Protein AF-A0A445ED27-F1 (afdb_monomer_lite)

InterPro domains:
  IPR001680 WD40 repeat [PS50082] (30-61)
  IPR015943 WD40/YVTN repeat-like-containing domain superfamily [G3DSA:2.130.10.10] (3-126)
  IPR036322 WD40-repeat-containing domain superfamily [SSF50978] (8-114)
  IPR044230 General transcription factor 3C polypeptide 4 [PTHR15496] (4-479)

pLDDT: mean 76.83, std 18.93, range [24.27, 95.75]

Foldseek 3Di:
DWDKAWDQQQKIWIWDADPVVRDIDTLDIGNHDNGTWQEWEAADVRQKIWIFGLNQDIWIWGQDPSDTDTDDQPDPPPVPDPDPDSVQFRGWNYWYAALLRFKIKIKTAGPLVPDDVPPDSVFFGIWIDIGTPQLDDGVPPPVDQDQDDDVPDDDPVRSSLSSNLVSLLSSLVVLVDLVDAPDCPSSLVVLQVCCVVPVVSSLVSVLQSCQVQAPPHDPPDDSVVSLVVLLVRCQQAALSVLLSLLLCLQRRVVVVDDLVRLVVLLVVLVVDPPDDPPDDPSNSSSSSSNVSSLVLLLLLLLLLQLLQVVVLVVPPPDDPDDDFFDHAAQNLLSLVVCVVCVVPHDPVSVVSNVVSPPPDNPPPQAADPPQRATWDNPDLFWTFGPDDDDDDDDDDDGDIFGAALRNSGGDDPDDWWADPRNRHIHPDAGQPVSNGGSGSDDDSVSSVVRRPHGGDPFRARSRNRHGTDTDDPPVPPPPDPPDPPPPPPPDDDTDRDDDDD

Structure (mmCIF, N/CA/C/O backbone):
data_AF-A0A445ED27-F1
#
_entry.id   AF-A0A445ED27-F1
#
loop_
_atom_site.group_PDB
_atom_site.id
_atom_site.type_symbol
_atom_site.label_atom_id
_atom_site.label_alt_id
_atom_site.label_comp_id
_atom_site.label_asym_id
_atom_site.label_entity_id
_atom_site.label_seq_id
_atom_site.pdbx_PDB_ins_code
_atom_site.Cartn_x
_atom_site.Cartn_y
_atom_site.Cartn_z
_atom_site.occupancy
_atom_site.B_iso_or_equiv
_atom_site.auth_seq_id
_atom_site.auth_comp_id
_atom_site.auth_asym_id
_atom_site.auth_atom_id
_atom_site.pdbx_PDB_model_num
ATOM 1 N N . MET A 1 1 ? -5.796 -1.651 -24.733 1.00 82.00 1 MET A N 1
ATOM 2 C CA . MET A 1 1 ? -4.657 -2.137 -23.925 1.00 82.00 1 MET A CA 1
ATOM 3 C C . MET A 1 1 ? -3.390 -2.022 -24.753 1.00 82.00 1 MET A C 1
ATOM 5 O O . MET A 1 1 ? -3.417 -2.391 -25.919 1.00 82.00 1 MET A O 1
ATOM 9 N N . LEU A 1 2 ? -2.314 -1.487 -24.181 1.00 86.56 2 LEU A N 1
ATOM 10 C CA . LEU A 1 2 ? -1.011 -1.408 -24.844 1.00 86.56 2 LEU A CA 1
ATOM 11 C C . LEU A 1 2 ? -0.205 -2.678 -24.539 1.00 86.56 2 LEU A C 1
ATOM 13 O O . LEU A 1 2 ? -0.215 -3.144 -23.400 1.00 86.56 2 LEU A O 1
ATOM 17 N N . SER A 1 3 ? 0.468 -3.240 -25.539 1.00 89.56 3 SER A N 1
ATOM 18 C CA . SER A 1 3 ? 1.330 -4.416 -25.405 1.00 89.56 3 SER A CA 1
ATOM 19 C C . SER A 1 3 ? 2.652 -4.179 -26.130 1.00 89.56 3 SER A C 1
ATOM 21 O O . SER A 1 3 ? 2.668 -3.524 -27.170 1.00 89.56 3 SER A O 1
ATOM 23 N N . ALA A 1 4 ? 3.749 -4.691 -25.572 1.00 92.62 4 ALA A N 1
ATOM 24 C CA . ALA A 1 4 ? 5.073 -4.649 -26.183 1.00 92.62 4 ALA A CA 1
ATOM 25 C C . ALA A 1 4 ? 5.600 -6.079 -26.343 1.00 92.62 4 ALA A C 1
ATOM 27 O O . ALA A 1 4 ? 5.457 -6.890 -25.426 1.00 92.62 4 ALA A O 1
ATOM 28 N N . ILE A 1 5 ? 6.184 -6.383 -27.501 1.00 94.00 5 ILE A N 1
ATOM 29 C CA . ILE A 1 5 ? 6.659 -7.723 -27.864 1.00 94.00 5 ILE A CA 1
ATOM 30 C C . ILE A 1 5 ? 8.113 -7.618 -28.313 1.00 94.00 5 ILE A C 1
ATOM 32 O O . ILE A 1 5 ? 8.394 -7.007 -29.342 1.00 94.00 5 ILE A O 1
ATOM 36 N N . GLY A 1 6 ? 9.023 -8.217 -27.548 1.00 93.69 6 GLY A N 1
ATOM 37 C CA . GLY A 1 6 ? 10.445 -8.298 -27.881 1.00 93.69 6 GLY A CA 1
ATOM 38 C C . GLY A 1 6 ? 10.727 -9.428 -28.866 1.00 93.69 6 GLY A C 1
ATOM 39 O O . GLY A 1 6 ? 10.015 -10.435 -28.885 1.00 93.69 6 GLY A O 1
ATOM 40 N N . LYS A 1 7 ? 11.759 -9.265 -29.693 1.00 94.00 7 LYS A N 1
ATOM 41 C CA . LYS A 1 7 ? 12.175 -10.251 -30.693 1.00 94.00 7 LYS A CA 1
ATOM 42 C C . LYS A 1 7 ? 13.611 -10.715 -30.473 1.00 94.00 7 LYS A C 1
ATOM 44 O O . LYS A 1 7 ? 14.449 -10.003 -29.921 1.00 94.00 7 LYS A O 1
ATOM 49 N N . GLY A 1 8 ? 13.902 -11.900 -31.014 1.00 92.75 8 GLY A N 1
ATOM 50 C CA . GLY A 1 8 ? 15.254 -12.466 -31.085 1.00 92.75 8 GLY A CA 1
ATOM 51 C C . GLY A 1 8 ? 16.247 -11.626 -31.890 1.00 92.75 8 GLY A C 1
ATOM 52 O O . GLY A 1 8 ? 17.443 -11.736 -31.670 1.00 92.75 8 GLY A O 1
ATOM 53 N N . SER A 1 9 ? 15.753 -10.760 -32.778 1.00 93.12 9 SER A N 1
ATOM 54 C CA . SER A 1 9 ? 16.557 -9.826 -33.573 1.00 93.12 9 SER A CA 1
ATOM 55 C C . SER A 1 9 ? 17.006 -8.576 -32.811 1.00 93.12 9 SER A C 1
ATOM 57 O O . SER A 1 9 ? 17.597 -7.703 -33.427 1.00 93.12 9 SER A O 1
ATOM 59 N N . GLY A 1 10 ? 16.646 -8.435 -31.530 1.00 91.94 10 GLY A N 1
ATOM 60 C CA . GLY A 1 10 ? 16.926 -7.233 -30.733 1.00 91.94 10 GLY A CA 1
ATOM 61 C C . GLY A 1 10 ? 15.974 -6.059 -30.964 1.00 91.94 10 GLY A C 1
ATOM 62 O O . GLY A 1 10 ? 16.036 -5.040 -30.276 1.00 91.94 10 GLY A O 1
ATOM 63 N N . SER A 1 11 ? 15.001 -6.227 -31.856 1.00 94.81 11 SER A N 1
ATOM 64 C CA . SER A 1 11 ? 13.906 -5.280 -32.037 1.00 94.81 11 SER A CA 1
ATOM 65 C C . SER A 1 11 ? 12.688 -5.627 -31.187 1.00 94.81 11 SER A C 1
ATOM 67 O O . SER A 1 11 ? 12.523 -6.756 -30.719 1.00 94.81 11 SER A O 1
ATOM 69 N N . PHE A 1 12 ? 11.802 -4.658 -30.986 1.00 95.19 12 PHE A N 1
ATOM 70 C CA . PHE A 1 12 ? 10.505 -4.891 -30.367 1.00 95.19 12 PHE A CA 1
ATOM 71 C C . PHE A 1 12 ? 9.390 -4.162 -31.114 1.00 95.19 12 PHE A C 1
ATOM 73 O O . PHE A 1 12 ? 9.607 -3.204 -31.854 1.00 95.19 12 PHE A O 1
ATOM 80 N N . GLU A 1 13 ? 8.164 -4.632 -30.925 1.00 94.50 13 GLU A N 1
ATOM 81 C CA . GLU A 1 13 ? 6.967 -4.041 -31.514 1.00 94.50 13 GLU A CA 1
ATOM 82 C C . GLU A 1 13 ? 5.978 -3.623 -30.441 1.00 94.50 13 GLU A C 1
ATOM 84 O O . GLU A 1 13 ? 5.873 -4.260 -29.392 1.00 94.50 13 GLU A O 1
ATOM 89 N N . ILE A 1 14 ? 5.202 -2.586 -30.742 1.00 93.00 14 ILE A N 1
ATOM 90 C CA . ILE A 1 14 ? 4.122 -2.123 -29.876 1.00 93.00 14 ILE A CA 1
ATOM 91 C C . ILE A 1 14 ? 2.797 -2.333 -30.575 1.00 93.00 14 ILE A C 1
ATOM 93 O O . ILE A 1 14 ? 2.621 -1.981 -31.743 1.00 93.00 14 ILE A O 1
ATOM 97 N N . TRP A 1 15 ? 1.848 -2.852 -29.814 1.00 90.19 15 TRP A N 1
ATOM 98 C CA . TRP A 1 15 ? 0.522 -3.190 -30.280 1.00 90.19 15 TRP A CA 1
ATOM 99 C C . TRP A 1 15 ? -0.529 -2.537 -29.390 1.00 90.19 15 TRP A C 1
ATOM 101 O O . TRP A 1 15 ? -0.467 -2.603 -28.159 1.00 90.19 15 TRP A O 1
ATOM 111 N N . LEU A 1 16 ? -1.522 -1.919 -30.022 1.00 87.19 16 LEU A N 1
ATOM 112 C CA . LEU A 1 16 ? -2.749 -1.480 -29.381 1.00 87.19 16 LEU A CA 1
ATOM 113 C C . LEU A 1 16 ? -3.807 -2.565 -29.588 1.00 87.19 16 LEU A C 1
ATOM 115 O O . LEU A 1 16 ? -4.275 -2.783 -30.702 1.00 87.19 16 LEU A O 1
ATOM 119 N N . CYS A 1 17 ? -4.162 -3.243 -28.503 1.00 83.75 17 CYS A N 1
ATOM 120 C CA . CYS A 1 17 ? -5.192 -4.271 -28.478 1.00 83.75 17 CYS A CA 1
ATOM 121 C C . CYS A 1 17 ? -6.492 -3.690 -27.925 1.00 83.75 17 CYS A C 1
ATOM 123 O O . CYS A 1 17 ? -6.540 -3.250 -26.768 1.00 83.75 17 CYS A O 1
ATOM 125 N N . ASP A 1 18 ? -7.547 -3.699 -28.728 1.00 82.25 18 ASP A N 1
ATOM 126 C CA . ASP A 1 18 ? -8.903 -3.475 -28.249 1.00 82.25 18 ASP A CA 1
ATOM 127 C C . ASP A 1 18 ? -9.573 -4.833 -28.016 1.00 82.25 18 ASP A C 1
ATOM 129 O O . ASP A 1 18 ? -9.928 -5.563 -28.938 1.00 82.25 18 ASP A O 1
ATOM 133 N N . ILE A 1 19 ? -9.722 -5.183 -26.738 1.00 80.44 19 ILE A N 1
ATOM 134 C CA . ILE A 1 19 ? -10.289 -6.466 -26.309 1.00 80.44 19 ILE A CA 1
ATOM 135 C C . ILE A 1 19 ? -11.770 -6.565 -26.705 1.00 80.44 19 ILE A C 1
ATOM 137 O O . ILE A 1 19 ? -12.269 -7.665 -26.939 1.00 80.44 19 ILE A O 1
ATOM 141 N N . SER A 1 20 ? -12.474 -5.431 -26.785 1.00 82.12 20 SER A N 1
ATOM 142 C CA . SER A 1 20 ? -13.903 -5.394 -27.091 1.00 82.12 20 SER A CA 1
ATOM 143 C C . SER A 1 20 ? -14.178 -5.619 -28.577 1.00 82.12 20 SER A C 1
ATOM 145 O O . SER A 1 20 ? -15.066 -6.400 -28.918 1.00 82.12 20 SER A O 1
ATOM 147 N N . SER A 1 21 ? -13.368 -5.014 -29.451 1.00 83.06 21 SER A N 1
ATOM 148 C CA . SER A 1 21 ? -13.457 -5.193 -30.904 1.00 83.06 21 SER A CA 1
ATOM 149 C C . SER A 1 21 ? -12.639 -6.380 -31.425 1.00 83.06 21 SER A C 1
ATOM 151 O O . SER A 1 21 ? -12.836 -6.803 -32.561 1.00 83.06 21 SER A O 1
ATOM 153 N N . LYS A 1 22 ? -11.760 -6.958 -30.591 1.00 82.56 22 LYS A N 1
ATOM 154 C CA . LYS A 1 22 ? -10.758 -7.978 -30.962 1.00 82.56 22 LYS A CA 1
ATOM 155 C C . LYS A 1 22 ? -9.783 -7.496 -32.042 1.00 82.56 22 LYS A C 1
ATOM 157 O O . LYS A 1 22 ? -9.221 -8.310 -32.774 1.00 82.56 22 LYS A O 1
ATOM 162 N N . GLU A 1 23 ? -9.572 -6.188 -32.135 1.00 84.69 23 GLU A N 1
ATOM 163 C CA . GLU A 1 23 ? -8.657 -5.586 -33.099 1.00 84.69 23 GLU A CA 1
ATOM 164 C C . GLU A 1 23 ? -7.267 -5.371 -32.497 1.00 84.69 23 GLU A C 1
ATOM 166 O O . GLU A 1 23 ? -7.109 -4.945 -31.347 1.00 84.69 23 GLU A O 1
ATOM 171 N N . PHE A 1 24 ? -6.247 -5.642 -33.312 1.00 85.75 24 PHE A N 1
ATOM 172 C CA . PHE A 1 24 ? -4.841 -5.477 -32.964 1.00 85.75 24 PHE A CA 1
ATOM 173 C C . PHE A 1 24 ? -4.192 -4.539 -33.970 1.00 85.75 24 PHE A C 1
ATOM 175 O O . PHE A 1 24 ? -3.950 -4.907 -35.117 1.00 85.75 24 PHE A O 1
ATOM 182 N N . ASN A 1 25 ? -3.887 -3.327 -33.523 1.00 87.31 25 ASN A N 1
ATOM 183 C CA . ASN A 1 25 ? -3.250 -2.317 -34.351 1.00 87.31 25 ASN A CA 1
ATOM 184 C C . ASN A 1 25 ? -1.783 -2.189 -33.952 1.00 87.31 25 ASN A C 1
ATOM 186 O O . ASN A 1 25 ? -1.473 -1.791 -32.827 1.00 87.31 25 ASN A O 1
ATOM 190 N N . LYS A 1 26 ? -0.872 -2.522 -34.871 1.00 89.62 26 LYS A N 1
ATOM 191 C CA . LYS A 1 26 ? 0.560 -2.280 -34.681 1.00 89.62 26 LYS A CA 1
ATOM 192 C C . LYS A 1 26 ? 0.804 -0.772 -34.673 1.00 89.62 26 LYS A C 1
ATOM 194 O O . LYS A 1 26 ? 0.472 -0.092 -35.638 1.00 89.62 26 LYS A O 1
ATOM 199 N N . LEU A 1 27 ? 1.367 -0.262 -33.581 1.00 88.06 27 LEU A N 1
ATOM 200 C CA . LEU A 1 27 ? 1.725 1.151 -33.441 1.00 88.06 27 LEU A CA 1
ATOM 201 C C . LEU A 1 27 ? 3.114 1.438 -34.012 1.00 88.06 27 LEU A C 1
ATOM 203 O O . LEU A 1 27 ? 3.307 2.458 -34.659 1.00 88.06 27 LEU A O 1
ATOM 207 N N . GLY A 1 28 ? 4.068 0.527 -33.806 1.00 88.69 28 GLY A N 1
ATOM 208 C CA . GLY A 1 28 ? 5.444 0.734 -34.247 1.00 88.69 28 GLY A CA 1
ATOM 209 C C . GLY A 1 28 ? 6.325 -0.504 -34.114 1.00 88.69 28 GLY A C 1
ATOM 210 O O . GLY A 1 28 ? 5.941 -1.502 -33.498 1.00 88.69 28 GLY A O 1
ATOM 211 N N . SER A 1 29 ? 7.501 -0.424 -34.731 1.00 92.12 29 SER A N 1
ATOM 212 C CA . SER A 1 29 ? 8.596 -1.393 -34.648 1.00 92.12 29 SER A CA 1
ATOM 213 C C . SER A 1 29 ? 9.875 -0.614 -34.380 1.00 92.12 29 SER A C 1
ATOM 215 O O . SER A 1 29 ? 10.117 0.376 -35.065 1.00 92.12 29 SER A O 1
ATOM 217 N N . TYR A 1 30 ? 10.660 -1.057 -33.407 1.00 94.00 30 TYR A N 1
ATOM 218 C CA . TYR A 1 30 ? 11.829 -0.336 -32.915 1.00 94.00 30 TYR A CA 1
ATOM 219 C C . TYR A 1 30 ? 13.014 -1.291 -32.853 1.00 94.00 30 TYR A C 1
ATOM 221 O O . TYR A 1 30 ? 12.950 -2.304 -32.155 1.00 94.00 30 TYR A O 1
ATOM 229 N N . ASP A 1 31 ? 14.074 -0.978 -33.591 1.00 92.56 31 ASP A N 1
ATOM 230 C CA . ASP A 1 31 ? 15.344 -1.701 -33.537 1.00 92.56 31 ASP A CA 1
ATOM 231 C C . ASP A 1 31 ? 16.145 -1.156 -32.352 1.00 92.56 31 ASP A C 1
ATOM 233 O O . ASP A 1 31 ? 16.784 -0.111 -32.431 1.00 92.56 31 ASP A O 1
ATOM 237 N N . ALA A 1 32 ? 15.985 -1.818 -31.208 1.00 90.06 32 ALA A N 1
ATOM 238 C CA . ALA A 1 32 ? 16.414 -1.306 -29.915 1.00 90.06 32 ALA A CA 1
ATOM 239 C C . ALA A 1 32 ? 17.792 -1.817 -29.495 1.00 90.06 32 ALA A C 1
ATOM 241 O O . ALA A 1 32 ? 18.551 -1.088 -28.870 1.00 90.06 32 ALA A O 1
ATOM 242 N N . HIS A 1 33 ? 18.101 -3.069 -29.807 1.00 92.44 33 HIS A N 1
ATOM 243 C CA . HIS A 1 33 ? 19.270 -3.772 -29.301 1.00 92.44 33 HIS A CA 1
ATOM 244 C C . HIS A 1 33 ? 19.945 -4.566 -30.415 1.00 92.44 33 HIS A C 1
ATOM 246 O O . HIS A 1 33 ? 19.288 -4.990 -31.367 1.00 92.44 33 HIS A O 1
ATOM 252 N N . ASP A 1 34 ? 21.244 -4.812 -30.256 1.00 91.50 34 ASP A N 1
ATOM 253 C CA . ASP A 1 34 ? 22.027 -5.615 -31.205 1.00 91.50 34 ASP A CA 1
ATOM 254 C C . ASP A 1 34 ? 21.808 -7.125 -30.997 1.00 91.50 34 ASP A C 1
ATOM 256 O O . ASP A 1 34 ? 22.060 -7.939 -31.887 1.00 91.50 34 ASP A O 1
ATOM 260 N N . TYR A 1 35 ? 21.303 -7.498 -29.818 1.00 92.00 35 TYR A N 1
ATOM 261 C CA . TYR A 1 35 ? 21.005 -8.869 -29.413 1.00 92.00 35 TYR A CA 1
ATOM 262 C C . TYR A 1 35 ? 19.571 -9.005 -28.902 1.00 92.00 35 TYR A C 1
ATOM 264 O O . TYR A 1 35 ? 18.881 -8.014 -28.661 1.00 92.00 35 TYR A O 1
ATOM 272 N N . ILE A 1 36 ? 19.132 -10.250 -28.699 1.00 94.38 36 ILE A N 1
ATOM 273 C CA . ILE A 1 36 ? 17.781 -10.611 -28.254 1.00 94.38 36 ILE A CA 1
ATOM 274 C C . ILE A 1 36 ? 17.264 -9.737 -27.106 1.00 94.38 36 ILE A C 1
ATOM 276 O O . ILE A 1 36 ? 17.910 -9.590 -26.071 1.00 94.38 36 ILE A O 1
ATOM 280 N N . VAL A 1 37 ? 16.048 -9.213 -27.272 1.00 95.75 37 VAL A N 1
ATOM 281 C CA . VAL A 1 37 ? 15.334 -8.524 -26.192 1.00 95.75 37 VAL A CA 1
ATOM 282 C C . VAL A 1 37 ? 14.909 -9.557 -25.150 1.00 95.75 37 VAL A C 1
ATOM 284 O O . VAL A 1 37 ? 14.102 -10.441 -25.441 1.00 95.75 37 VAL A O 1
ATOM 287 N N . THR A 1 38 ? 15.440 -9.439 -23.938 1.00 94.12 38 THR A N 1
ATOM 288 C CA . THR A 1 38 ? 15.203 -10.374 -22.829 1.00 94.12 38 THR A CA 1
ATOM 289 C C . THR A 1 38 ? 14.118 -9.881 -21.875 1.00 94.12 38 THR A C 1
ATOM 291 O O . THR A 1 38 ? 13.451 -10.689 -21.229 1.00 94.12 38 THR A O 1
ATOM 294 N N . GLY A 1 39 ? 13.868 -8.570 -21.824 1.00 94.00 39 GLY A N 1
ATOM 295 C CA . GLY A 1 39 ? 12.838 -7.993 -20.966 1.00 94.00 39 GLY A CA 1
ATOM 296 C C . GLY A 1 39 ? 12.231 -6.709 -21.515 1.00 94.00 39 GLY A C 1
ATOM 297 O O . GLY A 1 39 ? 12.899 -5.891 -22.143 1.00 94.00 39 GLY A O 1
ATOM 298 N N . LEU A 1 40 ? 10.936 -6.536 -21.248 1.00 95.19 40 LEU A N 1
ATOM 299 C CA . LEU A 1 40 ? 10.171 -5.326 -21.536 1.00 95.19 40 LEU A CA 1
ATOM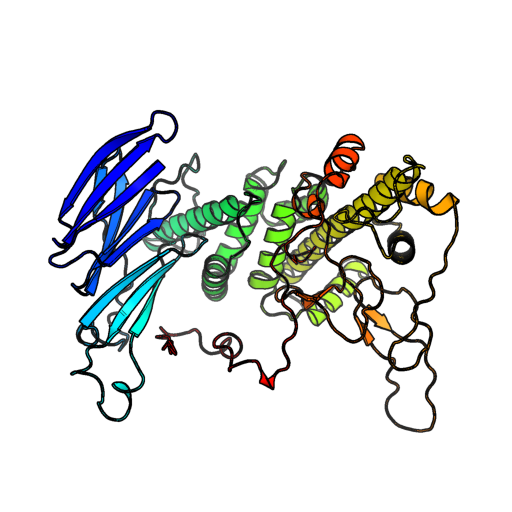 300 C C . LEU A 1 40 ? 9.275 -5.008 -20.340 1.00 95.19 40 LEU A C 1
ATOM 302 O O . LEU A 1 40 ? 8.492 -5.857 -19.911 1.00 95.19 40 LEU A O 1
ATOM 306 N N . ALA A 1 41 ? 9.360 -3.786 -19.819 1.00 94.69 41 ALA A N 1
ATOM 307 C CA . ALA A 1 41 ? 8.586 -3.371 -18.654 1.00 94.69 41 ALA A CA 1
ATOM 308 C C . ALA A 1 41 ? 7.979 -1.976 -18.841 1.00 94.69 41 ALA A C 1
ATOM 310 O O . ALA A 1 41 ? 8.688 -0.989 -19.026 1.00 94.69 41 ALA A O 1
ATOM 311 N N . TRP A 1 42 ? 6.648 -1.893 -18.769 1.00 93.12 42 TRP A N 1
ATOM 312 C CA . TRP A 1 42 ? 5.922 -0.624 -18.804 1.00 93.12 42 TRP A CA 1
ATOM 313 C C . TRP A 1 42 ? 5.902 0.041 -17.427 1.00 93.12 42 TRP A C 1
ATOM 315 O O . TRP A 1 42 ? 5.641 -0.614 -16.418 1.00 93.12 42 TRP A O 1
ATOM 325 N N . ALA A 1 43 ? 6.081 1.359 -17.408 1.00 90.12 43 ALA A N 1
ATOM 326 C CA . ALA A 1 43 ? 5.959 2.209 -16.233 1.00 90.12 43 ALA A CA 1
ATOM 327 C C . ALA A 1 43 ? 4.983 3.373 -16.465 1.00 90.12 43 ALA A C 1
ATOM 329 O O . ALA A 1 43 ? 4.570 3.671 -17.593 1.00 90.12 43 ALA A O 1
ATOM 330 N N . PHE A 1 44 ? 4.586 4.023 -15.369 1.00 86.56 44 PHE A N 1
ATOM 331 C CA . PHE A 1 44 ? 3.761 5.238 -15.357 1.00 86.56 44 PHE A CA 1
ATOM 332 C C . PHE A 1 44 ? 2.464 5.128 -16.175 1.00 86.56 44 PHE A C 1
ATOM 334 O O . PHE A 1 44 ? 2.069 6.042 -16.899 1.00 86.56 44 PHE A O 1
ATOM 341 N N . GLY A 1 45 ? 1.796 3.973 -16.084 1.00 81.75 45 GLY A N 1
ATOM 342 C CA . GLY A 1 45 ? 0.540 3.724 -16.799 1.00 81.75 45 GLY A CA 1
ATOM 343 C C . GLY A 1 45 ? 0.706 3.513 -18.308 1.00 81.75 45 GLY A C 1
ATOM 344 O O . GLY A 1 45 ? -0.225 3.795 -19.056 1.00 81.75 45 GLY A O 1
ATOM 345 N N . GLY A 1 46 ? 1.873 3.032 -18.753 1.00 86.50 46 GLY A N 1
ATOM 346 C CA . GLY A 1 46 ? 2.158 2.760 -20.167 1.00 86.50 46 GLY A CA 1
ATOM 347 C C . GLY A 1 46 ? 2.780 3.940 -20.917 1.00 86.50 46 GLY A C 1
ATOM 348 O O . GLY A 1 46 ? 2.746 3.969 -22.141 1.00 86.50 46 GLY A O 1
ATOM 349 N N . ARG A 1 47 ? 3.316 4.927 -20.190 1.00 86.75 47 ARG A N 1
ATOM 350 C CA . ARG A 1 47 ? 3.957 6.120 -20.768 1.00 86.75 47 ARG A CA 1
ATOM 351 C C . ARG A 1 47 ? 5.454 5.948 -20.966 1.00 86.75 47 ARG A C 1
ATOM 353 O O . ARG A 1 47 ? 6.015 6.578 -21.853 1.00 86.75 47 ARG A O 1
ATOM 360 N N . CYS A 1 48 ? 6.080 5.106 -20.150 1.00 89.81 48 CYS A N 1
ATOM 361 C CA . CYS A 1 48 ? 7.490 4.770 -20.273 1.00 89.81 48 CYS A CA 1
ATOM 362 C C . CYS A 1 48 ? 7.632 3.267 -20.479 1.00 89.81 48 CYS A C 1
ATOM 364 O O . CYS A 1 48 ? 6.952 2.492 -19.803 1.00 89.81 48 CYS A O 1
ATOM 366 N N . LEU A 1 49 ? 8.508 2.863 -21.387 1.00 92.69 49 LEU A N 1
ATOM 367 C CA . LEU A 1 49 ? 8.894 1.474 -21.597 1.00 92.69 49 LEU A CA 1
ATOM 368 C C . LEU A 1 49 ? 10.380 1.341 -21.288 1.00 92.69 49 LEU A C 1
ATOM 370 O O . LEU A 1 49 ? 11.168 2.187 -21.695 1.00 92.69 49 LEU A O 1
ATOM 374 N N . TYR A 1 50 ? 10.752 0.271 -20.598 1.00 93.12 50 TYR A N 1
ATOM 375 C CA . TYR A 1 50 ? 12.142 -0.139 -20.438 1.00 93.12 50 TYR A CA 1
ATOM 376 C C . TYR A 1 50 ? 12.355 -1.427 -21.208 1.00 93.12 50 TYR A C 1
ATOM 378 O O . TYR A 1 50 ? 11.575 -2.368 -21.041 1.00 93.12 50 TYR A O 1
ATOM 386 N N . SER A 1 51 ? 13.390 -1.460 -22.039 1.00 94.06 51 SER A N 1
ATOM 387 C CA . SER A 1 51 ? 13.843 -2.667 -22.721 1.00 94.06 51 SER A CA 1
ATOM 388 C C . SER A 1 51 ? 15.211 -3.067 -22.198 1.00 94.06 51 SER A C 1
ATOM 390 O O . SER A 1 51 ? 16.046 -2.206 -21.928 1.00 94.06 51 SER A O 1
ATOM 392 N N . CYS A 1 52 ? 15.435 -4.365 -22.042 1.00 93.25 52 CYS A N 1
ATOM 393 C CA . CYS A 1 52 ? 16.759 -4.904 -21.783 1.00 93.25 52 CYS A CA 1
ATOM 394 C C . CYS A 1 52 ? 17.056 -6.084 -22.705 1.00 93.25 52 CYS A C 1
ATOM 396 O O . CYS A 1 52 ? 16.138 -6.725 -23.233 1.00 93.25 52 CYS A O 1
ATOM 398 N N . SER A 1 53 ? 18.343 -6.335 -22.922 1.00 92.94 53 SER A N 1
ATOM 399 C CA . SER A 1 53 ? 18.814 -7.331 -23.876 1.00 92.94 53 SER A CA 1
ATOM 400 C C . SER A 1 53 ? 20.052 -8.070 -23.376 1.00 92.94 53 SER A C 1
ATOM 402 O O . SER A 1 53 ? 20.720 -7.688 -22.412 1.00 92.94 53 SER A O 1
ATOM 404 N N . GLN A 1 54 ? 20.355 -9.169 -24.061 1.00 91.06 54 GLN A N 1
ATOM 405 C CA . GLN A 1 54 ? 21.599 -9.902 -23.890 1.00 91.06 54 GLN A CA 1
ATOM 406 C C . GLN A 1 54 ? 22.837 -9.054 -24.233 1.00 91.06 54 GLN A C 1
ATOM 408 O O . GLN A 1 54 ? 23.922 -9.393 -23.784 1.00 91.06 54 GLN A O 1
ATOM 413 N N . ASP A 1 55 ? 22.673 -7.920 -24.923 1.00 87.94 55 ASP A N 1
ATOM 414 C CA . ASP A 1 55 ? 23.725 -6.907 -25.105 1.00 87.94 55 ASP A CA 1
ATOM 415 C C . ASP A 1 55 ? 24.152 -6.207 -23.797 1.00 87.94 55 ASP A C 1
ATOM 417 O O . ASP A 1 55 ? 25.006 -5.325 -23.819 1.00 87.94 55 ASP A O 1
ATOM 421 N N . ASN A 1 56 ? 23.556 -6.607 -22.666 1.00 86.44 56 ASN A N 1
ATOM 422 C CA . ASN A 1 56 ? 23.762 -6.069 -21.325 1.00 86.44 56 ASN A CA 1
ATOM 423 C C . ASN A 1 56 ? 23.269 -4.619 -21.149 1.00 86.44 56 ASN A C 1
ATOM 425 O O . ASN A 1 56 ? 23.437 -4.032 -20.082 1.00 86.44 56 ASN A O 1
ATOM 429 N N . LEU A 1 57 ? 22.593 -4.053 -22.152 1.00 86.81 57 LEU A N 1
ATOM 430 C CA . LEU A 1 57 ? 22.072 -2.696 -22.117 1.00 86.81 57 LEU A CA 1
ATOM 431 C C . LEU A 1 57 ? 20.613 -2.663 -21.681 1.00 86.81 57 LEU A C 1
ATOM 433 O O . LEU A 1 57 ? 19.800 -3.550 -21.959 1.00 86.81 57 LEU A O 1
ATOM 437 N N . VAL A 1 58 ? 20.274 -1.553 -21.035 1.00 89.25 58 VAL A N 1
ATOM 438 C CA . VAL A 1 58 ? 18.912 -1.202 -20.651 1.00 89.25 58 VAL A CA 1
ATOM 439 C C . VAL A 1 58 ? 18.599 0.143 -21.285 1.00 89.25 58 VAL A C 1
ATOM 441 O O . VAL A 1 58 ? 19.297 1.127 -21.043 1.00 89.25 58 VAL A O 1
ATOM 444 N N . ARG A 1 59 ? 17.545 0.195 -22.097 1.00 90.38 59 ARG A N 1
ATOM 445 C CA . ARG A 1 59 ? 17.101 1.411 -22.786 1.00 90.38 59 ARG A CA 1
ATOM 446 C C . ARG A 1 59 ? 15.750 1.860 -22.257 1.00 90.38 59 ARG A C 1
ATOM 448 O O . ARG A 1 59 ? 14.922 1.045 -21.845 1.00 90.38 59 ARG A O 1
ATOM 455 N N . SER A 1 60 ? 15.541 3.171 -22.256 1.00 90.44 60 SER A N 1
ATOM 456 C CA . SER A 1 60 ? 14.305 3.806 -21.808 1.00 90.44 60 SER A CA 1
ATOM 457 C C . SER A 1 60 ? 13.637 4.504 -22.976 1.00 90.44 60 SER A C 1
ATOM 459 O O . SER A 1 60 ? 14.283 5.181 -23.770 1.00 90.44 60 SER A O 1
ATOM 461 N N . TRP A 1 61 ? 12.319 4.388 -23.030 1.00 91.06 61 TRP A N 1
ATOM 462 C CA . TRP A 1 61 ? 11.506 4.918 -24.108 1.00 91.06 61 TRP A CA 1
ATOM 463 C C . TRP A 1 61 ? 10.319 5.677 -23.527 1.00 91.06 61 TRP A C 1
ATOM 465 O O . TRP A 1 61 ? 9.692 5.202 -22.578 1.00 91.06 61 TRP A O 1
ATOM 475 N N . ILE A 1 62 ? 9.976 6.830 -24.096 1.00 89.00 62 ILE A N 1
ATOM 476 C CA . ILE A 1 62 ? 8.779 7.597 -23.731 1.00 89.00 62 ILE A CA 1
ATOM 477 C C . ILE A 1 62 ? 7.784 7.553 -24.885 1.00 89.00 62 ILE A C 1
ATOM 479 O O . ILE A 1 62 ? 8.133 7.827 -26.027 1.00 89.00 62 ILE A O 1
ATOM 483 N N . LEU A 1 63 ? 6.530 7.229 -24.574 1.00 86.31 63 LEU A N 1
ATOM 484 C CA . LEU A 1 63 ? 5.434 7.223 -25.535 1.00 86.31 63 LEU A CA 1
ATOM 485 C C . LEU A 1 63 ? 4.878 8.638 -25.721 1.00 86.31 63 LEU A C 1
ATOM 487 O O . LEU A 1 63 ? 4.221 9.169 -24.822 1.00 86.31 63 LEU A O 1
ATOM 491 N N . ARG A 1 64 ? 5.090 9.218 -26.905 1.00 82.62 64 ARG A N 1
ATOM 492 C CA . ARG A 1 64 ? 4.516 10.494 -27.354 1.00 82.62 64 ARG A CA 1
ATOM 493 C C . ARG A 1 64 ? 3.689 10.262 -28.612 1.00 82.62 64 ARG A C 1
ATOM 495 O O . ARG A 1 64 ? 4.154 9.631 -29.550 1.00 82.62 64 ARG A O 1
ATOM 502 N N . ASP A 1 65 ? 2.436 10.712 -28.617 1.00 77.38 65 ASP A N 1
ATOM 503 C CA . ASP A 1 65 ? 1.564 10.684 -29.804 1.00 77.38 65 ASP A CA 1
ATOM 504 C C . ASP A 1 65 ? 1.519 9.336 -30.560 1.00 77.38 65 ASP A C 1
ATOM 506 O O . ASP A 1 65 ? 1.400 9.286 -31.780 1.00 77.38 65 ASP A O 1
ATOM 510 N N . ARG A 1 66 ? 1.546 8.225 -29.801 1.00 77.06 66 ARG A N 1
ATOM 511 C CA . ARG A 1 66 ? 1.564 6.818 -30.267 1.00 77.06 66 ARG A CA 1
ATOM 512 C C . ARG A 1 66 ? 2.888 6.308 -30.856 1.00 77.06 66 ARG A C 1
ATOM 514 O O . ARG A 1 66 ? 2.916 5.170 -31.319 1.00 77.06 66 ARG A O 1
ATOM 521 N N . CYS A 1 67 ? 3.967 7.072 -30.751 1.00 83.62 67 CYS A N 1
ATOM 522 C CA . CYS A 1 67 ? 5.330 6.661 -31.079 1.00 83.62 67 CYS A CA 1
ATOM 523 C C . CYS A 1 67 ? 6.201 6.627 -29.814 1.00 83.62 67 CYS A C 1
ATOM 525 O O . CYS A 1 67 ? 5.964 7.382 -28.873 1.00 83.62 67 CYS A O 1
ATOM 527 N N . LEU A 1 68 ? 7.192 5.738 -29.765 1.00 87.88 68 LEU A N 1
ATOM 528 C CA . LEU A 1 68 ? 8.236 5.781 -28.745 1.00 87.88 68 LEU A CA 1
ATOM 529 C C . LEU A 1 68 ? 9.430 6.597 -29.215 1.00 87.88 68 LEU A C 1
ATOM 531 O O . LEU A 1 68 ? 9.954 6.349 -30.300 1.00 87.88 68 LEU A O 1
ATOM 535 N N . ASP A 1 69 ? 9.898 7.459 -28.323 1.00 87.38 69 ASP A N 1
ATOM 536 C CA . ASP A 1 69 ? 11.180 8.138 -28.430 1.00 87.38 69 ASP A CA 1
ATOM 537 C C . ASP A 1 69 ? 12.144 7.553 -27.400 1.00 87.38 69 ASP A C 1
ATOM 539 O O . ASP A 1 69 ? 11.782 7.383 -26.230 1.00 87.38 69 ASP A O 1
ATOM 543 N N . GLU A 1 70 ? 13.370 7.247 -27.820 1.00 87.81 70 GLU A N 1
ATOM 544 C CA . GLU A 1 70 ? 14.428 6.847 -26.895 1.00 87.81 70 GLU A CA 1
ATOM 545 C C . GLU A 1 70 ? 14.834 8.040 -26.024 1.00 87.81 70 GLU A C 1
ATOM 547 O O . GLU A 1 70 ? 15.019 9.160 -26.506 1.00 87.81 70 GLU A O 1
ATOM 552 N N . VAL A 1 71 ? 14.970 7.800 -24.723 1.00 82.94 71 VAL A N 1
ATOM 553 C CA . VAL A 1 71 ? 15.372 8.813 -23.749 1.00 82.94 71 VAL A CA 1
ATOM 554 C C . VAL A 1 71 ? 16.561 8.284 -22.960 1.00 82.94 71 VAL A C 1
ATOM 556 O O . VAL A 1 71 ? 16.544 7.114 -22.567 1.00 82.94 71 VAL A O 1
ATOM 559 N N . PRO A 1 72 ? 17.582 9.122 -22.688 1.00 71.56 72 PRO A N 1
ATOM 560 C CA . PRO A 1 72 ? 18.711 8.708 -21.876 1.00 71.56 72 PRO A CA 1
ATOM 561 C C . PRO A 1 72 ? 18.215 8.161 -20.546 1.00 71.56 72 PRO A C 1
ATOM 563 O O . PRO A 1 72 ? 17.438 8.816 -19.843 1.00 71.56 72 PRO A O 1
ATOM 566 N N . VAL A 1 73 ? 18.683 6.974 -20.173 1.00 65.00 73 VAL A N 1
ATOM 567 C CA . VAL A 1 73 ? 18.518 6.546 -18.794 1.00 65.00 73 VAL A CA 1
ATOM 568 C C . VAL A 1 73 ? 19.454 7.432 -17.981 1.00 65.00 73 VAL A C 1
ATOM 570 O O . VAL A 1 73 ? 20.671 7.355 -18.149 1.00 65.00 73 VAL A O 1
ATOM 573 N N . HIS A 1 74 ? 18.906 8.333 -17.160 1.00 52.78 74 HIS A N 1
ATOM 574 C CA . HIS A 1 74 ? 19.697 9.101 -16.199 1.00 52.78 74 HIS A CA 1
ATOM 575 C C . HIS A 1 74 ? 20.212 8.146 -15.121 1.00 52.78 74 HIS A C 1
ATOM 577 O O . HIS A 1 74 ? 19.708 8.092 -14.004 1.00 52.78 74 HIS A O 1
ATOM 583 N N . MET A 1 75 ? 21.215 7.359 -15.492 1.00 46.38 75 MET A N 1
ATOM 584 C CA . MET A 1 75 ? 22.029 6.611 -14.564 1.00 46.38 75 MET A CA 1
ATOM 585 C C . MET A 1 75 ? 22.949 7.635 -13.911 1.00 46.38 75 MET A C 1
ATOM 587 O O . MET A 1 75 ? 23.713 8.288 -14.629 1.00 46.38 75 MET A O 1
ATOM 591 N N . PRO A 1 76 ? 22.899 7.833 -12.584 1.00 33.78 76 PRO A N 1
ATOM 592 C CA . PRO A 1 76 ? 23.961 8.544 -11.903 1.00 33.78 76 PRO A CA 1
ATOM 593 C C . PRO A 1 76 ? 25.219 7.682 -12.035 1.00 33.78 76 PRO A C 1
ATOM 595 O O . PRO A 1 76 ? 25.516 6.842 -11.190 1.00 33.78 76 PRO A O 1
ATOM 598 N N . HIS A 1 77 ? 25.943 7.864 -13.137 1.00 33.69 77 HIS A N 1
ATOM 599 C CA . HIS A 1 77 ? 27.313 7.418 -13.276 1.00 33.69 77 HIS A CA 1
ATOM 600 C C . HIS A 1 77 ? 28.105 8.232 -12.260 1.00 33.69 77 HIS A C 1
ATOM 602 O O . HIS A 1 77 ? 28.514 9.370 -12.493 1.00 33.69 77 HIS A O 1
ATOM 608 N N . ASN A 1 78 ? 28.235 7.682 -11.058 1.00 31.02 78 ASN A N 1
ATOM 609 C CA . ASN A 1 78 ? 29.160 8.217 -10.093 1.00 31.02 78 ASN A CA 1
ATOM 610 C C . ASN A 1 78 ? 30.554 7.876 -10.619 1.00 31.02 78 ASN A C 1
ATOM 612 O O . ASN A 1 78 ? 31.071 6.795 -10.354 1.00 31.02 78 ASN A O 1
ATOM 616 N N . ASN A 1 79 ? 31.167 8.818 -11.340 1.00 29.86 79 ASN A N 1
ATOM 617 C CA . ASN A 1 79 ? 32.558 8.736 -11.797 1.00 29.86 79 ASN A CA 1
ATOM 618 C C . ASN A 1 79 ? 33.566 8.499 -10.646 1.00 29.86 79 ASN A C 1
ATOM 620 O O . ASN A 1 79 ? 34.751 8.337 -10.908 1.00 29.86 79 ASN A O 1
ATOM 624 N N . ASN A 1 80 ? 33.108 8.460 -9.386 1.00 30.25 80 ASN A N 1
ATOM 625 C CA . ASN A 1 80 ? 33.915 8.272 -8.186 1.00 30.25 80 ASN A CA 1
ATOM 626 C C . ASN A 1 80 ? 33.491 7.090 -7.286 1.00 30.25 80 ASN A C 1
ATOM 628 O O . ASN A 1 80 ? 33.950 7.024 -6.145 1.00 30.25 80 ASN A O 1
ATOM 632 N N . SER A 1 81 ? 32.655 6.142 -7.734 1.00 32.22 81 SER A N 1
ATOM 633 C CA . SER A 1 81 ? 32.514 4.856 -7.025 1.00 32.22 81 SER A CA 1
ATOM 634 C C . SER A 1 81 ? 33.081 3.717 -7.847 1.00 32.22 81 SER A C 1
ATOM 636 O O . SER A 1 81 ? 32.672 3.498 -8.978 1.00 32.22 81 SER A O 1
ATOM 638 N N . SER A 1 82 ? 33.970 2.952 -7.224 1.00 34.81 82 SER A N 1
ATOM 639 C CA . SER A 1 82 ? 34.495 1.659 -7.664 1.00 34.81 82 SER A CA 1
ATOM 640 C C . SER A 1 82 ? 33.416 0.558 -7.725 1.00 34.81 82 SER A C 1
ATOM 642 O O . SER A 1 82 ? 33.625 -0.545 -7.222 1.00 34.81 82 SER A O 1
ATOM 644 N N . SER A 1 83 ? 32.227 0.862 -8.247 1.00 36.03 83 SER A N 1
ATOM 645 C CA . SER A 1 83 ? 31.238 -0.142 -8.630 1.00 36.03 83 SER A CA 1
ATOM 646 C C . SER A 1 83 ? 31.757 -0.838 -9.879 1.00 36.03 83 SER A C 1
ATOM 648 O O . SER A 1 83 ? 32.188 -0.152 -10.802 1.00 36.03 83 SER A O 1
ATOM 650 N N . ALA A 1 84 ? 31.776 -2.173 -9.843 1.00 37.34 84 ALA A N 1
ATOM 651 C CA . ALA A 1 84 ? 32.194 -3.060 -10.923 1.00 37.34 84 ALA A CA 1
ATOM 652 C C . ALA A 1 84 ? 31.916 -2.438 -12.296 1.00 37.34 84 ALA A C 1
ATOM 654 O O . ALA A 1 84 ? 30.782 -2.056 -12.576 1.00 37.34 84 ALA A O 1
ATOM 655 N N . SER A 1 85 ? 32.961 -2.283 -13.109 1.00 45.81 85 SER A N 1
ATOM 656 C CA . SER A 1 85 ? 32.803 -1.856 -14.494 1.00 45.81 85 SER A CA 1
ATOM 657 C C . SER A 1 85 ? 31.763 -2.745 -15.177 1.00 45.81 85 SER A C 1
ATOM 659 O O . SER A 1 85 ? 31.710 -3.937 -14.868 1.00 45.81 85 SER A O 1
ATOM 661 N N . ASP A 1 86 ? 31.009 -2.201 -16.139 1.00 52.06 86 ASP A N 1
ATOM 662 C CA . ASP A 1 86 ? 30.113 -2.955 -17.045 1.00 52.06 86 ASP A CA 1
ATOM 663 C C . ASP A 1 86 ? 30.749 -4.247 -17.586 1.00 52.06 86 ASP A C 1
ATOM 665 O O . ASP A 1 86 ? 30.070 -5.202 -17.943 1.00 52.06 86 ASP A O 1
ATOM 669 N N . ASP A 1 87 ? 32.077 -4.292 -17.569 1.00 59.56 87 ASP A N 1
ATOM 670 C CA . ASP A 1 87 ? 32.922 -5.433 -17.856 1.00 59.56 87 ASP A CA 1
ATOM 671 C C . ASP A 1 87 ? 32.720 -6.669 -16.951 1.00 59.56 87 ASP A C 1
ATOM 673 O O . ASP A 1 87 ? 33.332 -7.682 -17.231 1.00 59.56 87 ASP A O 1
ATOM 677 N N . VAL A 1 88 ? 31.932 -6.652 -15.869 1.00 70.25 88 VAL A N 1
ATOM 678 C CA . VAL A 1 88 ? 31.725 -7.844 -15.003 1.00 70.25 88 VAL A CA 1
ATOM 679 C C . VAL A 1 88 ? 30.487 -8.663 -15.398 1.00 70.25 88 VAL A C 1
ATOM 681 O O . VAL A 1 88 ? 30.340 -9.817 -14.980 1.00 70.25 88 VAL A O 1
ATOM 684 N N . TYR A 1 89 ? 29.602 -8.097 -16.219 1.00 78.12 89 TYR A N 1
ATOM 685 C CA . TYR A 1 89 ? 28.372 -8.754 -16.647 1.00 78.12 89 TYR A CA 1
ATOM 686 C C . TYR A 1 89 ? 28.453 -9.213 -18.097 1.00 78.12 89 TYR A C 1
ATOM 688 O O . TYR A 1 89 ? 29.023 -8.542 -18.950 1.00 78.12 89 TYR A O 1
ATOM 696 N N . ASP A 1 90 ? 27.841 -10.361 -18.363 1.00 82.12 90 ASP A N 1
ATOM 697 C CA . ASP A 1 90 ? 27.786 -10.958 -19.698 1.00 82.12 90 ASP A CA 1
ATOM 698 C C . ASP A 1 90 ? 26.475 -10.611 -20.421 1.00 82.12 90 ASP A C 1
ATOM 700 O O . ASP A 1 90 ? 26.442 -10.438 -21.634 1.00 82.12 90 ASP A O 1
ATOM 704 N N . SER A 1 91 ? 25.363 -10.494 -19.687 1.00 85.19 91 SER A N 1
ATOM 705 C CA . SER A 1 91 ? 24.050 -10.234 -20.290 1.00 85.19 91 SER A CA 1
ATOM 706 C C . SER A 1 91 ? 23.007 -9.742 -19.290 1.00 85.19 91 SER A C 1
ATOM 708 O O . SER A 1 91 ? 23.042 -10.110 -18.115 1.00 85.19 91 SER A O 1
ATOM 710 N N . CYS A 1 92 ? 22.015 -8.975 -19.761 1.00 89.56 92 CYS A N 1
ATOM 711 C CA . CYS A 1 92 ? 20.820 -8.660 -18.980 1.00 89.56 92 CYS A CA 1
ATOM 712 C C . CYS A 1 92 ? 19.718 -9.688 -19.277 1.00 89.56 92 CYS A C 1
ATOM 714 O O . CYS A 1 92 ? 19.319 -9.884 -20.424 1.00 89.56 92 CYS A O 1
ATOM 716 N N . LEU A 1 93 ? 19.204 -10.352 -18.243 1.00 90.19 93 LEU A N 1
ATOM 717 C CA . LEU A 1 93 ? 18.188 -11.403 -18.344 1.00 90.19 93 LEU A CA 1
ATOM 718 C C . LEU A 1 93 ? 16.752 -10.884 -18.275 1.00 90.19 93 LEU A C 1
ATOM 720 O O . LEU A 1 93 ? 15.823 -11.596 -18.652 1.00 90.19 93 LEU A O 1
ATOM 724 N N . GLY A 1 94 ? 16.544 -9.688 -17.732 1.00 91.94 94 GLY A N 1
ATOM 725 C CA . GLY A 1 94 ? 15.201 -9.162 -17.552 1.00 91.94 94 GLY A CA 1
ATOM 726 C C . GLY A 1 94 ? 15.161 -7.862 -16.768 1.00 91.94 94 GLY A C 1
ATOM 727 O O . GLY A 1 94 ? 16.097 -7.514 -16.049 1.00 91.94 94 GLY A O 1
ATOM 728 N N . ALA A 1 95 ? 14.036 -7.165 -16.899 1.00 92.44 95 ALA A N 1
ATOM 729 C CA . ALA A 1 95 ? 13.750 -5.920 -16.208 1.00 92.44 95 ALA A CA 1
ATOM 730 C C . ALA A 1 95 ? 12.343 -5.960 -15.605 1.00 92.44 95 ALA A C 1
ATOM 732 O O . ALA A 1 95 ? 11.408 -6.496 -16.204 1.00 92.44 95 ALA A O 1
ATOM 733 N N . ALA A 1 96 ? 12.180 -5.368 -14.426 1.00 94.50 96 ALA A N 1
ATOM 734 C CA . ALA A 1 96 ? 10.896 -5.217 -13.758 1.00 94.50 96 ALA A CA 1
ATOM 735 C C . ALA A 1 96 ? 10.769 -3.820 -13.150 1.00 94.50 96 ALA A C 1
ATOM 737 O O . ALA A 1 96 ? 11.702 -3.300 -12.546 1.00 94.50 96 ALA A O 1
ATOM 738 N N . VAL A 1 97 ? 9.588 -3.221 -13.277 1.00 93.12 97 VAL A N 1
ATOM 739 C CA . VAL A 1 97 ? 9.280 -1.916 -12.680 1.00 93.12 97 VAL A CA 1
ATOM 740 C C . VAL A 1 97 ? 8.651 -2.132 -11.308 1.00 93.12 97 VAL A C 1
ATOM 742 O O . VAL A 1 97 ? 7.789 -2.997 -11.125 1.00 93.12 97 VAL A O 1
ATOM 745 N N . SER A 1 98 ? 9.073 -1.338 -10.329 1.00 93.19 98 SER A N 1
ATOM 746 C CA . SER A 1 98 ? 8.519 -1.377 -8.982 1.00 93.19 98 SER A CA 1
ATOM 747 C C . SER A 1 98 ? 7.028 -0.996 -8.973 1.00 93.19 98 SER A C 1
ATOM 749 O O . SER A 1 98 ? 6.569 -0.225 -9.818 1.00 93.19 98 SER A O 1
ATOM 751 N N . PRO A 1 99 ? 6.222 -1.472 -8.008 1.00 91.00 99 PRO A N 1
ATOM 752 C CA . PRO A 1 99 ? 4.787 -1.174 -7.975 1.00 91.00 99 PRO A CA 1
ATOM 753 C C . PRO A 1 99 ? 4.445 0.326 -7.934 1.00 91.00 99 PRO A C 1
ATOM 755 O O . PRO A 1 99 ? 3.446 0.755 -8.520 1.00 91.00 99 PRO A O 1
ATOM 758 N N . GLY A 1 100 ? 5.258 1.150 -7.277 1.00 89.38 100 GLY A N 1
ATOM 759 C CA . GLY A 1 100 ? 5.137 2.604 -7.290 1.00 89.38 100 GLY A CA 1
ATOM 760 C C . GLY A 1 100 ? 5.742 3.271 -8.526 1.00 89.38 100 GLY A C 1
ATOM 761 O O . GLY A 1 100 ? 5.687 4.484 -8.600 1.00 89.38 100 GLY A O 1
ATOM 762 N N . ASN A 1 101 ? 6.265 2.547 -9.518 1.00 91.50 101 ASN A N 1
ATOM 763 C CA . ASN A 1 101 ? 6.913 3.109 -10.713 1.00 91.50 101 ASN A CA 1
ATOM 764 C C . ASN A 1 101 ? 8.062 4.084 -10.399 1.00 91.50 101 ASN A C 1
ATOM 766 O O . ASN A 1 101 ? 8.261 5.048 -11.123 1.00 91.50 101 ASN A O 1
ATOM 770 N N . LEU A 1 102 ? 8.805 3.870 -9.312 1.00 91.00 102 LEU A N 1
ATOM 771 C CA . LEU A 1 102 ? 9.939 4.730 -8.951 1.00 91.00 102 LEU A CA 1
ATOM 772 C C . LEU A 1 102 ? 11.291 4.054 -9.163 1.00 91.00 102 LEU A C 1
ATOM 774 O O . LEU A 1 102 ? 12.305 4.748 -9.181 1.00 91.00 102 LEU A O 1
ATOM 778 N N . VAL A 1 103 ? 11.316 2.732 -9.343 1.00 91.75 103 VAL A N 1
ATOM 779 C CA . VAL A 1 103 ? 12.534 1.943 -9.539 1.00 91.75 103 VAL A CA 1
ATOM 780 C C . VAL A 1 103 ? 12.345 0.957 -10.687 1.00 91.75 103 VAL A C 1
ATOM 782 O O . VAL A 1 103 ? 11.285 0.343 -10.812 1.00 91.75 103 VAL A O 1
ATOM 785 N N . VAL A 1 104 ? 13.390 0.759 -11.483 1.00 91.19 104 VAL A N 1
ATOM 786 C CA . VAL A 1 104 ? 13.532 -0.382 -12.394 1.00 91.19 104 VAL A CA 1
ATOM 787 C C . VAL A 1 104 ? 14.596 -1.305 -11.823 1.00 91.19 104 VAL A C 1
ATOM 789 O O . VAL A 1 104 ? 15.706 -0.867 -11.541 1.00 91.19 104 VAL A O 1
ATOM 792 N N . ALA A 1 105 ? 14.246 -2.570 -11.626 1.00 92.31 105 ALA A N 1
ATOM 793 C CA . ALA A 1 105 ? 15.182 -3.620 -11.261 1.00 92.31 105 ALA A CA 1
ATOM 794 C C . ALA A 1 105 ? 15.592 -4.382 -12.523 1.00 92.31 105 ALA A C 1
ATOM 796 O O . ALA A 1 105 ? 14.717 -4.833 -13.265 1.00 92.31 105 ALA A O 1
ATOM 797 N N . THR A 1 106 ? 16.889 -4.538 -12.754 1.00 89.81 106 THR A N 1
ATOM 798 C CA . THR A 1 106 ? 17.453 -5.268 -13.894 1.00 89.81 106 THR A CA 1
ATOM 799 C C . THR A 1 106 ? 18.307 -6.417 -13.387 1.00 89.81 106 THR A C 1
ATOM 801 O O . THR A 1 106 ? 18.983 -6.301 -12.367 1.00 89.81 106 THR A O 1
ATOM 804 N N . VAL A 1 107 ? 18.214 -7.568 -14.047 1.00 91.00 107 VAL A N 1
ATOM 805 C CA . VAL A 1 107 ? 18.925 -8.784 -13.642 1.00 91.00 107 VAL A CA 1
ATOM 806 C C . VAL A 1 107 ? 20.051 -9.031 -14.626 1.00 91.00 107 VAL A C 1
ATOM 808 O O . VAL A 1 107 ? 19.783 -9.203 -15.810 1.00 91.00 107 VAL A O 1
ATOM 811 N N . HIS A 1 108 ? 21.285 -9.083 -14.140 1.00 87.44 108 HIS A N 1
ATOM 812 C CA . HIS A 1 108 ? 22.480 -9.249 -14.961 1.00 87.44 108 HIS A CA 1
ATOM 813 C C . HIS A 1 108 ? 23.171 -10.570 -14.629 1.00 87.44 108 HIS A C 1
ATOM 815 O O . HIS A 1 108 ? 23.390 -10.879 -13.458 1.00 87.44 108 HIS A O 1
ATOM 821 N N . CYS A 1 109 ? 23.509 -11.359 -15.644 1.00 87.38 109 CYS A N 1
ATOM 822 C CA . CYS A 1 109 ? 24.372 -12.525 -15.501 1.00 87.38 109 CYS A CA 1
ATOM 823 C C . CYS A 1 109 ? 25.815 -12.080 -15.304 1.00 87.38 109 CYS A C 1
ATOM 825 O O . CYS A 1 109 ? 26.307 -11.216 -16.027 1.00 87.38 109 CYS A O 1
ATOM 827 N N . PHE A 1 110 ? 26.503 -12.712 -14.360 1.00 84.25 110 PHE A N 1
ATOM 828 C CA . PHE A 1 110 ? 27.937 -12.511 -14.215 1.00 84.25 110 PHE A CA 1
ATOM 829 C C . PHE A 1 110 ? 28.701 -13.199 -15.342 1.00 84.25 110 PHE A C 1
ATOM 831 O O . PHE A 1 110 ? 28.390 -14.338 -15.698 1.00 84.25 110 PHE A O 1
ATOM 838 N N . ASP A 1 111 ? 29.750 -12.541 -15.822 1.00 83.19 111 ASP A N 1
ATOM 839 C CA . ASP A 1 111 ? 30.755 -13.180 -16.657 1.00 83.19 111 ASP A CA 1
ATOM 840 C C . ASP A 1 111 ? 31.580 -14.150 -15.794 1.00 83.19 111 ASP A C 1
ATOM 842 O O . ASP A 1 111 ? 32.435 -13.766 -14.990 1.00 83.19 111 ASP A O 1
ATOM 846 N N . VAL A 1 112 ? 31.294 -15.445 -15.946 1.00 78.12 112 VAL A N 1
ATOM 847 C CA . VAL A 1 112 ? 31.926 -16.524 -15.174 1.00 78.12 112 VAL A CA 1
ATOM 848 C C . VAL A 1 112 ? 33.435 -16.594 -15.426 1.00 78.12 112 VAL A C 1
ATOM 850 O O . VAL A 1 112 ? 34.169 -17.082 -14.563 1.00 78.12 112 VAL A O 1
ATOM 853 N N . GLU A 1 113 ? 33.918 -16.113 -16.576 1.00 81.19 113 GLU A N 1
ATOM 854 C CA . GLU A 1 113 ? 35.350 -16.082 -16.879 1.00 81.19 113 GLU A CA 1
ATOM 855 C C . GLU A 1 113 ? 36.083 -15.010 -16.072 1.00 81.19 113 GLU A C 1
ATOM 857 O O . GLU A 1 113 ? 37.257 -15.191 -15.740 1.00 81.19 113 GLU A O 1
ATOM 862 N N . LYS A 1 114 ? 35.374 -13.942 -15.698 1.00 79.69 114 LYS A N 1
ATOM 863 C CA . LYS A 1 114 ? 35.903 -12.831 -14.899 1.00 79.69 114 LYS A CA 1
ATOM 864 C C . LYS A 1 114 ? 35.732 -13.032 -13.395 1.00 79.69 114 LYS A C 1
ATOM 866 O O . LYS A 1 114 ? 36.432 -12.393 -12.612 1.00 79.69 114 LYS A O 1
ATOM 871 N N . LEU A 1 115 ? 34.853 -13.945 -12.978 1.00 80.25 115 LEU A N 1
ATOM 872 C CA . LEU A 1 115 ? 34.686 -14.320 -11.575 1.00 80.25 115 LEU A CA 1
ATOM 873 C C . LEU A 1 115 ? 35.815 -15.224 -11.066 1.00 80.25 115 LEU A C 1
ATOM 875 O O . LEU A 1 115 ? 36.350 -16.088 -11.769 1.00 80.25 115 LEU A O 1
ATOM 879 N N . ASN A 1 116 ? 36.107 -15.133 -9.767 1.00 79.00 116 ASN A N 1
ATOM 880 C CA . ASN A 1 116 ? 36.972 -16.110 -9.124 1.00 79.00 116 ASN A CA 1
ATOM 881 C C . ASN A 1 116 ? 36.327 -17.509 -9.164 1.00 79.00 116 ASN A C 1
ATOM 883 O O . ASN A 1 116 ? 35.355 -17.789 -8.459 1.00 79.00 116 ASN A O 1
ATOM 887 N N . ARG A 1 117 ? 36.908 -18.432 -9.939 1.00 74.75 117 ARG A N 1
ATOM 888 C CA . ARG A 1 117 ? 36.364 -19.789 -10.150 1.00 74.75 117 ARG A CA 1
ATOM 889 C C . ARG A 1 117 ? 36.164 -20.621 -8.876 1.00 74.75 117 ARG A C 1
ATOM 891 O O . ARG A 1 117 ? 35.333 -21.529 -8.877 1.00 74.75 117 ARG A O 1
ATOM 898 N N . MET A 1 118 ? 36.932 -20.376 -7.811 1.00 71.38 118 MET A N 1
ATOM 899 C CA . MET A 1 118 ? 36.833 -21.156 -6.569 1.00 71.38 118 MET A CA 1
ATOM 900 C C . MET A 1 118 ? 35.811 -20.583 -5.588 1.00 71.38 118 MET A C 1
ATOM 902 O O . MET A 1 118 ? 35.119 -21.362 -4.933 1.00 71.38 118 MET A O 1
ATOM 906 N N . TYR A 1 119 ? 35.697 -19.256 -5.508 1.00 72.56 119 TYR A N 1
ATOM 907 C CA . TYR A 1 119 ? 34.878 -18.584 -4.494 1.00 72.56 119 TYR A CA 1
ATOM 908 C C . TYR A 1 119 ? 33.582 -17.985 -5.051 1.00 72.56 119 TYR A C 1
ATOM 910 O O . TYR A 1 119 ? 32.543 -18.076 -4.404 1.00 72.56 119 TYR A O 1
ATOM 918 N N . GLU A 1 120 ? 33.620 -17.419 -6.255 1.00 73.56 120 GLU A N 1
ATOM 919 C CA . GLU A 1 120 ? 32.524 -16.623 -6.816 1.00 73.56 120 GLU A CA 1
ATOM 920 C C . GLU A 1 120 ? 31.766 -17.391 -7.898 1.00 73.56 120 GLU A C 1
ATOM 922 O O . GLU A 1 120 ? 30.551 -17.530 -7.800 1.00 73.56 120 GLU A O 1
ATOM 927 N N . GLY A 1 121 ? 32.460 -17.997 -8.867 1.00 67.00 121 GLY A N 1
ATOM 928 C CA . GLY A 1 121 ? 31.827 -18.673 -10.012 1.00 67.00 121 GLY A CA 1
ATOM 929 C C . GLY A 1 121 ? 30.987 -19.912 -9.661 1.00 67.00 121 GLY A C 1
ATOM 930 O O . GLY A 1 121 ? 30.228 -20.407 -10.489 1.00 67.00 121 GLY A O 1
ATOM 931 N N . ARG A 1 122 ? 31.094 -20.428 -8.428 1.00 69.38 122 ARG A N 1
ATOM 932 C CA . ARG A 1 122 ? 30.256 -21.535 -7.919 1.00 69.38 122 ARG A CA 1
ATOM 933 C C . ARG A 1 122 ? 28.961 -21.061 -7.257 1.00 69.38 122 ARG A C 1
ATOM 935 O O . ARG A 1 122 ? 28.067 -21.870 -7.021 1.00 69.38 122 ARG A O 1
ATOM 942 N N . VAL A 1 123 ? 28.903 -19.785 -6.893 1.00 71.38 123 VAL A N 1
ATOM 943 C CA . VAL A 1 123 ? 28.007 -19.245 -5.865 1.00 71.38 123 VAL A CA 1
ATOM 944 C C . VAL A 1 123 ? 27.187 -18.088 -6.443 1.00 71.38 123 VAL A C 1
ATOM 946 O O . VAL A 1 123 ? 25.970 -18.049 -6.270 1.00 71.38 123 VAL A O 1
ATOM 949 N N . LEU A 1 124 ? 27.822 -17.196 -7.201 1.00 71.81 124 LEU A N 1
ATOM 950 C CA . LEU A 1 124 ? 27.195 -16.059 -7.863 1.00 71.81 124 LEU A CA 1
ATOM 951 C C . LEU A 1 124 ? 26.711 -16.457 -9.260 1.00 71.81 124 LEU A C 1
ATOM 953 O O . LEU A 1 124 ? 27.481 -16.966 -10.068 1.00 71.81 124 LEU A O 1
ATOM 957 N N . ARG A 1 125 ? 25.422 -16.232 -9.535 1.00 76.00 125 ARG A N 1
ATOM 958 C CA . ARG A 1 125 ? 24.808 -16.511 -10.848 1.00 76.00 125 ARG A CA 1
ATOM 959 C C . ARG A 1 125 ? 24.301 -15.256 -11.542 1.00 76.00 125 ARG A C 1
ATOM 961 O O . ARG A 1 125 ? 24.433 -15.136 -12.752 1.00 76.00 125 ARG A O 1
ATOM 968 N N . ALA A 1 126 ? 23.740 -14.330 -10.774 1.00 83.62 126 ALA A N 1
ATOM 969 C CA . ALA A 1 126 ? 23.251 -13.066 -11.289 1.00 83.62 126 ALA A CA 1
ATOM 970 C C . ALA A 1 126 ? 23.305 -11.982 -10.208 1.00 83.62 126 ALA A C 1
ATOM 972 O O . ALA A 1 126 ? 23.211 -12.282 -9.013 1.00 83.62 126 ALA A O 1
ATOM 973 N N . ALA A 1 127 ? 23.420 -10.734 -10.646 1.00 84.56 127 ALA A N 1
ATOM 974 C CA . ALA A 1 127 ? 23.214 -9.544 -9.838 1.00 84.56 127 ALA A CA 1
ATOM 975 C C . ALA A 1 127 ? 21.857 -8.920 -10.166 1.00 84.56 127 ALA A C 1
ATOM 977 O O . ALA A 1 127 ? 21.356 -9.041 -11.284 1.00 84.56 127 ALA A O 1
ATOM 978 N N . ILE A 1 128 ? 21.277 -8.228 -9.186 1.00 86.88 128 ILE A N 1
ATOM 979 C CA . ILE A 1 128 ? 20.156 -7.322 -9.427 1.00 86.88 128 ILE A CA 1
ATOM 980 C C . ILE A 1 128 ? 20.638 -5.897 -9.221 1.00 86.88 128 ILE A C 1
ATOM 982 O O . ILE A 1 128 ? 21.131 -5.558 -8.141 1.00 86.88 128 ILE A O 1
ATOM 986 N N . GLU A 1 129 ? 20.444 -5.072 -10.240 1.00 85.38 129 GLU A N 1
ATOM 987 C CA . GLU A 1 129 ? 20.704 -3.642 -10.200 1.00 85.38 129 GLU A CA 1
ATOM 988 C C . GLU A 1 129 ? 19.390 -2.876 -10.108 1.00 85.38 129 GLU A C 1
ATOM 990 O O . GLU A 1 129 ? 18.393 -3.231 -10.736 1.00 85.38 129 GLU A O 1
ATOM 995 N N . TYR A 1 130 ? 19.371 -1.838 -9.276 1.00 86.31 130 TYR A N 1
ATOM 996 C CA . TYR A 1 130 ? 18.191 -1.013 -9.045 1.00 86.31 130 TYR A CA 1
ATOM 997 C C . TYR A 1 130 ? 18.463 0.401 -9.530 1.00 86.31 130 TYR A C 1
ATOM 999 O O . TYR A 1 130 ? 19.392 1.060 -9.067 1.00 86.31 130 TYR A O 1
ATOM 1007 N N . HIS A 1 131 ? 17.598 0.881 -10.411 1.00 84.50 131 HIS A N 1
ATOM 1008 C CA . HIS A 1 131 ? 17.719 2.177 -11.053 1.00 84.50 131 HIS A CA 1
ATOM 1009 C C . HIS A 1 131 ? 16.535 3.053 -10.673 1.00 84.50 131 HIS A C 1
ATOM 1011 O O . HIS A 1 131 ? 15.382 2.700 -10.930 1.00 84.50 131 HIS A O 1
ATOM 1017 N N . TRP A 1 132 ? 16.803 4.198 -10.050 1.00 88.56 132 TRP A N 1
ATOM 1018 C CA . TRP A 1 132 ? 15.760 5.159 -9.714 1.00 88.56 132 TRP A CA 1
ATOM 1019 C C . TRP A 1 132 ? 15.253 5.861 -10.974 1.00 88.56 132 TRP A C 1
ATOM 1021 O O . TRP A 1 132 ? 16.008 6.505 -11.692 1.00 88.56 132 TRP A O 1
ATOM 1031 N N . ILE A 1 133 ? 13.948 5.773 -11.204 1.00 87.56 133 ILE A N 1
ATOM 1032 C CA . ILE A 1 133 ? 13.252 6.393 -12.339 1.00 87.56 133 ILE A CA 1
ATOM 1033 C C . ILE A 1 133 ? 12.247 7.461 -11.899 1.00 87.56 133 ILE A C 1
ATOM 1035 O O . ILE A 1 133 ? 11.595 8.088 -12.730 1.00 87.56 133 ILE A O 1
ATOM 1039 N N . GLY A 1 134 ? 12.128 7.709 -10.592 1.00 84.31 134 GLY A N 1
ATOM 1040 C CA . GLY A 1 134 ? 11.204 8.705 -10.057 1.00 84.31 134 GLY A CA 1
ATOM 1041 C C . GLY A 1 134 ? 11.546 10.151 -10.426 1.00 84.31 134 GLY A C 1
ATOM 1042 O O . GLY A 1 134 ? 10.650 10.985 -10.414 1.00 84.31 134 GLY A O 1
ATOM 1043 N N . GLY A 1 135 ? 12.786 10.455 -10.820 1.00 81.94 135 GLY A N 1
ATOM 1044 C CA . GLY A 1 135 ? 13.182 11.785 -11.307 1.00 81.94 135 GLY A CA 1
ATOM 1045 C C . GLY A 1 135 ? 12.875 12.037 -12.785 1.00 81.94 135 GLY A C 1
ATOM 1046 O O . GLY A 1 135 ? 13.065 13.154 -13.267 1.00 81.94 135 GLY A O 1
ATOM 1047 N N . LEU A 1 136 ? 12.401 11.024 -13.522 1.00 78.06 136 LEU A N 1
ATOM 1048 C CA . LEU A 1 136 ? 12.142 11.162 -14.952 1.00 78.06 136 LEU A CA 1
ATOM 1049 C C . LEU A 1 136 ? 10.995 12.133 -15.215 1.00 78.06 136 LEU A C 1
ATOM 1051 O O . LEU A 1 136 ? 9.930 12.066 -14.593 1.00 78.06 136 LEU A O 1
ATOM 1055 N N . HIS A 1 137 ? 11.207 13.008 -16.194 1.00 77.75 137 HIS A N 1
ATOM 1056 C CA . HIS A 1 137 ? 10.152 13.864 -16.701 1.00 77.75 137 HIS A CA 1
ATOM 1057 C C . HIS A 1 137 ? 9.194 13.036 -17.553 1.00 77.75 137 HIS A C 1
ATOM 1059 O O . HIS A 1 137 ? 9.440 12.762 -18.727 1.00 77.75 137 HIS A O 1
ATOM 1065 N N . VAL A 1 138 ? 8.097 12.625 -16.935 1.00 69.44 138 VAL A N 1
ATOM 1066 C CA . VAL A 1 138 ? 6.973 11.999 -17.614 1.00 69.44 138 VAL A CA 1
ATOM 1067 C C . VAL A 1 138 ? 5.896 13.074 -17.703 1.00 69.44 138 VAL A C 1
ATOM 1069 O O . VAL A 1 138 ? 5.595 13.698 -16.688 1.00 69.44 138 VAL A O 1
ATOM 1072 N N . ASP A 1 139 ? 5.313 13.300 -18.886 1.00 64.00 139 ASP A N 1
ATOM 1073 C CA . ASP A 1 139 ? 4.223 14.272 -19.121 1.00 64.00 139 ASP A CA 1
ATOM 1074 C C . ASP A 1 139 ? 2.911 13.846 -18.418 1.00 64.00 139 ASP A C 1
ATOM 1076 O O . ASP A 1 139 ? 1.837 13.801 -19.017 1.00 64.00 139 ASP A O 1
ATOM 1080 N N . ILE A 1 140 ? 2.976 13.425 -17.150 1.00 58.88 140 ILE A N 1
ATOM 1081 C CA . ILE A 1 140 ? 1.857 12.953 -16.339 1.00 58.88 140 ILE A CA 1
ATOM 1082 C C . ILE A 1 140 ? 0.852 14.091 -16.236 1.00 58.88 140 ILE A C 1
ATOM 1084 O O . ILE A 1 140 ? 1.188 15.187 -15.801 1.00 58.88 140 ILE A O 1
ATOM 1088 N N . CYS A 1 141 ? -0.396 13.809 -16.617 1.00 43.97 141 CYS A N 1
ATOM 1089 C CA . CYS A 1 141 ? -1.516 14.747 -16.573 1.00 43.97 141 CYS A CA 1
ATOM 1090 C C . CYS A 1 141 ? -1.945 15.053 -15.125 1.00 43.97 141 CYS A C 1
ATOM 1092 O O . CYS A 1 141 ? -3.098 14.854 -14.751 1.00 43.97 141 CYS A O 1
ATOM 1094 N N . LEU A 1 142 ? -1.036 15.530 -14.279 1.00 46.19 142 LEU A N 1
ATOM 1095 C CA . LEU A 1 142 ? -1.426 16.520 -13.292 1.00 46.19 142 LEU A CA 1
ATOM 1096 C C . LEU A 1 142 ? -1.746 17.761 -14.128 1.00 46.19 142 LEU A C 1
ATOM 1098 O O . LEU A 1 142 ? -0.896 18.217 -14.885 1.00 46.19 142 LEU A O 1
ATOM 1102 N N . ASN A 1 143 ? -2.976 18.277 -14.062 1.00 38.47 143 ASN A N 1
ATOM 1103 C CA . ASN A 1 143 ? -3.443 19.380 -14.921 1.00 38.47 143 ASN A CA 1
ATOM 1104 C C . ASN A 1 143 ? -2.573 20.659 -14.852 1.00 38.47 143 ASN A C 1
ATOM 1106 O O . ASN A 1 143 ? -2.807 21.588 -15.621 1.00 38.47 143 ASN A O 1
ATOM 1110 N N . ARG A 1 144 ? -1.560 20.703 -13.973 1.00 40.94 144 ARG A N 1
ATOM 1111 C CA . ARG A 1 144 ? -0.372 21.561 -14.044 1.00 40.94 144 ARG A CA 1
ATOM 1112 C C . ARG A 1 144 ? 0.846 20.811 -13.473 1.00 40.94 144 ARG A C 1
ATOM 1114 O O . ARG A 1 144 ? 0.672 20.128 -12.459 1.00 40.94 144 ARG A O 1
ATOM 1121 N N . PRO A 1 145 ? 2.063 20.962 -14.039 1.00 45.94 145 PRO A N 1
ATOM 1122 C CA . PRO A 1 145 ? 3.288 20.573 -13.345 1.00 45.94 145 PRO A CA 1
ATOM 1123 C C . PRO A 1 145 ? 3.332 21.281 -11.991 1.00 45.94 145 PRO A C 1
ATOM 1125 O O . PRO A 1 145 ? 3.036 22.469 -11.894 1.00 45.94 145 PRO A O 1
ATOM 1128 N N . VAL A 1 146 ? 3.581 20.494 -10.947 1.00 48.59 146 VAL A N 1
ATOM 1129 C CA . VAL A 1 146 ? 3.532 20.865 -9.533 1.00 48.59 146 VAL A CA 1
ATOM 1130 C C . VAL A 1 146 ? 4.735 21.684 -9.050 1.00 48.59 146 VAL A C 1
ATOM 1132 O O . VAL A 1 146 ? 5.576 20.992 -8.487 1.00 48.59 146 VAL A O 1
ATOM 1135 N N . PRO A 1 147 ? 4.910 23.021 -9.166 1.00 51.38 147 PRO A N 1
ATOM 1136 C CA . PRO A 1 147 ? 6.143 23.640 -8.674 1.00 51.38 147 PRO A CA 1
ATOM 1137 C C . PRO A 1 147 ? 6.370 23.321 -7.189 1.00 51.38 147 PRO A C 1
ATOM 1139 O O . PRO A 1 147 ? 5.448 23.391 -6.366 1.00 51.38 147 PRO A O 1
ATOM 1142 N N . PHE A 1 148 ? 7.590 22.900 -6.873 1.00 52.25 148 PHE A N 1
ATOM 1143 C CA . PHE A 1 148 ? 8.089 22.695 -5.520 1.00 52.25 148 PHE A CA 1
ATOM 1144 C C . PHE A 1 148 ? 9.139 23.774 -5.268 1.00 52.25 148 PHE A C 1
ATOM 1146 O O . PHE A 1 148 ? 10.330 23.535 -5.428 1.00 52.25 148 PHE A O 1
ATOM 1153 N N . TYR A 1 149 ? 8.689 24.981 -4.924 1.00 47.50 149 TYR A N 1
ATOM 1154 C CA . TYR A 1 149 ? 9.611 26.052 -4.564 1.00 47.50 149 TYR A CA 1
ATOM 1155 C C . TYR A 1 149 ? 10.108 25.821 -3.141 1.00 47.50 149 TYR A C 1
ATOM 1157 O O . TYR A 1 149 ? 9.353 25.930 -2.176 1.00 47.50 149 TYR A O 1
ATOM 1165 N N . THR A 1 150 ? 11.391 25.507 -3.023 1.00 48.38 150 THR A N 1
ATOM 1166 C CA . THR A 1 150 ? 12.125 25.628 -1.765 1.00 48.38 150 THR A CA 1
ATOM 1167 C C . THR A 1 150 ? 13.200 26.670 -2.032 1.00 48.38 150 THR A C 1
ATOM 1169 O O . THR A 1 150 ? 14.042 26.446 -2.896 1.00 48.38 150 THR A O 1
ATOM 1172 N N . GLU A 1 151 ? 13.163 27.806 -1.328 1.00 45.50 151 GLU A N 1
ATOM 1173 C CA . GLU A 1 151 ? 14.090 28.944 -1.516 1.00 45.50 151 GLU A CA 1
ATOM 1174 C C . GLU A 1 151 ? 15.584 28.558 -1.397 1.00 45.50 151 GLU A C 1
ATOM 1176 O O . GLU A 1 151 ? 16.457 29.325 -1.785 1.00 45.50 151 GLU A O 1
ATOM 1181 N N . GLU A 1 152 ? 15.889 27.352 -0.909 1.00 46.16 152 GLU A N 1
ATOM 1182 C CA . GLU A 1 152 ? 17.242 26.829 -0.693 1.00 46.16 152 GLU A CA 1
ATOM 1183 C C . GLU A 1 152 ? 17.866 26.113 -1.916 1.00 46.16 152 GLU A C 1
ATOM 1185 O O . GLU A 1 152 ? 19.035 25.738 -1.854 1.00 46.16 152 GLU A O 1
ATOM 1190 N N . LEU A 1 153 ? 17.147 25.912 -3.033 1.00 47.62 153 LEU A N 1
ATOM 1191 C CA . LEU A 1 153 ? 17.639 25.109 -4.170 1.00 47.62 153 LEU A CA 1
ATOM 1192 C C . LEU A 1 153 ? 17.525 25.855 -5.503 1.00 47.62 153 LEU A C 1
ATOM 1194 O O . LEU A 1 153 ? 16.500 25.808 -6.169 1.00 47.62 153 LEU A O 1
ATOM 1198 N N . SER A 1 154 ? 18.604 26.520 -5.918 1.00 37.25 154 SER A N 1
ATOM 1199 C CA . SER A 1 154 ? 18.719 27.122 -7.255 1.00 37.25 154 SER A CA 1
ATOM 1200 C C . SER A 1 154 ? 19.438 26.165 -8.223 1.00 37.25 154 SER A C 1
ATOM 1202 O O . SER A 1 154 ? 20.610 25.860 -8.003 1.00 37.25 154 SER A O 1
ATOM 1204 N N . GLY A 1 155 ? 18.785 25.704 -9.305 1.00 52.56 155 GLY A N 1
ATOM 1205 C CA . GLY A 1 155 ? 19.450 25.022 -10.438 1.00 52.56 155 GLY A CA 1
ATOM 1206 C C . GLY A 1 155 ? 18.747 23.776 -11.012 1.00 52.56 155 GLY A C 1
ATOM 1207 O O . GLY A 1 155 ? 17.592 23.503 -10.710 1.00 52.56 155 GLY A O 1
ATOM 1208 N N . LEU A 1 156 ? 19.470 22.994 -11.838 1.00 47.22 156 LEU A N 1
ATOM 1209 C CA . LEU A 1 156 ? 19.021 21.754 -12.520 1.00 47.22 156 LEU A CA 1
ATOM 1210 C C . LEU A 1 156 ? 18.356 20.733 -11.567 1.00 47.22 156 LEU A C 1
ATOM 1212 O O . LEU A 1 156 ? 17.416 20.044 -11.958 1.00 47.22 156 LEU A O 1
ATOM 1216 N N . ALA A 1 157 ? 18.785 20.712 -10.299 1.00 62.66 157 ALA A N 1
ATOM 1217 C CA . ALA A 1 157 ? 18.204 19.898 -9.231 1.00 62.66 157 ALA A CA 1
ATOM 1218 C C . ALA A 1 157 ? 16.718 20.212 -8.953 1.00 62.66 157 ALA A C 1
ATOM 1220 O O . ALA A 1 157 ? 15.971 19.327 -8.547 1.00 62.66 157 ALA A O 1
ATOM 1221 N N . GLU A 1 158 ? 16.254 21.441 -9.204 1.00 68.81 158 GLU A N 1
ATOM 1222 C CA . GLU A 1 158 ? 14.861 21.850 -8.974 1.00 68.81 158 GLU A CA 1
ATOM 1223 C C . GLU A 1 158 ? 13.889 21.134 -9.927 1.00 68.81 158 GLU A C 1
ATOM 1225 O O . GLU A 1 158 ? 12.792 20.725 -9.529 1.00 68.81 158 GLU A O 1
ATOM 1230 N N . LYS A 1 159 ? 14.306 20.913 -11.182 1.00 71.94 159 LYS A N 1
ATOM 1231 C CA . LYS A 1 159 ? 13.500 20.197 -12.180 1.00 71.94 159 LYS A CA 1
ATOM 1232 C C . LYS A 1 159 ? 13.362 18.719 -11.816 1.00 71.94 159 LYS A C 1
ATOM 1234 O O . LYS A 1 159 ? 12.252 18.187 -11.854 1.00 71.94 159 LYS A O 1
ATOM 1239 N N . ASP A 1 160 ? 14.456 18.087 -11.403 1.00 77.56 160 ASP A N 1
ATOM 1240 C CA . ASP A 1 160 ? 14.454 16.685 -10.982 1.00 77.56 160 ASP A CA 1
ATOM 1241 C C . ASP A 1 160 ? 13.621 16.489 -9.713 1.00 77.56 160 ASP A C 1
ATOM 1243 O O . ASP A 1 160 ? 12.799 15.577 -9.656 1.00 77.56 160 ASP A O 1
ATOM 1247 N N . LEU A 1 161 ? 13.739 17.384 -8.727 1.00 83.12 161 LEU A N 1
ATOM 1248 C CA . LEU A 1 161 ? 12.909 17.367 -7.516 1.00 83.12 161 LEU A CA 1
ATOM 1249 C C . LEU A 1 161 ? 11.424 17.589 -7.817 1.00 83.12 161 LEU A C 1
ATOM 1251 O O . LEU A 1 161 ? 10.557 16.986 -7.176 1.00 83.12 161 LEU A O 1
ATOM 1255 N N . THR A 1 162 ? 11.110 18.424 -8.806 1.00 83.88 162 THR A N 1
ATOM 1256 C CA . THR A 1 162 ? 9.730 18.629 -9.260 1.00 83.88 162 THR A CA 1
ATOM 1257 C C . THR A 1 162 ? 9.162 17.364 -9.904 1.00 83.88 162 THR A C 1
ATOM 1259 O O . THR A 1 162 ? 8.018 16.987 -9.616 1.00 83.88 162 THR A O 1
ATOM 1262 N N . ASN A 1 163 ? 9.957 16.672 -10.725 1.00 84.75 163 ASN A N 1
ATOM 1263 C CA . ASN A 1 163 ? 9.576 15.386 -11.310 1.00 84.75 163 ASN A CA 1
ATOM 1264 C C . ASN A 1 163 ? 9.399 14.319 -10.223 1.00 84.75 163 ASN A C 1
ATOM 1266 O O . ASN A 1 163 ? 8.351 13.679 -10.180 1.00 84.75 163 ASN A O 1
ATOM 1270 N N . TRP A 1 164 ? 10.351 14.198 -9.290 1.00 89.81 164 TRP A N 1
ATOM 1271 C CA . TRP A 1 164 ? 10.259 13.300 -8.134 1.00 89.81 164 TRP A CA 1
ATOM 1272 C C . TRP A 1 164 ? 8.980 13.515 -7.340 1.00 89.81 164 TRP A C 1
ATOM 1274 O O . TRP A 1 164 ? 8.250 12.561 -7.069 1.00 89.81 164 TRP A O 1
ATOM 1284 N N . GLY A 1 165 ? 8.664 14.768 -7.020 1.00 89.00 165 GLY A N 1
ATOM 1285 C CA . GLY A 1 165 ? 7.479 15.087 -6.240 1.00 89.00 165 GLY A CA 1
ATOM 1286 C C . GLY A 1 165 ? 6.195 14.742 -6.992 1.00 89.00 165 GLY A C 1
ATOM 1287 O O . GLY A 1 165 ? 5.281 14.129 -6.437 1.00 89.00 165 GLY A O 1
ATOM 1288 N N . SER A 1 166 ? 6.144 15.069 -8.284 1.00 87.75 166 SER A N 1
ATOM 1289 C CA . SER A 1 166 ? 5.003 14.758 -9.153 1.00 87.75 166 SER A CA 1
ATOM 1290 C C . SER A 1 166 ? 4.795 13.249 -9.306 1.00 87.75 166 SER A C 1
ATOM 1292 O O . SER A 1 166 ? 3.669 12.763 -9.167 1.00 87.75 166 SER A O 1
ATOM 1294 N N . ASN A 1 167 ? 5.878 12.501 -9.519 1.00 89.44 167 ASN A N 1
ATOM 1295 C CA . ASN A 1 167 ? 5.855 11.054 -9.696 1.00 89.44 167 ASN A CA 1
ATOM 1296 C C . ASN A 1 167 ? 5.483 10.341 -8.392 1.00 89.44 167 ASN A C 1
ATOM 1298 O O . ASN A 1 167 ? 4.607 9.484 -8.416 1.00 89.44 167 ASN A O 1
ATOM 1302 N N . ILE A 1 168 ? 6.032 10.742 -7.238 1.00 92.94 168 ILE A N 1
ATOM 1303 C CA . ILE A 1 168 ? 5.645 10.178 -5.933 1.00 92.94 168 ILE A CA 1
ATOM 1304 C C . ILE A 1 168 ? 4.152 10.410 -5.651 1.00 92.94 168 ILE A C 1
ATOM 1306 O O . ILE A 1 168 ? 3.456 9.468 -5.265 1.00 92.94 168 ILE A O 1
ATOM 1310 N N . ILE A 1 169 ? 3.636 11.627 -5.871 1.00 92.00 169 ILE A N 1
ATOM 1311 C CA . ILE A 1 169 ? 2.204 11.934 -5.690 1.00 92.00 169 ILE A CA 1
ATOM 1312 C C . ILE A 1 169 ? 1.349 11.070 -6.620 1.00 92.00 169 ILE A C 1
ATOM 1314 O O . ILE A 1 169 ? 0.373 10.457 -6.177 1.00 92.00 169 ILE A O 1
ATOM 1318 N N . TRP A 1 170 ? 1.714 10.992 -7.902 1.00 90.19 170 TRP A N 1
ATOM 1319 C CA . TRP A 1 170 ? 1.005 10.160 -8.870 1.00 90.19 170 TRP A CA 1
ATOM 1320 C C . TRP A 1 170 ? 0.972 8.692 -8.428 1.00 90.19 170 TRP A C 1
ATOM 1322 O O . TRP A 1 170 ? -0.092 8.064 -8.462 1.00 90.19 170 TRP A O 1
ATOM 1332 N N . SER A 1 171 ? 2.102 8.169 -7.949 1.00 91.31 171 SER A N 1
ATOM 1333 C CA . SER A 1 171 ? 2.255 6.789 -7.490 1.00 91.31 171 SER A CA 1
ATOM 1334 C C . SER A 1 171 ? 1.443 6.487 -6.238 1.00 91.31 171 SER A C 1
ATOM 1336 O O . SER A 1 171 ? 0.781 5.450 -6.185 1.00 91.31 171 SER A O 1
ATOM 1338 N N . LEU A 1 172 ? 1.429 7.394 -5.255 1.00 92.38 172 LEU A N 1
ATOM 1339 C CA . LEU A 1 172 ? 0.578 7.283 -4.066 1.00 92.38 172 LEU A CA 1
ATOM 1340 C C . LEU A 1 172 ? -0.905 7.224 -4.453 1.00 92.38 172 LEU A C 1
ATOM 1342 O O . LEU A 1 172 ? -1.651 6.388 -3.936 1.00 92.38 172 LEU A O 1
ATOM 1346 N N . ASN A 1 173 ? -1.317 8.032 -5.431 1.00 89.94 173 ASN A N 1
ATOM 1347 C CA . ASN A 1 173 ? -2.697 8.056 -5.911 1.00 89.94 173 ASN A CA 1
ATOM 1348 C C . ASN A 1 173 ? -3.113 6.773 -6.642 1.00 89.94 173 ASN A C 1
ATOM 1350 O O . ASN A 1 173 ? -4.283 6.399 -6.577 1.00 89.94 173 ASN A O 1
ATOM 1354 N N . GLN A 1 174 ? -2.178 6.014 -7.227 1.00 87.44 174 GLN A N 1
ATOM 1355 C CA . GLN A 1 174 ? -2.500 4.703 -7.814 1.00 87.44 174 GLN A CA 1
ATOM 1356 C C . GLN A 1 174 ? -2.989 3.683 -6.771 1.00 87.44 174 GLN A C 1
ATOM 1358 O O . GLN A 1 174 ? -3.700 2.734 -7.108 1.00 87.44 174 GLN A O 1
ATOM 1363 N N . TYR A 1 175 ? -2.638 3.858 -5.494 1.00 88.75 175 TYR A N 1
ATOM 1364 C CA . TYR A 1 175 ? -3.065 2.960 -4.418 1.00 88.75 175 TYR A CA 1
ATOM 1365 C C . TYR A 1 175 ? -4.462 3.268 -3.863 1.00 88.75 175 TYR A C 1
ATOM 1367 O O . TYR A 1 175 ? -4.943 2.524 -3.000 1.00 88.75 175 TYR A O 1
ATOM 1375 N N . GLN A 1 176 ? -5.140 4.296 -4.394 1.00 83.44 176 GLN A N 1
ATOM 1376 C CA . GLN A 1 176 ? -6.581 4.501 -4.210 1.00 83.44 176 GLN A CA 1
ATOM 1377 C C . GLN A 1 176 ? -7.399 3.332 -4.778 1.00 83.44 176 GLN A C 1
ATOM 1379 O O . GLN A 1 176 ? -8.447 2.994 -4.231 1.00 83.44 176 GLN A O 1
ATOM 1384 N N . CYS A 1 177 ? -6.895 2.661 -5.821 1.00 81.38 177 CYS A N 1
ATOM 1385 C CA . CYS A 1 177 ? -7.512 1.455 -6.362 1.00 81.38 177 CYS A CA 1
ATOM 1386 C C . CYS A 1 177 ? -7.504 0.318 -5.323 1.00 81.38 177 CYS A C 1
ATOM 1388 O O . CYS A 1 177 ? -6.450 -0.109 -4.841 1.00 81.38 177 CYS A O 1
ATOM 1390 N N . LEU A 1 178 ? -8.697 -0.190 -4.999 1.00 76.75 178 LEU A N 1
ATOM 1391 C CA . LEU A 1 178 ? -8.913 -1.195 -3.952 1.00 76.75 178 LEU A CA 1
ATOM 1392 C C . LEU A 1 178 ? -8.354 -2.579 -4.307 1.00 76.75 178 LEU A C 1
ATOM 1394 O O . LEU A 1 178 ? -8.038 -3.356 -3.406 1.00 76.75 178 LEU A O 1
ATOM 1398 N N . ASP A 1 179 ? -8.214 -2.882 -5.596 1.00 79.50 179 ASP A N 1
ATOM 1399 C CA . ASP A 1 179 ? -7.717 -4.179 -6.065 1.00 79.50 179 ASP A CA 1
ATOM 1400 C C . ASP A 1 179 ? -6.183 -4.256 -6.055 1.00 79.50 179 ASP A C 1
ATOM 1402 O O . ASP A 1 179 ? -5.603 -5.346 -6.056 1.00 79.50 179 ASP A O 1
ATOM 1406 N N . ARG A 1 180 ? -5.507 -3.103 -5.971 1.00 83.75 180 ARG A N 1
ATOM 1407 C CA . ARG A 1 180 ? -4.047 -3.027 -5.914 1.00 83.75 180 ARG A CA 1
ATOM 1408 C C . ARG A 1 180 ? -3.557 -3.394 -4.507 1.00 83.75 180 ARG A C 1
ATOM 1410 O O . ARG A 1 180 ? -4.050 -2.831 -3.532 1.00 83.75 180 ARG A O 1
ATOM 1417 N N . PRO A 1 181 ? -2.586 -4.301 -4.319 1.00 84.38 181 PRO A N 1
ATOM 1418 C CA . PRO A 1 181 ? -1.982 -4.510 -3.002 1.00 84.38 181 PRO A CA 1
ATOM 1419 C C . PRO A 1 181 ? -1.164 -3.276 -2.579 1.00 84.38 181 PRO A C 1
ATOM 1421 O O . PRO A 1 181 ? -0.577 -2.612 -3.427 1.00 84.38 181 PRO A O 1
ATOM 1424 N N . LEU A 1 182 ? -1.109 -2.958 -1.279 1.00 89.38 182 LEU A N 1
ATOM 1425 C CA . LEU A 1 182 ? -0.273 -1.862 -0.756 1.00 89.38 182 LEU A CA 1
ATOM 1426 C C . LEU A 1 182 ? 1.192 -2.303 -0.665 1.00 89.38 182 LEU A C 1
ATOM 1428 O O . LEU A 1 182 ? 1.632 -2.794 0.373 1.00 89.38 182 LEU A O 1
ATOM 1432 N N . VAL A 1 183 ? 1.939 -2.131 -1.757 1.00 89.94 183 VAL A N 1
ATOM 1433 C CA . VAL A 1 183 ? 3.377 -2.432 -1.841 1.00 89.94 183 VAL A CA 1
ATOM 1434 C C . VAL A 1 183 ? 4.143 -1.131 -2.078 1.00 89.94 183 VAL A C 1
ATOM 1436 O O . VAL A 1 183 ? 4.409 -0.752 -3.207 1.00 89.94 183 VAL A O 1
ATOM 1439 N N . LEU A 1 184 ? 4.460 -0.422 -0.995 1.00 91.19 184 LEU A N 1
ATOM 1440 C CA . LEU A 1 184 ? 4.961 0.962 -1.026 1.00 91.19 184 LEU A CA 1
ATOM 1441 C C . LEU A 1 184 ? 6.478 1.074 -0.803 1.00 91.19 184 LEU A C 1
ATOM 1443 O O . LEU A 1 184 ? 6.956 2.137 -0.424 1.00 91.19 184 LEU A O 1
ATOM 1447 N N . LEU A 1 185 ? 7.228 -0.023 -0.934 1.00 90.50 185 LEU A N 1
ATOM 1448 C CA . LEU A 1 185 ? 8.630 -0.066 -0.506 1.00 90.50 185 LEU A CA 1
ATOM 1449 C C . LEU A 1 185 ? 9.503 0.942 -1.262 1.00 90.50 185 LEU A C 1
ATOM 1451 O O . LEU A 1 185 ? 10.292 1.639 -0.641 1.00 90.50 185 LEU A O 1
ATOM 1455 N N . ASP A 1 186 ? 9.324 1.051 -2.573 1.00 92.31 186 ASP A N 1
ATOM 1456 C CA . ASP A 1 186 ? 10.032 2.011 -3.421 1.00 92.31 186 ASP A CA 1
ATOM 1457 C C . ASP A 1 186 ? 9.743 3.465 -3.025 1.00 92.31 186 ASP A C 1
ATOM 1459 O O . ASP A 1 186 ? 10.669 4.257 -2.868 1.00 92.31 186 ASP A O 1
ATOM 1463 N N . ILE A 1 187 ? 8.473 3.797 -2.779 1.00 94.75 187 ILE A N 1
ATOM 1464 C CA . ILE A 1 187 ? 8.054 5.123 -2.308 1.00 94.75 187 ILE A CA 1
ATOM 1465 C C . ILE A 1 187 ? 8.639 5.417 -0.923 1.00 94.75 187 ILE A C 1
ATOM 1467 O O . ILE A 1 187 ? 9.182 6.495 -0.704 1.00 94.75 187 ILE A O 1
ATOM 1471 N N . ILE A 1 188 ? 8.556 4.468 0.013 1.00 95.00 188 ILE A N 1
ATOM 1472 C CA . ILE A 1 188 ? 9.090 4.629 1.373 1.00 95.00 188 ILE A CA 1
ATOM 1473 C C . ILE A 1 188 ? 10.605 4.838 1.331 1.00 95.00 188 ILE A C 1
ATOM 1475 O O . ILE A 1 188 ? 11.098 5.734 2.006 1.00 95.00 188 ILE A O 1
ATOM 1479 N N . LEU A 1 189 ? 11.336 4.043 0.544 1.00 92.75 189 LEU A N 1
ATOM 1480 C CA . LEU A 1 189 ? 12.788 4.165 0.421 1.00 92.75 189 LEU A CA 1
ATOM 1481 C C . LEU A 1 189 ? 13.191 5.515 -0.182 1.00 92.75 189 LEU A C 1
ATOM 1483 O O . LEU A 1 189 ? 14.057 6.175 0.386 1.00 92.75 189 LEU A O 1
ATOM 1487 N N . ALA A 1 190 ? 12.524 5.960 -1.252 1.00 92.31 190 ALA A N 1
ATOM 1488 C CA . ALA A 1 190 ? 12.776 7.275 -1.841 1.00 92.31 190 ALA A CA 1
ATOM 1489 C C . ALA A 1 190 ? 12.523 8.401 -0.827 1.00 92.31 190 ALA A C 1
ATOM 1491 O O . ALA A 1 190 ? 13.364 9.272 -0.625 1.00 92.31 190 ALA A O 1
ATOM 1492 N N . LEU A 1 191 ? 11.379 8.364 -0.136 1.00 94.75 191 LEU A N 1
ATOM 1493 C CA . LEU A 1 191 ? 11.029 9.374 0.861 1.00 94.75 191 LEU A CA 1
ATOM 1494 C C . LEU A 1 191 ? 11.978 9.371 2.062 1.00 94.75 191 LEU A C 1
ATOM 1496 O O . LEU A 1 191 ? 12.259 10.433 2.602 1.00 94.75 191 LEU A O 1
ATOM 1500 N N . LEU A 1 192 ? 12.466 8.208 2.499 1.00 93.31 192 LEU A N 1
ATOM 1501 C CA . LEU A 1 192 ? 13.450 8.123 3.578 1.00 93.31 192 LEU A CA 1
ATOM 1502 C C . LEU A 1 192 ? 14.790 8.734 3.166 1.00 93.31 192 LEU A C 1
ATOM 1504 O O . LEU A 1 192 ? 15.367 9.480 3.954 1.00 93.31 192 LEU A O 1
ATOM 1508 N N . ASP A 1 193 ? 15.251 8.471 1.944 1.00 89.69 193 ASP A N 1
ATOM 1509 C CA . ASP A 1 193 ? 16.500 9.036 1.425 1.00 89.69 193 ASP A CA 1
ATOM 1510 C C . ASP A 1 193 ? 16.412 10.566 1.286 1.00 89.69 193 ASP A C 1
ATOM 1512 O O . ASP A 1 193 ? 17.253 11.307 1.808 1.00 89.69 193 ASP A O 1
ATOM 1516 N N . PHE A 1 194 ? 15.305 11.067 0.725 1.00 89.69 194 PHE A N 1
ATOM 1517 C CA . PHE A 1 194 ? 15.014 12.501 0.719 1.00 89.69 194 PHE A CA 1
ATOM 1518 C C . PHE A 1 194 ? 14.835 13.072 2.121 1.00 89.69 194 PHE A C 1
ATOM 1520 O O . PHE A 1 194 ? 15.170 14.225 2.345 1.00 89.69 194 PHE A O 1
ATOM 1527 N N . LYS A 1 195 ? 14.328 12.315 3.095 1.00 89.38 195 LYS A N 1
ATOM 1528 C CA . LYS A 1 195 ? 14.148 12.830 4.458 1.00 89.38 195 LYS A CA 1
ATOM 1529 C C . LYS A 1 195 ? 15.490 13.049 5.158 1.00 89.38 195 LYS A C 1
ATOM 1531 O O . LYS A 1 195 ? 15.596 13.961 5.972 1.00 89.38 195 LYS A O 1
ATOM 1536 N N . VAL A 1 196 ? 16.502 12.234 4.847 1.00 87.12 196 VAL A N 1
ATOM 1537 C CA . VAL A 1 196 ? 17.861 12.387 5.390 1.00 87.12 196 VAL A CA 1
ATOM 1538 C C . VAL A 1 196 ? 18.529 13.654 4.857 1.00 87.12 196 VAL A C 1
ATOM 1540 O O . VAL A 1 196 ? 19.180 14.361 5.621 1.00 87.12 196 VAL A O 1
ATOM 1543 N N . SER A 1 197 ? 18.377 13.938 3.564 1.00 84.38 197 SER A N 1
ATOM 1544 C CA . SER A 1 197 ? 19.032 15.072 2.899 1.00 84.38 197 SER A CA 1
ATOM 1545 C C . SER A 1 197 ? 18.202 16.363 2.927 1.00 84.38 197 SER A C 1
ATOM 1547 O O . SER A 1 197 ? 18.751 17.453 3.054 1.00 84.38 197 SER A O 1
ATOM 1549 N N . MET A 1 198 ? 16.880 16.245 2.806 1.00 86.81 198 MET A N 1
ATOM 1550 C CA . MET A 1 198 ? 15.921 17.319 2.526 1.00 86.81 198 MET A CA 1
ATOM 1551 C C . MET A 1 198 ? 14.584 17.101 3.279 1.00 86.81 198 MET A C 1
ATOM 1553 O O . MET A 1 198 ? 13.524 16.940 2.663 1.00 86.81 198 MET A O 1
ATOM 1557 N N . PRO A 1 199 ? 14.571 17.118 4.625 1.00 87.50 199 PRO A N 1
ATOM 1558 C CA . PRO A 1 199 ? 13.379 16.796 5.419 1.00 87.50 199 PRO A CA 1
ATOM 1559 C C . PRO A 1 199 ? 12.176 17.713 5.137 1.00 87.50 199 PRO A C 1
ATOM 1561 O O . PRO A 1 199 ? 11.044 17.234 5.069 1.00 87.50 199 PRO A O 1
ATOM 1564 N N . ARG A 1 200 ? 12.413 19.012 4.894 1.00 86.81 200 ARG A N 1
ATOM 1565 C CA . ARG A 1 200 ? 11.357 19.986 4.548 1.00 86.81 200 ARG A CA 1
ATOM 1566 C C . ARG A 1 200 ? 10.680 19.678 3.212 1.00 86.81 200 ARG A C 1
ATOM 1568 O O . ARG A 1 200 ? 9.47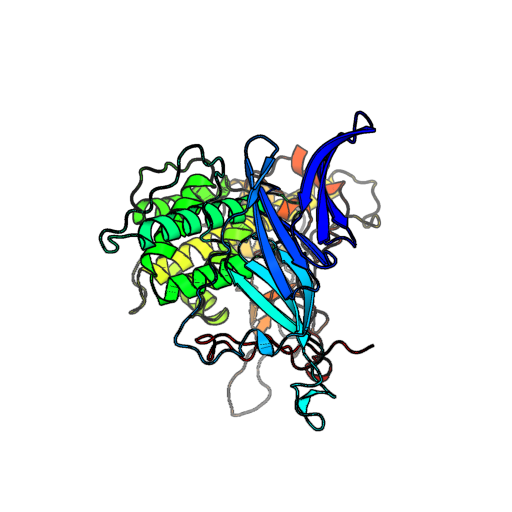2 19.863 3.083 1.00 86.81 200 ARG A O 1
ATOM 1575 N N . TYR A 1 201 ? 11.441 19.186 2.231 1.00 87.31 201 TYR A N 1
ATOM 1576 C CA . TYR A 1 201 ? 10.896 18.778 0.936 1.00 87.31 201 TYR A CA 1
ATOM 1577 C C . TYR A 1 201 ? 9.926 17.604 1.106 1.00 87.31 201 TYR A C 1
ATOM 1579 O O . TYR A 1 201 ? 8.809 17.655 0.595 1.00 87.31 201 TYR A O 1
ATOM 1587 N N . VAL A 1 202 ? 10.313 16.588 1.887 1.00 90.88 202 VAL A N 1
ATOM 1588 C CA . VAL A 1 202 ? 9.454 15.430 2.185 1.00 90.88 202 VAL A CA 1
ATOM 1589 C C . VAL A 1 202 ? 8.184 15.851 2.915 1.00 90.88 202 VAL A C 1
ATOM 1591 O O . VAL A 1 202 ? 7.095 15.412 2.551 1.00 90.88 202 VAL A O 1
ATOM 1594 N N . GLU A 1 203 ? 8.300 16.725 3.914 1.00 89.25 203 GLU A N 1
ATOM 1595 C CA . GLU A 1 203 ? 7.142 17.242 4.641 1.00 89.25 203 GLU A CA 1
ATOM 1596 C C . GLU A 1 203 ? 6.173 17.970 3.698 1.00 89.25 203 GLU A C 1
ATOM 1598 O O . GLU A 1 203 ? 4.992 17.625 3.638 1.00 89.25 203 GLU A O 1
ATOM 1603 N N . HIS A 1 204 ? 6.668 18.919 2.901 1.00 87.38 204 HIS A N 1
ATOM 1604 C CA . HIS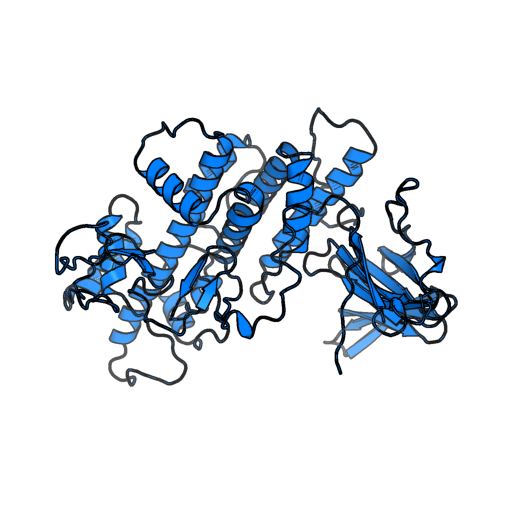 A 1 204 ? 5.830 19.670 1.970 1.00 87.38 204 HIS A CA 1
ATOM 1605 C C . HIS A 1 204 ? 5.211 18.770 0.888 1.00 87.38 204 HIS A C 1
ATOM 1607 O O . HIS A 1 204 ? 4.035 18.921 0.560 1.00 87.38 204 HIS A O 1
ATOM 1613 N N . LEU A 1 205 ? 5.960 17.788 0.379 1.00 90.50 205 LEU A N 1
ATOM 1614 C CA . LEU A 1 205 ? 5.470 16.785 -0.566 1.00 90.50 205 LEU A CA 1
ATOM 1615 C C . LEU A 1 205 ? 4.290 15.987 -0.003 1.00 90.50 205 LEU A C 1
ATOM 1617 O O . LEU A 1 205 ? 3.277 15.820 -0.684 1.00 90.50 205 LEU A O 1
ATOM 1621 N N . LEU A 1 206 ? 4.402 15.516 1.239 1.00 92.56 206 LEU A N 1
ATOM 1622 C CA . LEU A 1 206 ? 3.354 14.734 1.889 1.00 92.56 206 LEU A CA 1
ATOM 1623 C C . LEU A 1 206 ? 2.136 15.585 2.249 1.00 92.56 206 LEU A C 1
ATOM 1625 O O . LEU A 1 206 ? 1.010 15.142 2.031 1.00 92.56 206 LEU A O 1
ATOM 1629 N N . ILE A 1 207 ? 2.338 16.811 2.735 1.00 88.38 207 ILE A N 1
ATOM 1630 C CA . ILE A 1 207 ? 1.244 17.758 2.996 1.00 88.38 207 ILE A CA 1
ATOM 1631 C C . ILE A 1 207 ? 0.482 18.044 1.704 1.00 88.38 207 ILE A C 1
ATOM 1633 O O . ILE A 1 207 ? -0.743 17.962 1.671 1.00 88.38 207 ILE A O 1
ATOM 1637 N N . LYS A 1 208 ? 1.202 18.299 0.613 1.00 87.06 208 LYS A N 1
ATOM 1638 C CA . LYS A 1 208 ? 0.617 18.536 -0.706 1.00 87.06 208 LYS A CA 1
ATOM 1639 C C . LYS A 1 208 ? -0.126 17.316 -1.240 1.00 87.06 208 LYS A C 1
ATOM 1641 O O . LYS A 1 208 ? -1.220 17.466 -1.778 1.00 87.06 208 LYS A O 1
ATOM 1646 N N . TRP A 1 209 ? 0.422 16.111 -1.064 1.00 90.81 209 TRP A N 1
ATOM 1647 C CA . TRP A 1 209 ? -0.289 14.872 -1.385 1.00 90.81 209 TRP A CA 1
ATOM 1648 C C . TRP A 1 209 ? -1.616 14.777 -0.624 1.00 90.81 209 TRP A C 1
ATOM 1650 O O . TRP A 1 209 ? -2.643 14.495 -1.244 1.00 90.81 209 TRP A O 1
ATOM 1660 N N . ILE A 1 210 ? -1.616 15.057 0.682 1.00 88.94 210 ILE A N 1
ATOM 1661 C CA . ILE A 1 210 ? -2.829 15.044 1.506 1.00 88.94 210 ILE A CA 1
ATOM 1662 C C . ILE A 1 210 ? -3.837 16.078 0.988 1.00 88.94 210 ILE A C 1
ATOM 1664 O O . ILE A 1 210 ? -4.979 15.710 0.715 1.00 88.94 210 ILE A O 1
ATOM 1668 N N . SER A 1 211 ? -3.414 17.324 0.753 1.00 85.00 211 SER A N 1
ATOM 1669 C CA . SER A 1 211 ? -4.289 18.388 0.240 1.00 85.00 211 SER A CA 1
ATOM 1670 C C . SER A 1 211 ? -4.913 18.065 -1.117 1.00 85.00 211 SER A C 1
ATOM 1672 O O . SER A 1 211 ? -6.058 18.423 -1.362 1.00 85.00 211 SER A O 1
ATOM 1674 N N . LEU A 1 212 ? -4.176 17.399 -2.010 1.00 84.19 212 LEU A N 1
ATOM 1675 C CA . LEU A 1 212 ? -4.674 17.032 -3.340 1.00 84.19 212 LEU A CA 1
ATOM 1676 C C . LEU A 1 212 ? -5.582 15.797 -3.323 1.00 84.19 212 LEU A C 1
ATOM 1678 O O . LEU A 1 212 ? -6.425 15.646 -4.204 1.00 84.19 212 LEU A O 1
ATOM 1682 N N . SER A 1 213 ? -5.374 14.889 -2.369 1.00 83.12 213 SER A N 1
ATOM 1683 C CA . SER A 1 213 ? -6.006 13.564 -2.388 1.00 83.12 213 SER A CA 1
ATOM 1684 C C . SER A 1 213 ? -7.212 13.461 -1.464 1.00 83.12 213 SER A C 1
ATOM 1686 O O . SER A 1 213 ? -8.049 12.578 -1.651 1.00 83.12 213 SER A O 1
ATOM 1688 N N . PHE A 1 214 ? -7.292 14.305 -0.436 1.00 82.25 214 PHE A N 1
ATOM 1689 C CA . PHE A 1 214 ? -8.349 14.217 0.560 1.00 82.25 214 PHE A CA 1
ATOM 1690 C C . PHE A 1 214 ? -9.516 15.134 0.151 1.00 82.25 214 PHE A C 1
ATOM 1692 O O . PHE A 1 214 ? -9.295 16.296 -0.198 1.00 82.25 214 PHE A O 1
ATOM 1699 N N . PRO A 1 215 ? -10.771 14.651 0.184 1.00 70.44 215 PRO A N 1
ATOM 1700 C CA . PRO A 1 215 ? -11.924 15.477 -0.165 1.00 70.44 215 PRO A CA 1
ATOM 1701 C C . PRO A 1 215 ? -12.064 16.684 0.775 1.00 70.44 215 PRO A C 1
ATOM 1703 O O . PRO A 1 215 ? -12.006 16.525 1.992 1.00 70.44 215 PRO A O 1
ATOM 1706 N N . GLY A 1 216 ? -12.295 17.878 0.219 1.00 64.94 216 GLY A N 1
ATOM 1707 C CA . GLY A 1 216 ? -12.565 19.097 0.998 1.00 64.94 216 GLY A CA 1
ATOM 1708 C C . GLY A 1 216 ? -11.331 19.881 1.463 1.00 64.94 216 GLY A C 1
ATOM 1709 O O . GLY A 1 216 ? -11.478 20.831 2.232 1.00 64.94 216 GLY A O 1
ATOM 1710 N N . PHE A 1 217 ? -10.132 19.522 0.998 1.00 65.69 217 PHE A N 1
ATOM 1711 C CA . PHE A 1 217 ? -8.911 20.287 1.256 1.00 65.69 217 PHE A CA 1
ATOM 1712 C C . PHE A 1 217 ? -8.597 21.229 0.093 1.00 65.69 217 PHE A C 1
ATOM 1714 O O . PHE A 1 217 ? -8.678 20.849 -1.074 1.00 65.69 217 PHE A O 1
ATOM 1721 N N . HIS A 1 218 ? -8.236 22.471 0.421 1.00 58.91 218 HIS A N 1
ATOM 1722 C CA . HIS A 1 218 ? -7.809 23.479 -0.549 1.00 58.91 218 HIS A CA 1
ATOM 1723 C C . HIS A 1 218 ? -6.284 23.623 -0.530 1.00 58.91 218 HIS A C 1
ATOM 1725 O O . HIS A 1 218 ? -5.651 23.530 0.521 1.00 58.91 218 HIS A O 1
ATOM 1731 N N . THR A 1 219 ? -5.694 23.873 -1.698 1.00 57.28 219 THR A N 1
ATOM 1732 C CA . THR A 1 219 ? -4.239 23.982 -1.911 1.00 57.28 219 THR A CA 1
ATOM 1733 C C . THR A 1 219 ? -3.600 25.234 -1.313 1.00 57.28 219 THR A C 1
ATOM 1735 O O . THR A 1 219 ? -2.378 25.343 -1.320 1.00 57.28 219 THR A O 1
ATOM 1738 N N . ASP A 1 220 ? -4.405 26.159 -0.787 1.00 59.62 220 ASP A N 1
ATOM 1739 C CA . ASP A 1 220 ? -3.972 27.533 -0.508 1.00 59.62 220 ASP A CA 1
ATOM 1740 C C . ASP A 1 220 ? -3.680 27.788 0.984 1.00 59.62 220 ASP A C 1
ATOM 1742 O O . ASP A 1 220 ? -3.358 28.911 1.374 1.00 59.62 220 ASP A O 1
ATOM 1746 N N . LEU A 1 221 ? -3.797 26.766 1.845 1.00 61.72 221 LEU A N 1
ATOM 1747 C CA . LEU A 1 221 ? -3.489 26.898 3.271 1.00 61.72 221 LEU A CA 1
ATOM 1748 C C . LEU A 1 221 ? -1.996 26.660 3.574 1.00 61.72 221 LEU A C 1
ATOM 1750 O O . LEU A 1 221 ? -1.394 25.732 3.028 1.00 61.72 221 LEU A O 1
ATOM 1754 N N . PRO A 1 222 ? -1.406 27.424 4.518 1.00 69.62 222 PRO A N 1
ATOM 1755 C CA . PRO A 1 222 ? -0.085 27.130 5.067 1.00 69.62 222 PRO A CA 1
ATOM 1756 C C . PRO A 1 222 ? -0.010 25.711 5.644 1.00 69.62 222 PRO A C 1
ATOM 1758 O O . PRO A 1 222 ? -0.955 25.266 6.299 1.00 69.62 222 PRO A O 1
ATOM 1761 N N . ASN A 1 223 ? 1.145 25.054 5.483 1.00 68.19 223 ASN A N 1
ATOM 1762 C CA . ASN A 1 223 ? 1.420 23.679 5.925 1.00 68.19 223 ASN A CA 1
ATOM 1763 C C . ASN A 1 223 ? 0.861 23.351 7.326 1.00 68.19 223 ASN A C 1
ATOM 1765 O O . ASN A 1 223 ? 0.174 22.347 7.505 1.00 68.19 223 ASN A O 1
ATOM 1769 N N . GLU A 1 224 ? 1.093 24.220 8.311 1.00 69.06 224 GLU A N 1
ATOM 1770 C CA . GLU A 1 224 ? 0.659 23.995 9.697 1.00 69.06 224 GLU A CA 1
ATOM 1771 C C . GLU A 1 224 ? -0.862 23.997 9.864 1.00 69.06 224 GLU A C 1
ATOM 1773 O O . GLU A 1 224 ? -1.421 23.177 10.596 1.00 69.06 224 GLU A O 1
ATOM 1778 N N . LYS A 1 225 ? -1.552 24.893 9.151 1.00 71.81 225 LYS A N 1
ATOM 1779 C CA . LYS A 1 225 ? -3.015 24.960 9.183 1.00 71.81 225 LYS A CA 1
ATOM 1780 C C . LYS A 1 225 ? -3.630 23.773 8.445 1.00 71.81 225 LYS A C 1
ATOM 1782 O O . LYS A 1 225 ? -4.654 23.257 8.887 1.00 71.81 225 LYS A O 1
ATOM 1787 N N . THR A 1 226 ? -2.972 23.300 7.387 1.00 71.69 226 THR A N 1
ATOM 1788 C CA . THR A 1 226 ? -3.366 22.089 6.663 1.00 71.69 226 THR A CA 1
ATOM 1789 C C . THR A 1 226 ? -3.332 20.869 7.581 1.00 71.69 226 THR A C 1
ATOM 1791 O O . THR A 1 226 ? -4.329 20.162 7.673 1.00 71.69 226 THR A O 1
ATOM 1794 N N . LEU A 1 227 ? -2.251 20.645 8.337 1.00 75.25 227 LEU A N 1
ATOM 1795 C CA . LEU A 1 227 ? -2.143 19.498 9.255 1.00 75.25 227 LEU A CA 1
ATOM 1796 C C . LEU A 1 227 ? -3.211 19.502 10.368 1.00 75.25 227 LEU A C 1
ATOM 1798 O O . LEU A 1 227 ? -3.763 18.452 10.715 1.00 75.25 227 LEU A O 1
ATOM 1802 N N . LEU A 1 228 ? -3.546 20.680 10.903 1.00 73.88 228 LEU A N 1
ATOM 1803 C CA . LEU A 1 228 ? -4.630 20.825 11.882 1.00 73.88 228 LEU A CA 1
ATOM 1804 C C . LEU A 1 228 ? -6.001 20.516 11.266 1.00 73.88 228 LEU A C 1
ATOM 1806 O O . LEU A 1 228 ? -6.800 19.800 11.872 1.00 73.88 228 LEU A O 1
ATOM 1810 N N . GLN A 1 229 ? -6.257 20.992 10.043 1.00 76.81 229 GLN A N 1
ATOM 1811 C CA . GLN A 1 229 ? -7.479 20.679 9.299 1.00 76.81 229 GLN A CA 1
ATOM 1812 C C . GLN A 1 229 ? -7.579 19.185 8.963 1.00 76.81 229 GLN A C 1
ATOM 1814 O O . GLN A 1 229 ? -8.678 18.627 8.970 1.00 76.81 229 GLN A O 1
ATOM 1819 N N . VAL A 1 230 ? -6.446 18.515 8.714 1.00 78.75 230 VAL A N 1
ATOM 1820 C CA . VAL A 1 230 ? -6.417 17.072 8.439 1.00 78.75 230 VAL A CA 1
ATOM 1821 C C . VAL A 1 230 ? -7.041 16.299 9.583 1.00 78.75 230 VAL A C 1
ATOM 1823 O O . VAL A 1 230 ? -7.946 15.503 9.355 1.00 78.75 230 VAL A O 1
ATOM 1826 N N . SER A 1 231 ? -6.630 16.594 10.813 1.00 76.06 231 SER A N 1
ATOM 1827 C CA . SER A 1 231 ? -7.101 15.876 11.999 1.00 76.06 231 SER A CA 1
ATOM 1828 C C . SER A 1 231 ? -8.613 16.016 12.233 1.00 76.06 231 SER A C 1
ATOM 1830 O O . SER A 1 231 ? -9.232 15.092 12.756 1.00 76.06 231 SER A O 1
ATOM 1832 N N . SER A 1 232 ? -9.233 17.126 11.813 1.00 76.44 232 SER A N 1
ATOM 1833 C CA . SER A 1 232 ? -10.668 17.377 12.016 1.00 76.44 232 SER A CA 1
ATOM 1834 C C . SER A 1 232 ? -11.581 16.823 10.914 1.00 76.44 232 SER A C 1
ATOM 1836 O O . SER A 1 232 ? -12.786 16.712 11.132 1.00 76.44 232 SER A O 1
ATOM 1838 N N . SER A 1 233 ? -11.043 16.439 9.752 1.00 81.50 233 SER A N 1
ATOM 1839 C CA . SER A 1 233 ? -11.842 16.097 8.558 1.00 81.50 233 SER A CA 1
ATOM 1840 C C . SER A 1 233 ? -11.617 14.678 8.010 1.00 81.50 233 SER A C 1
ATOM 1842 O O . SER A 1 233 ? -12.108 14.328 6.936 1.00 81.50 233 SER A O 1
ATOM 1844 N N . LEU A 1 234 ? -10.975 13.796 8.787 1.00 88.69 234 LEU A N 1
ATOM 1845 C CA . LEU A 1 234 ? -10.718 12.394 8.404 1.00 88.69 234 LEU A CA 1
ATOM 1846 C C . LEU A 1 234 ? -11.985 11.550 8.178 1.00 88.69 234 LEU A C 1
ATOM 1848 O O . LEU A 1 234 ? -11.930 10.508 7.525 1.00 88.69 234 LEU A O 1
ATOM 1852 N N . SER A 1 235 ? -13.139 11.992 8.677 1.00 86.56 235 SER A N 1
ATOM 1853 C CA . SER A 1 235 ? -14.409 11.268 8.549 1.00 86.56 235 SER A CA 1
ATOM 1854 C C . SER A 1 235 ? -14.884 11.101 7.111 1.00 86.56 235 SER A C 1
ATOM 1856 O O . SER A 1 235 ? -15.513 10.099 6.778 1.00 86.56 235 SER A O 1
ATOM 1858 N N . GLY A 1 236 ? -14.589 12.085 6.257 1.00 87.12 236 GLY A N 1
ATOM 1859 C CA . GLY A 1 236 ? -14.919 12.064 4.831 1.00 87.12 236 GLY A CA 1
ATOM 1860 C C . GLY A 1 236 ? -13.870 11.359 3.970 1.00 87.12 236 GLY A C 1
ATOM 1861 O O . GLY A 1 236 ? -14.048 11.247 2.761 1.00 87.12 236 GLY A O 1
ATOM 1862 N N . VAL A 1 237 ? -12.767 10.905 4.569 1.00 90.44 237 VAL A N 1
ATOM 1863 C CA . VAL A 1 237 ? -11.640 10.312 3.846 1.00 90.44 237 VAL A CA 1
ATOM 1864 C C . VAL A 1 237 ? -11.858 8.801 3.696 1.00 90.44 237 VAL A C 1
ATOM 1866 O O . VAL A 1 237 ? -12.137 8.124 4.689 1.00 90.44 237 VAL A O 1
ATOM 1869 N N . PRO A 1 238 ? -11.688 8.210 2.500 1.00 91.94 238 PRO A N 1
ATOM 1870 C CA . PRO A 1 238 ? -11.823 6.766 2.322 1.00 91.94 238 PRO A CA 1
ATOM 1871 C C . PRO A 1 238 ? -10.858 5.972 3.209 1.00 91.94 238 PRO A C 1
ATOM 1873 O O . PRO A 1 238 ? -9.701 6.359 3.378 1.00 91.94 238 PRO A O 1
ATOM 1876 N N . SER A 1 239 ? -11.287 4.813 3.725 1.00 93.12 239 SER A N 1
ATOM 1877 C CA . SER A 1 239 ? -10.468 3.984 4.633 1.00 93.12 239 SER A CA 1
ATOM 1878 C C . SER A 1 239 ? -9.118 3.648 4.017 1.00 93.12 239 SER A C 1
ATOM 1880 O O . SER A 1 239 ? -8.089 3.669 4.685 1.00 93.12 239 SER A O 1
ATOM 1882 N N . ARG A 1 240 ? -9.123 3.412 2.704 1.00 92.00 240 ARG A N 1
ATOM 1883 C CA . ARG A 1 240 ? -7.926 3.141 1.923 1.00 92.00 240 ARG A CA 1
ATOM 1884 C C . ARG A 1 240 ? -6.879 4.255 2.021 1.00 92.00 240 ARG A C 1
ATOM 1886 O O . ARG A 1 240 ? -5.694 3.953 2.126 1.00 92.00 240 ARG A O 1
ATOM 1893 N N . MET A 1 241 ? -7.298 5.520 2.008 1.00 92.44 241 MET A N 1
ATOM 1894 C CA . MET A 1 241 ? -6.398 6.671 2.151 1.00 92.44 241 MET A CA 1
ATOM 1895 C C . MET A 1 241 ? -5.867 6.802 3.574 1.00 92.44 241 MET A C 1
ATOM 1897 O O . MET A 1 241 ? -4.682 7.067 3.753 1.00 92.44 241 MET A O 1
ATOM 1901 N N . LEU A 1 242 ? -6.697 6.516 4.580 1.00 94.69 242 LEU A N 1
ATOM 1902 C CA . LEU A 1 242 ? -6.258 6.461 5.979 1.00 94.69 242 LEU A CA 1
ATOM 1903 C C . LEU A 1 242 ? -5.206 5.362 6.202 1.00 94.69 242 LEU A C 1
ATOM 1905 O O . LEU A 1 242 ? -4.231 5.569 6.921 1.00 94.69 242 LEU A O 1
ATOM 1909 N N . HIS A 1 243 ? -5.346 4.208 5.538 1.00 95.25 243 HIS A N 1
ATOM 1910 C CA . HIS A 1 243 ? -4.338 3.140 5.562 1.00 95.25 243 HIS A CA 1
ATOM 1911 C C . HIS A 1 243 ? -2.996 3.595 4.985 1.00 95.25 243 HIS A C 1
ATOM 1913 O O . HIS A 1 243 ? -1.964 3.376 5.615 1.00 95.25 243 HIS A O 1
ATOM 1919 N N . LEU A 1 244 ? -3.010 4.253 3.821 1.00 95.12 244 LEU A N 1
ATOM 1920 C CA . LEU A 1 244 ? -1.812 4.836 3.206 1.00 95.12 244 LEU A CA 1
ATOM 1921 C C . LEU A 1 244 ? -1.168 5.886 4.112 1.00 95.12 244 LEU A C 1
ATOM 1923 O O . LEU A 1 244 ? 0.034 5.806 4.365 1.00 95.12 244 LEU A O 1
ATOM 1927 N N . LEU A 1 245 ? -1.966 6.808 4.657 1.00 95.19 245 LEU A N 1
ATOM 1928 C CA . LEU A 1 245 ? -1.503 7.822 5.602 1.00 95.19 245 LEU A CA 1
ATOM 1929 C C . LEU A 1 245 ? -0.814 7.174 6.807 1.00 95.19 245 LEU A C 1
ATOM 1931 O O . LEU A 1 245 ? 0.301 7.549 7.148 1.00 95.19 245 LEU A O 1
ATOM 1935 N N . ASN A 1 246 ? -1.414 6.138 7.397 1.00 95.69 246 ASN A N 1
ATOM 1936 C CA . ASN A 1 246 ? -0.832 5.442 8.544 1.00 95.69 246 ASN A CA 1
ATOM 1937 C C . ASN A 1 246 ? 0.501 4.762 8.214 1.00 95.69 246 ASN A C 1
ATOM 1939 O O . ASN A 1 246 ? 1.407 4.768 9.051 1.00 95.69 246 ASN A O 1
ATOM 1943 N N . ILE A 1 247 ? 0.645 4.184 7.014 1.00 95.50 247 ILE A N 1
ATOM 1944 C CA . ILE A 1 247 ? 1.926 3.619 6.568 1.00 95.50 247 ILE A CA 1
ATOM 1945 C C . ILE A 1 247 ? 2.972 4.727 6.449 1.00 95.50 247 ILE A C 1
ATOM 1947 O O . ILE A 1 247 ? 4.060 4.576 6.997 1.00 95.50 247 ILE A O 1
ATOM 1951 N N . ILE A 1 248 ? 2.651 5.832 5.772 1.00 95.75 248 ILE A N 1
ATOM 1952 C CA . ILE A 1 248 ? 3.579 6.951 5.572 1.00 95.75 248 ILE A CA 1
ATOM 1953 C C . ILE A 1 248 ? 3.986 7.575 6.910 1.00 95.75 248 ILE A C 1
ATOM 1955 O O . ILE A 1 248 ? 5.179 7.746 7.166 1.00 95.75 248 ILE A O 1
ATOM 1959 N N . CYS A 1 249 ? 3.032 7.825 7.810 1.00 95.00 249 CYS A N 1
ATOM 1960 C CA . CYS A 1 249 ? 3.324 8.321 9.150 1.00 95.00 249 CYS A CA 1
ATOM 1961 C C . CYS A 1 249 ? 4.312 7.397 9.869 1.00 95.00 249 CYS A C 1
ATOM 1963 O O . CYS A 1 249 ? 5.342 7.860 10.338 1.00 95.00 249 CYS A O 1
ATOM 1965 N N . ARG A 1 250 ? 4.053 6.084 9.910 1.00 93.88 250 ARG A N 1
ATOM 1966 C CA . ARG A 1 250 ? 4.893 5.129 10.655 1.00 93.88 250 ARG A CA 1
ATOM 1967 C C . ARG A 1 250 ? 6.248 4.860 10.001 1.00 93.88 250 ARG A C 1
ATOM 1969 O O . ARG A 1 250 ? 7.234 4.683 10.703 1.00 93.88 250 ARG A O 1
ATOM 1976 N N . ARG A 1 251 ? 6.299 4.771 8.672 1.00 94.00 251 ARG A N 1
ATOM 1977 C CA . ARG A 1 251 ? 7.485 4.308 7.930 1.00 94.00 251 ARG A CA 1
ATOM 1978 C C . ARG A 1 251 ? 8.366 5.420 7.392 1.00 94.00 251 ARG A C 1
ATOM 1980 O O . ARG A 1 251 ? 9.508 5.135 7.061 1.00 94.00 251 ARG A O 1
ATOM 1987 N N . VAL A 1 252 ? 7.854 6.645 7.303 1.00 94.12 252 VAL A N 1
ATOM 1988 C CA . VAL A 1 252 ? 8.596 7.805 6.794 1.00 94.12 252 VAL A CA 1
ATOM 1989 C C . VAL A 1 252 ? 8.712 8.858 7.888 1.00 94.12 252 VAL A C 1
ATOM 1991 O O . VAL A 1 252 ? 9.814 9.146 8.357 1.00 94.12 252 VAL A O 1
ATOM 1994 N N . MET A 1 253 ? 7.587 9.406 8.357 1.00 93.31 253 MET A N 1
ATOM 1995 C CA . MET A 1 253 ? 7.618 10.561 9.266 1.00 93.31 253 MET A CA 1
ATOM 1996 C C . MET A 1 253 ? 8.069 10.200 10.682 1.00 93.31 253 MET A C 1
ATOM 1998 O O . MET A 1 253 ? 8.844 10.948 11.270 1.00 93.31 253 MET A O 1
ATOM 2002 N N . LEU A 1 254 ? 7.711 9.014 11.167 1.00 92.38 254 LEU A N 1
ATOM 2003 C CA . LEU A 1 254 ? 8.021 8.509 12.507 1.00 92.38 254 LEU A CA 1
ATOM 2004 C C . LEU A 1 254 ? 8.990 7.318 12.477 1.00 92.38 254 LEU A C 1
ATOM 2006 O O . LEU A 1 254 ? 9.067 6.567 13.439 1.00 92.38 254 LEU A O 1
ATOM 2010 N N . ALA A 1 255 ? 9.741 7.141 11.384 1.00 89.50 255 ALA A N 1
ATOM 2011 C CA . ALA A 1 255 ? 10.594 5.969 11.159 1.00 89.50 255 ALA A CA 1
ATOM 2012 C C . ALA A 1 255 ? 11.678 5.732 12.231 1.00 89.50 255 ALA A C 1
ATOM 2014 O O . ALA A 1 255 ? 12.196 4.625 12.334 1.00 89.50 255 ALA A O 1
ATOM 2015 N N . GLN A 1 256 ? 12.041 6.770 12.990 1.00 85.50 256 GLN A N 1
ATOM 2016 C CA . GLN A 1 256 ? 13.038 6.701 14.063 1.00 85.50 256 GLN A CA 1
ATOM 2017 C C . GLN A 1 256 ? 12.458 6.182 15.386 1.00 85.50 256 GLN A C 1
ATOM 2019 O O . GLN A 1 256 ? 13.225 5.790 16.258 1.00 85.50 256 GLN A O 1
ATOM 2024 N N . LEU A 1 257 ? 11.130 6.183 15.532 1.00 86.12 257 LEU A N 1
ATOM 2025 C CA . LEU A 1 257 ? 10.436 5.745 16.737 1.00 86.12 257 LEU A CA 1
ATOM 2026 C C . LEU A 1 257 ? 9.927 4.319 16.542 1.00 86.12 257 LEU A C 1
ATOM 2028 O O . LEU A 1 257 ? 9.384 3.972 15.487 1.00 86.12 257 LEU A O 1
ATOM 2032 N N . ASP A 1 258 ? 10.047 3.496 17.577 1.00 83.00 258 ASP A N 1
ATOM 2033 C CA . ASP A 1 258 ? 9.418 2.181 17.565 1.00 83.00 258 ASP A CA 1
ATOM 2034 C C . ASP A 1 258 ? 7.906 2.259 17.878 1.00 83.00 258 ASP A C 1
ATOM 2036 O O . ASP A 1 258 ? 7.335 3.307 18.193 1.00 83.00 258 ASP A O 1
ATOM 2040 N N . ALA A 1 259 ? 7.207 1.129 17.737 1.00 77.69 259 ALA A N 1
ATOM 2041 C CA . ALA A 1 259 ? 5.758 1.087 17.929 1.00 77.69 259 ALA A CA 1
ATOM 2042 C C . ALA A 1 259 ? 5.324 1.324 19.389 1.00 77.69 259 ALA A C 1
ATOM 2044 O O . ALA A 1 259 ? 4.240 1.875 19.610 1.00 77.69 259 ALA A O 1
ATOM 2045 N N . ASP A 1 260 ? 6.133 0.910 20.368 1.00 77.75 260 ASP A N 1
ATOM 2046 C CA . ASP A 1 260 ? 5.836 1.107 21.790 1.00 77.75 260 ASP A CA 1
ATOM 2047 C C . ASP A 1 260 ? 6.056 2.583 22.170 1.00 77.75 260 ASP A C 1
ATOM 2049 O O . ASP A 1 260 ? 5.233 3.165 22.877 1.00 77.75 260 ASP A O 1
ATOM 2053 N N . GLU A 1 261 ? 7.089 3.223 21.621 1.00 83.44 261 GLU A N 1
ATOM 2054 C CA . GLU A 1 261 ? 7.389 4.641 21.797 1.00 83.44 261 GLU A CA 1
ATOM 2055 C C . GLU A 1 261 ? 6.311 5.541 21.188 1.00 83.44 261 GLU A C 1
ATOM 2057 O O . GLU A 1 261 ? 5.809 6.437 21.868 1.00 83.44 261 GLU A O 1
ATOM 2062 N N . ILE A 1 262 ? 5.862 5.252 19.960 1.00 83.50 262 ILE A N 1
ATOM 2063 C CA . ILE A 1 262 ? 4.721 5.956 19.346 1.00 83.50 262 ILE A CA 1
ATOM 2064 C C . ILE A 1 262 ? 3.475 5.834 20.230 1.00 83.50 262 ILE A C 1
ATOM 2066 O O . ILE A 1 262 ? 2.741 6.806 20.410 1.00 83.50 262 ILE A O 1
ATOM 2070 N N . THR A 1 263 ? 3.225 4.648 20.793 1.00 79.31 263 THR A N 1
ATOM 2071 C CA . THR A 1 263 ? 2.061 4.413 21.660 1.00 79.31 263 THR A CA 1
ATOM 2072 C C . THR A 1 263 ? 2.171 5.207 22.961 1.00 79.31 263 THR A C 1
ATOM 2074 O O . THR A 1 263 ? 1.195 5.832 23.377 1.00 79.31 263 THR A O 1
ATOM 2077 N N . ARG A 1 264 ? 3.360 5.230 23.577 1.00 79.62 264 ARG A N 1
ATOM 2078 C CA . ARG A 1 264 ? 3.645 6.015 24.784 1.00 79.62 264 ARG A CA 1
ATOM 2079 C C . ARG A 1 264 ? 3.412 7.503 24.532 1.00 79.62 264 ARG A C 1
ATOM 2081 O O . ARG A 1 264 ? 2.585 8.101 25.215 1.00 79.62 264 ARG A O 1
ATOM 2088 N N . ILE A 1 265 ? 4.043 8.068 23.504 1.00 80.25 265 ILE A N 1
ATOM 2089 C CA . ILE A 1 265 ? 3.921 9.498 23.187 1.00 80.25 265 ILE A CA 1
ATOM 2090 C C . ILE A 1 265 ? 2.477 9.840 22.809 1.00 80.25 265 ILE A C 1
ATOM 2092 O O . ILE A 1 265 ? 1.936 10.838 23.269 1.00 80.25 265 ILE A O 1
ATOM 2096 N N . SER A 1 266 ? 1.794 8.986 22.039 1.00 80.19 266 SER A N 1
ATOM 2097 C CA . SER A 1 266 ? 0.380 9.205 21.719 1.00 80.19 266 SER A CA 1
ATOM 2098 C C . SER A 1 266 ? -0.501 9.267 22.969 1.00 80.19 266 SER A C 1
ATOM 2100 O O . SER A 1 266 ? -1.500 9.984 22.948 1.00 80.19 266 SER A O 1
ATOM 2102 N N . SER A 1 267 ? -0.180 8.510 24.022 1.00 74.69 267 SER A N 1
ATOM 2103 C CA . SER A 1 267 ? -0.919 8.571 25.286 1.00 74.69 267 SER A CA 1
ATOM 2104 C C . SER A 1 267 ? -0.600 9.840 26.080 1.00 74.69 267 SER A C 1
ATOM 2106 O O . SER A 1 267 ? -1.502 10.438 26.659 1.00 74.69 267 SER A O 1
ATOM 2108 N N . GLU A 1 268 ? 0.650 10.302 26.047 1.00 73.31 268 GLU A N 1
ATOM 2109 C CA . GLU A 1 268 ? 1.074 11.554 26.681 1.00 73.31 268 GLU A CA 1
ATOM 2110 C C . GLU A 1 268 ? 0.402 12.757 26.011 1.00 73.31 268 GLU A C 1
ATOM 2112 O O . GLU A 1 268 ? -0.256 13.534 26.692 1.00 73.31 268 GLU A O 1
ATOM 2117 N N . VAL A 1 269 ? 0.440 12.833 24.676 1.00 70.00 269 VAL A N 1
ATOM 2118 C CA . VAL A 1 269 ? -0.177 13.906 23.870 1.00 70.00 269 VAL A CA 1
ATOM 2119 C C . VAL A 1 269 ? -1.698 13.983 24.051 1.00 70.00 269 VAL A C 1
ATOM 2121 O O . VAL A 1 269 ? -2.279 15.059 23.953 1.00 70.00 269 VAL A O 1
ATOM 2124 N N . GLN A 1 270 ? -2.368 12.858 24.312 1.00 64.94 270 GLN A N 1
ATOM 2125 C CA . GLN A 1 270 ? -3.809 12.852 24.595 1.00 64.94 270 GLN A CA 1
ATOM 2126 C C . GLN A 1 270 ? -4.136 13.333 26.016 1.00 64.94 270 GLN A C 1
ATOM 2128 O O . GLN A 1 270 ? -5.219 13.873 26.235 1.00 64.94 270 GLN A O 1
ATOM 2133 N N . ASN A 1 271 ? -3.216 13.150 26.965 1.00 59.44 271 ASN A N 1
ATOM 2134 C CA . ASN A 1 271 ? -3.424 13.467 28.377 1.00 59.44 271 ASN A CA 1
ATOM 2135 C C . ASN A 1 271 ? -2.934 14.873 28.757 1.00 59.44 271 ASN A C 1
ATOM 2137 O O . ASN A 1 271 ? -3.509 15.495 29.652 1.00 59.44 271 ASN A O 1
ATOM 2141 N N . THR A 1 272 ? -1.904 15.406 28.091 1.00 53.56 272 THR A N 1
ATOM 2142 C CA . THR A 1 272 ? -1.427 16.775 28.306 1.00 53.56 272 THR A CA 1
ATOM 2143 C C . THR A 1 272 ? -2.054 17.728 27.290 1.00 53.56 272 THR A C 1
ATOM 2145 O O . THR A 1 272 ? -1.891 17.598 26.080 1.00 53.56 272 THR A O 1
ATOM 2148 N N . LYS A 1 273 ? -2.773 18.748 27.777 1.00 47.38 273 LYS A N 1
ATOM 2149 C CA . LYS A 1 273 ? -3.239 19.886 26.965 1.00 47.38 273 LYS A CA 1
ATOM 2150 C C . LYS A 1 273 ? -2.057 20.784 26.558 1.00 47.38 273 LYS A C 1
ATOM 2152 O O . LYS A 1 273 ? -1.976 21.923 27.001 1.00 47.38 273 LYS A O 1
ATOM 2157 N N . GLY A 1 274 ? -1.158 20.279 25.714 1.00 45.66 274 GLY A N 1
ATOM 2158 C CA . GLY A 1 274 ? -0.232 21.113 24.941 1.00 45.66 274 GLY A CA 1
ATOM 2159 C C . GLY A 1 274 ? 1.215 21.231 25.424 1.00 45.66 274 GLY A C 1
ATOM 2160 O O . GLY A 1 274 ? 1.969 21.948 24.781 1.00 45.66 274 GLY A O 1
ATOM 2161 N N . GLU A 1 275 ? 1.650 20.520 26.465 1.00 42.44 275 GLU A N 1
ATOM 2162 C CA . GLU A 1 275 ? 3.080 20.447 26.812 1.00 42.44 275 GLU A CA 1
ATOM 2163 C C . GLU A 1 275 ? 3.541 18.987 26.805 1.00 42.44 275 GLU A C 1
ATOM 2165 O O . GLU A 1 275 ? 3.304 18.220 27.739 1.00 42.44 275 GLU A O 1
ATOM 2170 N N . CYS A 1 276 ? 4.163 18.589 25.695 1.00 43.84 276 CYS A N 1
ATOM 2171 C CA . CYS A 1 276 ? 4.950 17.364 25.599 1.00 43.84 276 CYS A CA 1
ATOM 2172 C C . CYS A 1 276 ? 6.425 17.723 25.836 1.00 43.84 276 CYS A C 1
ATOM 2174 O O . CYS A 1 276 ? 6.905 18.746 25.348 1.00 43.84 276 CYS A O 1
ATOM 2176 N N . CYS A 1 277 ? 7.143 16.894 26.596 1.00 42.94 277 CYS A N 1
ATOM 2177 C CA . CYS A 1 277 ? 8.565 17.068 26.896 1.00 42.94 277 CYS A CA 1
ATOM 2178 C C . CYS A 1 277 ? 9.405 17.178 25.610 1.00 42.94 277 CYS A C 1
ATOM 2180 O O . CYS A 1 277 ? 9.161 16.393 24.704 1.00 42.94 277 CYS A O 1
ATOM 2182 N N . SER A 1 278 ? 10.364 18.121 25.571 1.00 54.03 278 SER A N 1
ATOM 2183 C CA . SER A 1 278 ? 11.557 18.303 24.697 1.00 54.03 278 SER A CA 1
ATOM 2184 C C . SER A 1 278 ? 11.676 17.583 23.332 1.00 54.03 278 SER A C 1
ATOM 2186 O O . SER A 1 278 ? 12.793 17.298 22.897 1.00 54.03 278 SER A O 1
ATOM 2188 N N . MET A 1 279 ? 10.579 17.252 22.662 1.00 58.28 279 MET A N 1
ATOM 2189 C CA . MET A 1 279 ? 10.552 16.545 21.384 1.00 58.28 279 MET A CA 1
ATOM 2190 C C . MET A 1 279 ? 10.230 17.527 20.265 1.00 58.28 279 MET A C 1
ATOM 2192 O O . MET A 1 279 ? 9.544 18.525 20.481 1.00 58.28 279 MET A O 1
ATOM 2196 N N . ASP A 1 280 ? 10.725 17.227 19.066 1.00 73.06 280 ASP A N 1
ATOM 2197 C CA . ASP A 1 280 ? 10.454 18.017 17.868 1.00 73.06 280 ASP A CA 1
ATOM 2198 C C . ASP A 1 280 ? 8.933 18.215 17.693 1.00 73.06 280 ASP A C 1
ATOM 2200 O O . ASP A 1 280 ? 8.153 17.254 17.650 1.00 73.06 280 ASP A O 1
ATOM 2204 N N . GLU A 1 281 ? 8.506 19.478 17.620 1.00 79.31 281 GLU A N 1
ATOM 2205 C CA . GLU A 1 281 ? 7.109 19.887 17.452 1.00 79.31 281 GLU A CA 1
ATOM 2206 C C . GLU A 1 281 ? 6.471 19.179 16.246 1.00 79.31 281 GLU A C 1
ATOM 2208 O O . GLU A 1 281 ? 5.303 18.780 16.282 1.00 79.31 281 GLU A O 1
ATOM 2213 N N . GLN A 1 282 ? 7.266 18.932 15.202 1.00 79.75 282 GLN A N 1
ATOM 2214 C CA . GLN A 1 282 ? 6.828 18.225 14.005 1.00 79.75 282 GLN A CA 1
ATOM 2215 C C . GLN A 1 282 ? 6.507 16.754 14.264 1.00 79.75 282 GLN A C 1
ATOM 2217 O O . GLN A 1 282 ? 5.474 16.251 13.817 1.00 79.75 282 GLN A O 1
ATOM 2222 N N . VAL A 1 283 ? 7.337 16.053 15.037 1.00 85.00 283 VAL A N 1
ATOM 2223 C CA . VAL A 1 283 ? 7.082 14.652 15.411 1.00 85.00 283 VAL A CA 1
ATOM 2224 C C . VAL A 1 283 ? 5.756 14.541 16.165 1.00 85.00 283 VAL A C 1
ATOM 2226 O O . VAL A 1 283 ? 4.944 13.662 15.868 1.00 85.00 283 VAL A O 1
ATOM 2229 N N . THR A 1 284 ? 5.485 15.487 17.066 1.00 85.56 284 THR A N 1
ATOM 2230 C CA . THR A 1 284 ? 4.230 15.549 17.827 1.00 85.56 284 THR A CA 1
ATOM 2231 C C . THR A 1 284 ? 3.014 15.751 16.913 1.00 85.56 284 THR A C 1
ATOM 2233 O O . THR A 1 284 ? 2.013 15.042 17.058 1.00 85.56 284 THR A O 1
ATOM 2236 N N . LYS A 1 285 ? 3.111 16.642 15.912 1.00 87.25 285 LYS A N 1
ATOM 2237 C CA . LYS A 1 285 ? 2.058 16.865 14.898 1.00 87.25 285 LYS A CA 1
ATOM 2238 C C . LYS A 1 285 ? 1.740 15.577 14.120 1.00 87.25 285 LYS A C 1
ATOM 2240 O O . LYS A 1 285 ? 0.574 15.195 14.000 1.00 87.25 285 LYS A O 1
ATOM 2245 N N . TRP A 1 286 ? 2.758 14.853 13.650 1.00 90.38 286 TRP A N 1
ATOM 2246 C CA . TRP A 1 286 ? 2.565 13.594 12.914 1.00 90.38 286 TRP A CA 1
ATOM 2247 C C . TRP A 1 286 ? 2.013 12.454 13.782 1.00 90.38 286 TRP A C 1
ATOM 2249 O O . TRP A 1 286 ? 1.204 11.656 13.296 1.00 90.38 286 TRP A O 1
ATOM 2259 N N . ILE A 1 287 ? 2.381 12.389 15.066 1.00 90.19 287 ILE A N 1
ATOM 2260 C CA . ILE A 1 287 ? 1.789 11.444 16.028 1.00 90.19 287 ILE A CA 1
ATOM 2261 C C . ILE A 1 287 ? 0.299 11.740 16.233 1.00 90.19 287 ILE A C 1
ATOM 2263 O O . ILE A 1 287 ? -0.511 10.811 16.217 1.00 90.19 287 ILE A O 1
ATOM 2267 N N . ALA A 1 288 ? -0.088 13.013 16.358 1.00 89.56 288 ALA A N 1
ATOM 2268 C CA . ALA A 1 288 ? -1.489 13.407 16.508 1.00 89.56 288 ALA A CA 1
ATOM 2269 C C . ALA A 1 288 ? -2.342 13.027 15.281 1.00 89.56 288 ALA A C 1
ATOM 2271 O O . ALA A 1 288 ? -3.450 12.499 15.431 1.00 89.56 288 ALA A O 1
ATOM 2272 N N . ILE A 1 289 ? -1.811 13.215 14.068 1.00 91.31 289 ILE A N 1
ATOM 2273 C CA . ILE A 1 289 ? -2.476 12.814 12.816 1.00 91.31 289 ILE A CA 1
ATOM 2274 C C . ILE A 1 289 ? -2.633 11.296 12.742 1.00 91.31 289 ILE A C 1
ATOM 2276 O O . ILE A 1 289 ? -3.725 10.800 12.453 1.00 91.31 289 ILE A O 1
ATOM 2280 N N . LEU A 1 290 ? -1.563 10.547 13.036 1.00 93.56 290 LEU A N 1
ATOM 2281 C CA . LEU A 1 290 ? -1.605 9.086 13.076 1.00 93.56 290 LEU A CA 1
ATOM 2282 C C . LEU A 1 290 ? -2.652 8.597 14.086 1.00 93.56 290 LEU A C 1
ATOM 2284 O O . LEU A 1 290 ? -3.473 7.745 13.752 1.00 93.56 290 LEU A O 1
ATOM 2288 N N . GLY A 1 291 ? -2.668 9.164 15.295 1.00 90.62 291 GLY A N 1
ATOM 2289 C CA . GLY A 1 291 ? -3.644 8.829 16.330 1.00 90.62 291 GLY A CA 1
ATOM 2290 C C . GLY A 1 291 ? -5.087 9.115 15.904 1.00 90.62 291 GLY A C 1
ATOM 2291 O O . GLY A 1 291 ? -5.967 8.282 16.127 1.00 90.62 291 GLY A O 1
ATOM 2292 N N . SER A 1 292 ? -5.326 10.247 15.238 1.00 91.12 292 SER A N 1
ATOM 2293 C CA . SER A 1 292 ? -6.648 10.629 14.719 1.00 91.12 292 SER A CA 1
ATOM 2294 C C . SER A 1 292 ? -7.120 9.683 13.608 1.00 91.12 292 SER A C 1
ATOM 2296 O O . SER A 1 292 ? -8.256 9.215 13.629 1.00 91.12 292 SER A O 1
ATOM 2298 N N . SER A 1 293 ? -6.229 9.323 12.681 1.00 94.06 293 SER A N 1
ATOM 2299 C CA . SER A 1 293 ? -6.507 8.370 11.598 1.00 94.06 293 SER A CA 1
ATOM 2300 C C . SER A 1 293 ? -6.769 6.954 12.115 1.00 94.06 293 SER A C 1
ATOM 2302 O O . SER A 1 293 ? -7.705 6.277 11.683 1.00 94.06 293 SER A O 1
ATOM 2304 N N . GLU A 1 294 ? -5.990 6.488 13.092 1.00 94.06 294 GLU A N 1
ATOM 2305 C CA . GLU A 1 294 ? -6.218 5.184 13.717 1.00 94.06 294 GLU A CA 1
ATOM 2306 C C . GLU A 1 294 ? -7.504 5.145 14.546 1.00 94.06 294 GLU A C 1
ATOM 2308 O O . GLU A 1 294 ? -8.180 4.115 14.564 1.00 94.06 294 GLU A O 1
ATOM 2313 N N . ARG A 1 295 ? -7.869 6.253 15.202 1.00 91.94 295 ARG A N 1
ATOM 2314 C CA . ARG A 1 295 ? -9.158 6.395 15.890 1.00 91.94 295 ARG A CA 1
ATOM 2315 C C . ARG A 1 295 ? -10.315 6.303 14.902 1.00 91.94 295 ARG A C 1
ATOM 2317 O O . ARG A 1 295 ? -11.219 5.510 15.132 1.00 91.94 295 ARG A O 1
ATOM 2324 N N . GLU A 1 296 ? -10.238 7.023 13.789 1.00 93.56 296 GLU A N 1
ATOM 2325 C CA . GLU A 1 296 ? -11.247 6.989 12.728 1.00 93.56 296 GLU A CA 1
ATOM 2326 C C . GLU A 1 296 ? -11.451 5.573 12.163 1.00 93.56 296 GLU A C 1
ATOM 2328 O O . GLU A 1 296 ? -12.573 5.074 12.080 1.00 93.56 296 GLU A O 1
ATOM 2333 N N . LEU A 1 297 ? -10.364 4.866 11.833 1.00 95.00 297 LEU A N 1
ATOM 2334 C CA . LEU A 1 297 ? -10.446 3.476 11.368 1.00 95.00 297 LEU A CA 1
ATOM 2335 C C . LEU A 1 297 ? -11.023 2.531 12.431 1.00 95.00 297 LEU A C 1
ATOM 2337 O O . LEU A 1 297 ? -11.728 1.577 12.090 1.00 95.00 297 LEU A O 1
ATOM 2341 N N . ARG A 1 298 ? -10.748 2.790 13.716 1.00 94.50 298 ARG A N 1
ATOM 2342 C CA . ARG A 1 298 ? -11.319 2.026 14.829 1.00 94.50 298 ARG A CA 1
ATOM 2343 C C . ARG A 1 298 ? -12.816 2.280 14.971 1.00 94.50 298 ARG A C 1
ATOM 2345 O O . ARG A 1 298 ? -13.559 1.314 15.101 1.00 94.50 298 ARG A O 1
ATOM 2352 N N . GLU A 1 299 ? -13.267 3.530 14.885 1.00 93.62 299 GLU A N 1
ATOM 2353 C CA . GLU A 1 299 ? -14.696 3.872 14.891 1.00 93.62 299 GLU A CA 1
ATOM 2354 C C . GLU A 1 299 ? -15.442 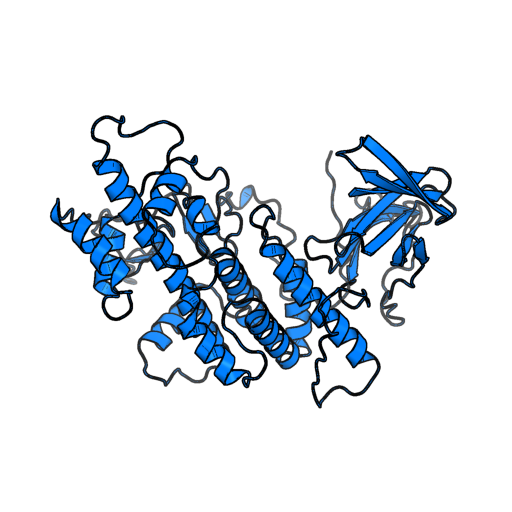3.172 13.753 1.00 93.62 299 GLU A C 1
ATOM 2356 O O . GLU A 1 299 ? -16.486 2.569 13.993 1.00 93.62 299 GLU A O 1
ATOM 2361 N N . ARG A 1 300 ? -14.872 3.155 12.540 1.00 93.06 300 ARG A N 1
ATOM 2362 C CA . ARG A 1 300 ? -15.443 2.425 11.394 1.00 93.06 300 ARG A CA 1
ATOM 2363 C C . ARG A 1 300 ? -15.570 0.930 11.652 1.00 93.06 300 ARG A C 1
ATOM 2365 O O . ARG A 1 300 ? -16.613 0.346 11.374 1.00 93.06 300 ARG A O 1
ATOM 2372 N N . LEU A 1 301 ? -14.524 0.308 12.196 1.00 92.88 301 LEU A N 1
ATOM 2373 C CA . LEU A 1 301 ? -14.531 -1.112 12.549 1.00 92.88 301 LEU A CA 1
ATOM 2374 C C . LEU A 1 301 ? -15.592 -1.426 13.613 1.00 92.88 301 LEU A C 1
ATOM 2376 O O . LEU A 1 301 ? -16.327 -2.407 13.479 1.00 92.88 301 LEU A O 1
ATOM 2380 N N . VAL A 1 302 ? -15.672 -0.601 14.656 1.00 92.50 302 VAL A N 1
ATOM 2381 C CA . VAL A 1 302 ? -16.616 -0.773 15.763 1.00 92.50 302 VAL A CA 1
ATOM 2382 C C . VAL A 1 302 ? -18.052 -0.571 15.284 1.00 92.50 302 VAL A C 1
ATOM 2384 O O . VAL A 1 302 ? -18.895 -1.439 15.506 1.00 92.50 302 VAL A O 1
ATOM 2387 N N . GLY A 1 303 ? -18.329 0.511 14.555 1.00 90.62 303 GLY A N 1
ATOM 2388 C CA . GLY A 1 303 ? -19.661 0.776 14.015 1.00 90.62 303 GLY A CA 1
ATOM 2389 C C . GLY A 1 303 ? -20.107 -0.288 13.022 1.00 90.62 303 GLY A C 1
ATOM 2390 O O . GLY A 1 303 ? -21.204 -0.822 13.162 1.00 90.62 303 GLY A O 1
ATOM 2391 N N . PHE A 1 304 ? -19.225 -0.720 12.113 1.00 88.44 304 PHE A N 1
ATOM 2392 C CA . PHE A 1 304 ? -19.525 -1.841 11.221 1.00 88.44 304 PHE A CA 1
ATOM 2393 C C . PHE A 1 304 ? -19.853 -3.121 12.004 1.00 88.44 304 PHE A C 1
ATOM 2395 O O . PHE A 1 304 ? -20.790 -3.835 11.652 1.00 88.44 304 PHE A O 1
ATOM 2402 N N . SER A 1 305 ? -19.122 -3.401 13.088 1.00 88.94 305 SER A N 1
ATOM 2403 C CA . SER A 1 305 ? -19.361 -4.576 13.935 1.00 88.94 305 SER A CA 1
ATOM 2404 C C . SER A 1 305 ? -20.725 -4.522 14.627 1.00 88.94 305 SER A C 1
ATOM 2406 O O . SER A 1 305 ? -21.443 -5.524 14.642 1.00 88.94 305 SER A O 1
ATOM 2408 N N . PHE A 1 306 ? -21.127 -3.361 15.147 1.00 88.44 306 PHE A N 1
ATOM 2409 C CA . PHE A 1 306 ? -22.451 -3.198 15.743 1.00 88.44 306 PHE A CA 1
ATOM 2410 C C . PHE A 1 306 ? -23.571 -3.288 14.702 1.00 88.44 306 PHE A C 1
ATOM 2412 O O . PHE A 1 306 ? -24.507 -4.064 14.906 1.00 88.44 306 PHE A O 1
ATOM 2419 N N . CYS A 1 307 ? -23.460 -2.615 13.554 1.00 85.00 307 CYS A N 1
ATOM 2420 C CA . CYS A 1 307 ? -24.464 -2.708 12.486 1.00 85.00 307 CYS A CA 1
ATOM 2421 C C . CYS A 1 307 ? -24.601 -4.145 11.941 1.00 85.00 307 CYS A C 1
ATOM 2423 O O . CYS A 1 307 ? -25.710 -4.628 11.689 1.00 85.00 307 CYS A O 1
ATOM 2425 N N . ALA A 1 308 ? -23.484 -4.873 11.822 1.00 82.62 308 ALA A N 1
ATOM 2426 C CA . ALA A 1 308 ? -23.477 -6.292 11.463 1.00 82.62 308 ALA A CA 1
ATOM 2427 C C . ALA A 1 308 ? -24.248 -7.156 12.473 1.00 82.62 308 ALA A C 1
ATOM 2429 O O . ALA A 1 308 ? -24.996 -8.063 12.089 1.00 82.62 308 ALA A O 1
ATOM 2430 N N . SER A 1 309 ? -24.099 -6.856 13.768 1.00 82.38 309 SER A N 1
ATOM 2431 C CA . SER A 1 309 ? -24.817 -7.558 14.834 1.00 82.38 309 SER A CA 1
ATOM 2432 C C . SER A 1 309 ? -26.328 -7.296 14.792 1.00 82.38 309 SER A C 1
ATOM 2434 O O . SER A 1 309 ? -27.103 -8.239 14.937 1.00 82.38 309 SER A O 1
ATOM 2436 N N . GLN A 1 310 ? -26.758 -6.061 14.503 1.00 78.75 310 GLN A N 1
ATOM 2437 C CA . GLN A 1 310 ? -28.177 -5.705 14.374 1.00 78.75 310 GLN A CA 1
ATOM 2438 C C . GLN A 1 310 ? -28.835 -6.416 13.180 1.00 78.75 310 GLN A C 1
ATOM 2440 O O . GLN A 1 310 ? -29.895 -7.025 13.317 1.00 78.75 310 GLN A O 1
ATOM 2445 N N . THR A 1 311 ? -28.172 -6.415 12.021 1.00 73.44 311 THR A N 1
ATOM 2446 C CA . THR A 1 311 ? -28.698 -7.035 10.789 1.00 73.44 311 THR A CA 1
ATOM 2447 C C . THR A 1 311 ? -28.838 -8.556 10.916 1.00 73.44 311 THR A C 1
ATOM 2449 O O . THR A 1 311 ? -29.735 -9.165 10.335 1.00 73.44 311 THR A O 1
ATOM 2452 N N . SER A 1 312 ? -27.967 -9.192 11.705 1.00 67.88 312 SER A N 1
ATOM 2453 C CA . SER A 1 312 ? -28.066 -10.629 11.986 1.00 67.88 312 SER A CA 1
ATOM 2454 C C . SER A 1 312 ? -29.297 -10.968 12.837 1.00 67.88 312 SER A C 1
ATOM 2456 O O . SER A 1 312 ? -29.876 -12.038 12.669 1.00 67.88 312 SER A O 1
ATOM 2458 N N . LYS A 1 313 ? -29.734 -10.056 13.719 1.00 65.00 313 LYS A N 1
ATOM 2459 C CA . LYS A 1 313 ? -30.925 -10.238 14.567 1.00 65.00 313 LYS A CA 1
ATOM 2460 C C . LYS A 1 313 ? -32.237 -10.078 13.792 1.00 65.00 313 LYS A C 1
ATOM 2462 O O . LYS A 1 313 ? -33.188 -10.804 14.062 1.00 65.00 313 LYS A O 1
ATOM 2467 N N . SER A 1 314 ? -32.293 -9.169 12.815 1.00 59.41 314 SER A N 1
ATOM 2468 C CA . SER A 1 314 ? -33.510 -8.900 12.028 1.00 59.41 314 SER A CA 1
ATOM 2469 C C . SER A 1 314 ? -33.873 -10.006 11.023 1.00 59.41 314 SER A C 1
ATOM 2471 O O . SER A 1 314 ? -34.964 -9.981 10.455 1.00 59.41 314 SER A O 1
ATOM 2473 N N . ARG A 1 315 ? -33.008 -11.018 10.835 1.00 59.94 315 ARG A N 1
ATOM 2474 C CA . ARG A 1 315 ? -33.273 -12.235 10.043 1.00 59.94 315 ARG A CA 1
ATOM 2475 C C . ARG A 1 315 ? -33.384 -13.489 10.933 1.00 59.94 315 ARG A C 1
ATOM 2477 O O . ARG A 1 315 ? -32.487 -14.332 10.901 1.00 59.94 315 ARG A O 1
ATOM 2484 N N . PRO A 1 316 ? -34.493 -13.686 11.669 1.00 45.97 316 PRO A N 1
ATOM 2485 C CA . PRO A 1 316 ? -34.658 -14.779 12.641 1.00 45.97 316 PRO A CA 1
ATOM 2486 C C . PRO A 1 316 ? -34.790 -16.207 12.052 1.00 45.97 316 PRO A C 1
ATOM 2488 O O . PRO A 1 316 ? -35.243 -17.112 12.744 1.00 45.97 316 PRO A O 1
ATOM 2491 N N . GLY A 1 317 ? -34.382 -16.448 10.800 1.00 47.47 317 GLY A N 1
ATOM 2492 C CA . GLY A 1 317 ? -34.449 -17.764 10.139 1.00 47.47 317 GLY A CA 1
ATOM 2493 C C . GLY A 1 317 ? -33.152 -18.232 9.470 1.00 47.47 317 GLY A C 1
ATOM 2494 O O . GLY A 1 317 ? -33.119 -19.328 8.914 1.00 47.47 317 GLY A O 1
ATOM 2495 N N . ALA A 1 318 ? -32.082 -17.432 9.497 1.00 47.19 318 ALA A N 1
ATOM 2496 C CA . ALA A 1 318 ? -30.784 -17.849 8.975 1.00 47.19 318 ALA A CA 1
ATOM 2497 C C . ALA A 1 318 ? -30.010 -18.601 10.067 1.00 47.19 318 ALA A C 1
ATOM 2499 O O . ALA A 1 318 ? -29.854 -18.103 11.180 1.00 47.19 318 ALA A O 1
ATOM 2500 N N . THR A 1 319 ? -29.510 -19.800 9.763 1.00 47.81 319 THR A N 1
ATOM 2501 C CA . THR A 1 319 ? -28.598 -20.527 10.657 1.00 47.81 319 THR A CA 1
ATOM 2502 C C . THR A 1 319 ? -27.435 -19.611 11.072 1.00 47.81 319 THR A C 1
ATOM 2504 O O . THR A 1 319 ? -26.846 -18.984 10.187 1.00 47.81 319 THR A O 1
ATOM 2507 N N . PRO A 1 320 ? -27.058 -19.547 12.366 1.00 50.16 320 PRO A N 1
ATOM 2508 C CA . PRO A 1 320 ? -26.121 -18.549 12.908 1.00 50.16 320 PRO A CA 1
ATOM 2509 C C . PRO A 1 320 ? -24.704 -18.610 12.320 1.00 50.16 320 PRO A C 1
ATOM 2511 O O . PRO A 1 320 ? -23.901 -17.718 12.565 1.00 50.16 320 PRO A O 1
ATOM 2514 N N . PHE A 1 321 ? -24.406 -19.635 11.524 1.00 52.31 321 PHE A N 1
ATOM 2515 C CA . PHE A 1 321 ? -23.138 -19.822 10.840 1.00 52.31 321 PHE A CA 1
ATOM 2516 C C . PHE A 1 321 ? -23.403 -20.314 9.419 1.00 52.31 321 PHE A C 1
ATOM 2518 O O . PHE A 1 321 ? -23.252 -21.497 9.118 1.00 52.31 321 PHE A O 1
ATOM 2525 N N . GLN A 1 322 ? -23.835 -19.415 8.534 1.00 53.75 322 GLN A N 1
ATOM 2526 C CA . GLN A 1 322 ? -23.736 -19.708 7.107 1.00 53.75 322 GLN A CA 1
ATOM 2527 C C . GLN A 1 322 ? -22.250 -19.684 6.733 1.00 53.75 322 GLN A C 1
ATOM 2529 O O . GLN A 1 322 ? -21.533 -18.712 6.992 1.00 53.75 322 GLN A O 1
ATOM 2534 N N . THR A 1 323 ? -21.764 -20.788 6.172 1.00 51.84 323 THR A N 1
ATOM 2535 C CA . THR A 1 323 ? -20.382 -20.926 5.716 1.00 51.84 323 THR A CA 1
ATOM 2536 C C . THR A 1 323 ? -20.045 -19.807 4.729 1.00 51.84 323 THR A C 1
ATOM 2538 O O . THR A 1 323 ? -20.714 -19.636 3.717 1.00 51.84 323 THR A O 1
ATOM 2541 N N . GLY A 1 324 ? -19.005 -19.028 5.039 1.00 60.22 324 GLY A N 1
ATOM 2542 C CA . GLY A 1 324 ? -18.538 -17.923 4.194 1.00 60.22 324 GLY A CA 1
ATOM 2543 C C . GLY A 1 324 ? -18.956 -16.517 4.636 1.00 60.22 324 GLY A C 1
ATOM 2544 O O . GLY A 1 324 ? -18.438 -15.560 4.062 1.00 60.22 324 GLY A O 1
ATOM 2545 N N . HIS A 1 325 ? -19.799 -16.356 5.665 1.00 65.81 325 HIS A N 1
ATOM 2546 C CA . HIS A 1 325 ? -20.159 -15.036 6.209 1.00 65.81 325 HIS A CA 1
ATOM 2547 C C . HIS A 1 325 ? -19.251 -14.588 7.361 1.00 65.81 325 HIS A C 1
ATOM 2549 O O . HIS A 1 325 ? -18.756 -15.394 8.152 1.00 65.81 325 HIS A O 1
ATOM 2555 N N . TRP A 1 326 ? -19.013 -13.276 7.435 1.00 78.88 326 TRP A N 1
ATOM 2556 C CA . TRP A 1 326 ? -18.248 -12.652 8.513 1.00 78.88 326 TRP A CA 1
ATOM 2557 C C . TRP A 1 326 ? -19.167 -12.294 9.683 1.00 78.88 326 TRP A C 1
ATOM 2559 O O . TRP A 1 326 ? -20.236 -11.727 9.470 1.00 78.88 326 TRP A O 1
ATOM 2569 N N . TYR A 1 327 ? -18.719 -12.569 10.910 1.00 78.00 327 TYR A N 1
ATOM 2570 C CA . TYR A 1 327 ? -19.458 -12.259 12.134 1.00 78.00 327 TYR A CA 1
ATOM 2571 C C . TYR A 1 327 ? -18.595 -11.439 13.100 1.00 78.00 327 TYR A C 1
ATOM 2573 O O . TYR A 1 327 ? -17.425 -11.787 13.309 1.00 78.00 327 TYR A O 1
ATOM 2581 N N . PRO A 1 328 ? -19.152 -10.376 13.711 1.00 84.31 328 PRO A N 1
ATOM 2582 C CA . PRO A 1 328 ? -18.426 -9.567 14.677 1.00 84.31 328 PRO A CA 1
ATOM 2583 C C . PRO A 1 328 ? -18.171 -10.356 15.966 1.00 84.31 328 PRO A C 1
ATOM 2585 O O . PRO A 1 328 ? -19.035 -11.072 16.469 1.00 84.31 328 PRO A O 1
ATOM 2588 N N . VAL A 1 329 ? -16.971 -10.199 16.524 1.00 86.12 329 VAL A N 1
ATOM 2589 C CA . VAL A 1 329 ? -16.551 -10.799 17.798 1.00 86.12 329 VAL A CA 1
ATOM 2590 C C . VAL A 1 329 ? -15.953 -9.698 18.668 1.00 86.12 329 VAL A C 1
ATOM 2592 O O . VAL A 1 329 ? -15.296 -8.801 18.146 1.00 86.12 329 VAL A O 1
ATOM 2595 N N . GLY A 1 330 ? -16.148 -9.782 19.986 1.00 88.62 330 GLY A N 1
ATOM 2596 C CA . GLY A 1 330 ? -15.609 -8.807 20.938 1.00 88.62 330 GLY A CA 1
ATOM 2597 C C . GLY A 1 330 ? -16.467 -7.555 21.120 1.00 88.62 330 GLY A C 1
ATOM 2598 O O . GLY A 1 330 ? -15.956 -6.524 21.538 1.00 88.62 330 GLY A O 1
ATOM 2599 N N . LEU A 1 331 ? -17.775 -7.640 20.840 1.00 90.38 331 LEU A N 1
ATOM 2600 C CA . LEU A 1 331 ? -18.715 -6.524 21.017 1.00 90.38 331 LEU A CA 1
ATOM 2601 C C . LEU A 1 331 ? -18.658 -5.934 22.437 1.00 90.38 331 LEU A C 1
ATOM 2603 O O . LEU A 1 331 ? -18.597 -4.722 22.576 1.00 90.38 331 LEU A O 1
ATOM 2607 N N . ALA A 1 332 ? -18.550 -6.769 23.478 1.00 89.38 332 ALA A N 1
ATOM 2608 C CA . ALA A 1 332 ? -18.406 -6.303 24.862 1.00 89.38 332 ALA A CA 1
ATOM 2609 C C . ALA A 1 332 ? -17.135 -5.455 25.086 1.00 89.38 332 ALA A C 1
ATOM 2611 O O . ALA A 1 332 ? -17.172 -4.446 25.788 1.00 89.38 332 ALA A O 1
ATOM 2612 N N . GLN A 1 333 ? -16.009 -5.831 24.469 1.00 91.75 333 GLN A N 1
ATOM 2613 C CA . GLN A 1 333 ? -14.771 -5.045 24.519 1.00 91.75 333 GLN A CA 1
ATOM 2614 C C . GLN A 1 333 ? -14.906 -3.736 23.726 1.00 91.75 333 GLN A C 1
ATOM 2616 O O . GLN A 1 333 ? -14.413 -2.696 24.156 1.00 91.75 333 GLN A O 1
ATOM 2621 N N . MET A 1 334 ? -15.612 -3.757 22.592 1.00 93.25 334 MET A N 1
ATOM 2622 C CA . MET A 1 334 ? -15.900 -2.550 21.810 1.00 93.25 334 MET A CA 1
ATOM 2623 C C . MET A 1 334 ? -16.820 -1.574 22.562 1.00 93.25 334 MET A C 1
ATOM 2625 O O . MET A 1 334 ? -16.599 -0.367 22.507 1.00 93.25 334 MET A O 1
ATOM 2629 N N . GLU A 1 335 ? -17.808 -2.074 23.310 1.00 91.25 335 GLU A N 1
ATOM 2630 C CA . GLU A 1 335 ? -18.656 -1.268 24.202 1.00 91.25 335 GLU A CA 1
ATOM 2631 C C . GLU A 1 335 ? -17.829 -0.606 25.311 1.00 91.25 335 GLU A C 1
ATOM 2633 O O . GLU A 1 335 ? -17.961 0.595 25.553 1.00 91.25 335 GLU A O 1
ATOM 2638 N N . GLN A 1 336 ? -16.926 -1.362 25.947 1.00 91.19 336 GLN A N 1
ATOM 2639 C CA . GLN A 1 336 ? -15.992 -0.821 26.940 1.00 91.19 336 GLN A CA 1
ATOM 2640 C C . GLN A 1 336 ? -15.073 0.244 26.330 1.00 91.19 336 GLN A C 1
ATOM 2642 O O . GLN A 1 336 ? -14.830 1.276 26.955 1.00 91.19 336 GLN A O 1
ATOM 2647 N N . TRP A 1 337 ? -14.610 0.043 25.094 1.00 93.19 337 TRP A N 1
ATOM 2648 C CA . TRP A 1 337 ? -13.823 1.041 24.376 1.00 93.19 337 TRP A CA 1
ATOM 2649 C C . TRP A 1 337 ? -14.603 2.342 24.137 1.00 93.19 337 TRP A C 1
ATOM 2651 O O . TRP A 1 337 ? -14.052 3.416 24.388 1.00 93.19 337 TRP A O 1
ATOM 2661 N N . ILE A 1 338 ? -15.877 2.268 23.726 1.00 92.19 338 ILE A N 1
ATOM 2662 C CA . ILE A 1 338 ? -16.740 3.455 23.587 1.00 92.19 338 ILE A CA 1
ATOM 2663 C C . ILE A 1 338 ? -16.902 4.161 24.934 1.00 92.19 338 ILE A C 1
ATOM 2665 O O . ILE A 1 338 ? -16.767 5.381 24.997 1.00 92.19 338 ILE A O 1
ATOM 2669 N N . ALA A 1 339 ? -17.147 3.411 26.012 1.00 90.12 339 ALA A N 1
ATOM 2670 C CA . ALA A 1 339 ? -17.318 3.976 27.348 1.00 90.12 339 ALA A CA 1
ATOM 2671 C C . ALA A 1 339 ? -16.065 4.730 27.829 1.00 90.12 339 ALA A C 1
ATOM 2673 O O . ALA A 1 339 ? -16.184 5.834 28.357 1.00 90.12 339 ALA A O 1
ATOM 2674 N N . LEU A 1 340 ? -14.869 4.177 27.592 1.00 88.69 340 LEU A N 1
ATOM 2675 C CA . LEU A 1 340 ? -13.594 4.824 27.929 1.00 88.69 340 LEU A CA 1
ATOM 2676 C C . LEU A 1 340 ? -13.286 6.057 27.066 1.00 88.69 340 LEU A C 1
ATOM 2678 O O . LEU A 1 340 ? -12.531 6.922 27.493 1.00 88.69 340 LEU A O 1
ATOM 2682 N N . ASN A 1 341 ? -13.849 6.141 25.859 1.00 88.12 341 ASN A N 1
ATOM 2683 C CA . ASN A 1 341 ? -13.583 7.214 24.895 1.00 88.12 341 ASN A CA 1
ATOM 2684 C C . ASN A 1 341 ? -14.819 8.094 24.659 1.00 88.12 341 ASN A C 1
ATOM 2686 O O . ASN A 1 341 ? -14.961 8.688 23.589 1.00 88.12 341 ASN A O 1
ATOM 2690 N N . ASN A 1 342 ? -15.723 8.179 25.640 1.00 84.38 342 ASN A N 1
ATOM 2691 C CA . ASN A 1 342 ? -17.029 8.807 25.464 1.00 84.38 342 ASN A CA 1
ATOM 2692 C C . ASN A 1 342 ? -16.919 10.243 24.922 1.00 84.38 342 ASN A C 1
ATOM 2694 O O . ASN A 1 342 ? -17.620 10.589 23.980 1.00 84.38 342 ASN A O 1
ATOM 2698 N N . ASP A 1 343 ? -15.992 11.062 25.412 1.00 83.88 343 ASP A N 1
ATOM 2699 C CA . ASP A 1 343 ? -15.863 12.464 24.975 1.00 83.88 343 ASP A CA 1
ATOM 2700 C C . ASP A 1 343 ? -15.323 12.628 23.544 1.00 83.88 343 ASP A C 1
ATOM 2702 O O . ASP A 1 343 ? -15.361 13.713 22.967 1.00 83.88 343 ASP A O 1
ATOM 2706 N N . HIS A 1 344 ? -14.820 11.546 22.956 1.00 81.50 344 HIS A N 1
ATOM 2707 C CA . HIS A 1 344 ? -14.112 11.555 21.682 1.00 81.50 344 HIS A CA 1
ATOM 2708 C C . HIS A 1 344 ? -14.816 10.789 20.566 1.00 81.50 344 HIS A C 1
ATOM 2710 O O . HIS A 1 344 ? -14.512 11.023 19.400 1.00 81.50 344 HIS A O 1
ATOM 2716 N N . VAL A 1 345 ? -15.724 9.880 20.918 1.00 85.19 345 VAL A N 1
ATOM 2717 C CA . VAL A 1 345 ? -16.481 9.069 19.963 1.00 85.19 345 VAL A CA 1
ATOM 2718 C C . VAL A 1 345 ? -17.666 9.862 19.407 1.00 85.19 345 VAL A C 1
ATOM 2720 O O . VAL A 1 345 ? -18.369 10.558 20.144 1.00 85.19 345 VAL A O 1
ATOM 2723 N N . ARG A 1 346 ? -17.938 9.722 18.105 1.00 84.06 346 ARG A N 1
ATOM 2724 C CA . ARG A 1 346 ? -19.087 10.360 17.434 1.00 84.06 346 ARG A CA 1
ATOM 2725 C C . ARG A 1 346 ? -20.432 9.943 18.030 1.00 84.06 346 ARG A C 1
ATOM 2727 O O . ARG A 1 346 ? -20.644 8.780 18.370 1.00 84.06 346 ARG A O 1
ATOM 2734 N N . GLY A 1 347 ? -21.382 10.880 18.045 1.00 84.19 347 GLY A N 1
ATOM 2735 C CA . GLY A 1 347 ? -22.753 10.639 18.514 1.00 84.19 347 GLY A CA 1
ATOM 2736 C C . GLY A 1 347 ? -23.476 9.515 17.762 1.00 84.19 347 GLY A C 1
ATOM 2737 O O . GLY A 1 347 ? -24.136 8.697 18.394 1.00 84.19 347 GLY A O 1
ATOM 2738 N N . GLU A 1 348 ? -23.281 9.413 16.442 1.00 83.94 348 GLU A N 1
ATOM 2739 C CA . GLU A 1 348 ? -23.850 8.337 15.613 1.00 83.94 348 GLU A CA 1
ATOM 2740 C C . GLU A 1 348 ? -23.442 6.947 16.123 1.00 83.94 348 GLU A C 1
ATOM 2742 O O . GLU A 1 348 ? -24.292 6.084 16.337 1.00 83.94 348 GLU A O 1
ATOM 2747 N N . LEU A 1 349 ? -22.149 6.747 16.406 1.00 87.06 349 LEU A N 1
ATOM 2748 C CA . LEU A 1 349 ? -21.642 5.470 16.906 1.00 87.06 349 LEU A CA 1
ATOM 2749 C C . LEU A 1 349 ? -22.197 5.141 18.300 1.00 87.06 349 LEU A C 1
ATOM 2751 O O . LEU A 1 349 ? -22.504 3.984 18.585 1.00 87.06 349 LEU A O 1
ATOM 2755 N N . LYS A 1 350 ? -22.371 6.155 19.157 1.00 87.50 350 LYS A N 1
ATOM 2756 C CA . LYS A 1 350 ? -23.001 5.979 20.475 1.00 87.50 350 LYS A CA 1
ATOM 2757 C C . LYS A 1 350 ? -24.458 5.533 20.353 1.00 87.50 350 LYS A C 1
ATOM 2759 O O . LYS A 1 350 ? -24.867 4.641 21.091 1.00 87.50 350 LYS A O 1
ATOM 2764 N N . SER A 1 351 ? -25.210 6.112 19.414 1.00 85.75 351 SER A N 1
ATOM 2765 C CA . SER A 1 351 ? -26.601 5.723 19.138 1.00 85.75 351 SER A CA 1
ATOM 2766 C C . SER A 1 351 ? -26.680 4.254 18.726 1.00 85.75 351 SER A C 1
ATOM 2768 O O . SER A 1 351 ? -27.392 3.470 19.353 1.00 85.75 351 SER A O 1
ATOM 2770 N N . ILE A 1 352 ? -25.844 3.845 17.768 1.00 84.50 352 ILE A N 1
ATOM 2771 C CA . ILE A 1 352 ? -25.772 2.456 17.297 1.00 84.50 352 ILE A CA 1
ATOM 2772 C C . ILE A 1 352 ? -25.410 1.498 18.450 1.00 84.50 352 ILE A C 1
ATOM 2774 O O . ILE A 1 352 ? -26.018 0.437 18.601 1.00 84.50 352 ILE A O 1
ATOM 2778 N N . ALA A 1 353 ? -24.447 1.868 19.301 1.00 84.88 353 ALA A N 1
ATOM 2779 C CA . ALA A 1 353 ? -24.041 1.049 20.445 1.00 84.88 353 ALA A CA 1
ATOM 2780 C C . ALA A 1 353 ? -25.142 0.932 21.519 1.00 84.88 353 ALA A C 1
ATOM 2782 O O . ALA A 1 353 ? -25.324 -0.140 22.106 1.00 84.88 353 ALA A O 1
ATOM 2783 N N . SER A 1 354 ? -25.914 2.000 21.763 1.00 82.88 354 SER A N 1
ATOM 2784 C CA . SER A 1 354 ? -27.038 1.976 22.714 1.00 82.88 354 SER A CA 1
ATOM 2785 C C . SER A 1 354 ? -28.162 1.026 22.290 1.00 82.88 354 SER A C 1
ATOM 2787 O O . SER A 1 354 ? -28.769 0.359 23.125 1.00 82.88 354 SER A O 1
ATOM 2789 N N . GLU A 1 355 ? -28.393 0.889 20.986 1.00 79.69 355 GLU A N 1
ATOM 2790 C CA . GLU A 1 355 ? -29.410 -0.017 20.445 1.00 79.69 355 GLU A CA 1
ATOM 2791 C C . GLU A 1 355 ? -29.004 -1.487 20.609 1.00 79.69 355 GLU A C 1
ATOM 2793 O O . GLU A 1 355 ? -29.848 -2.351 20.839 1.00 79.69 355 GLU A O 1
ATOM 2798 N N . VAL A 1 356 ? -27.701 -1.783 20.538 1.00 74.69 356 VAL A N 1
ATOM 2799 C CA . VAL A 1 356 ? -27.174 -3.146 20.712 1.00 74.69 356 VAL A CA 1
ATOM 2800 C C . VAL A 1 356 ? -27.108 -3.564 22.189 1.00 74.69 356 VAL A C 1
ATOM 2802 O O . VAL A 1 356 ? -27.379 -4.726 22.506 1.00 74.69 356 VAL A O 1
ATOM 2805 N N . THR A 1 357 ? -26.797 -2.629 23.094 1.00 61.00 357 THR A N 1
ATOM 2806 C CA . THR A 1 357 ? -26.568 -2.881 24.536 1.00 61.00 357 THR A CA 1
ATOM 2807 C C . THR A 1 357 ? -27.831 -3.178 25.347 1.00 61.00 357 THR A C 1
ATOM 2809 O O . THR A 1 357 ? -27.731 -3.788 26.416 1.00 61.00 357 THR A O 1
ATOM 2812 N N . ASN A 1 358 ? -29.020 -2.813 24.854 1.00 55.53 358 ASN A N 1
ATOM 2813 C CA . ASN A 1 358 ? -30.290 -3.019 25.563 1.00 55.53 358 ASN A CA 1
ATOM 2814 C C . ASN A 1 358 ? -30.653 -4.499 25.820 1.00 55.53 358 ASN A C 1
ATOM 2816 O O . ASN A 1 358 ? -31.587 -4.765 26.572 1.00 55.53 358 ASN A O 1
ATOM 2820 N N . GLU A 1 359 ? -29.925 -5.474 25.258 1.00 52.31 359 GLU A N 1
ATOM 2821 C CA . GLU A 1 359 ? -30.384 -6.873 25.233 1.00 52.31 359 GLU A CA 1
ATOM 2822 C C . GLU A 1 359 ? -29.507 -7.932 25.925 1.00 52.31 359 GLU A C 1
ATOM 2824 O O . GLU A 1 359 ? -29.899 -9.096 25.920 1.00 52.31 359 GLU A O 1
ATOM 2829 N N . LYS A 1 360 ? -28.380 -7.583 26.565 1.00 48.22 360 LYS A N 1
ATOM 2830 C CA . LYS A 1 360 ? -27.681 -8.370 27.622 1.00 48.22 360 LYS A CA 1
ATOM 2831 C C . LYS A 1 360 ? -26.302 -7.757 27.868 1.00 48.22 360 LYS A C 1
ATOM 2833 O O . LYS A 1 360 ? -25.414 -7.876 27.029 1.00 48.22 360 LYS A O 1
ATOM 2838 N N . ARG A 1 361 ? -26.082 -7.178 29.054 1.00 46.34 361 ARG A N 1
ATOM 2839 C CA . ARG A 1 361 ? -24.740 -6.801 29.531 1.00 46.34 361 ARG A CA 1
ATOM 2840 C C . ARG A 1 361 ? -23.916 -8.064 29.793 1.00 46.34 361 ARG A C 1
ATOM 2842 O O . ARG A 1 361 ? -23.858 -8.554 30.917 1.00 46.34 361 ARG A O 1
ATOM 2849 N N . CYS A 1 362 ? -23.284 -8.618 28.767 1.00 47.88 362 CYS A N 1
ATOM 2850 C CA . CYS A 1 362 ? -22.249 -9.622 28.970 1.00 47.88 362 CYS A CA 1
ATOM 2851 C C . CYS A 1 362 ? -20.969 -8.901 29.400 1.00 47.88 362 CYS A C 1
ATOM 2853 O O . CYS A 1 362 ? -20.178 -8.477 28.562 1.00 47.88 362 CYS A O 1
ATOM 2855 N N . SER A 1 363 ? -20.747 -8.765 30.711 1.00 53.34 363 SER A N 1
ATOM 2856 C CA . SER A 1 363 ? -19.434 -8.391 31.239 1.00 53.34 363 SER A CA 1
ATOM 2857 C C . SER A 1 363 ? -18.460 -9.538 30.955 1.00 53.34 363 SER A C 1
ATOM 2859 O O . SER A 1 363 ? -18.298 -10.451 31.766 1.00 53.34 363 SER A O 1
ATOM 2861 N N . ALA A 1 364 ? -17.862 -9.548 29.768 1.00 60.88 364 ALA A N 1
ATOM 2862 C CA . ALA A 1 364 ? -16.842 -10.520 29.415 1.00 60.88 364 ALA A CA 1
ATOM 2863 C C . ALA A 1 364 ? -15.552 -10.154 30.158 1.00 60.88 364 ALA A C 1
ATOM 2865 O O . ALA A 1 364 ? -14.704 -9.433 29.637 1.00 60.88 364 ALA A O 1
ATOM 2866 N N . VAL A 1 365 ? -15.439 -10.609 31.408 1.00 76.81 365 VAL A N 1
ATOM 2867 C CA . VAL A 1 365 ? -14.173 -10.588 32.141 1.00 76.81 365 VAL A CA 1
ATOM 2868 C C . VAL A 1 365 ? -13.236 -11.551 31.424 1.00 76.81 365 VAL A C 1
ATOM 2870 O O . VAL A 1 365 ? -13.466 -12.759 31.397 1.00 76.81 365 VAL A O 1
ATOM 2873 N N . GLU A 1 366 ? -12.206 -11.005 30.792 1.00 89.69 366 GLU A N 1
ATOM 2874 C CA . GLU A 1 366 ? -11.189 -11.798 30.112 1.00 89.69 366 GLU A CA 1
ATOM 2875 C C . GLU A 1 366 ? -10.213 -12.382 31.133 1.00 89.69 366 GLU A C 1
ATOM 2877 O O . GLU A 1 366 ? -9.998 -11.812 32.206 1.00 89.69 366 GLU A O 1
ATOM 2882 N N . SER A 1 367 ? -9.618 -13.526 30.806 1.00 89.50 367 SER A N 1
ATOM 2883 C CA . SER A 1 367 ? -8.649 -14.210 31.661 1.00 89.50 367 SER A CA 1
ATOM 2884 C C . SER A 1 367 ? -7.275 -14.262 31.000 1.00 89.50 367 SER A C 1
ATOM 2886 O O . SER A 1 367 ? -7.132 -14.311 29.779 1.00 89.50 367 SER A O 1
ATOM 2888 N N . CYS A 1 368 ? -6.239 -14.208 31.830 1.00 89.94 368 CYS A N 1
ATOM 2889 C CA . CYS A 1 368 ? -4.856 -14.281 31.394 1.00 89.94 368 CYS A CA 1
ATOM 2890 C C . CYS A 1 368 ? -4.478 -15.714 31.014 1.00 89.94 368 CYS A C 1
ATOM 2892 O O . CYS A 1 368 ? -4.562 -16.609 31.851 1.00 89.94 368 CYS A O 1
ATOM 2894 N N . SER A 1 369 ? -3.945 -15.917 29.808 1.00 86.50 369 SER A N 1
ATOM 2895 C CA . SER A 1 369 ? -3.496 -17.237 29.333 1.00 86.50 369 SER A CA 1
ATOM 2896 C C . SER A 1 369 ? -2.359 -17.858 30.161 1.00 86.50 369 SER A C 1
ATOM 2898 O O . SER A 1 369 ? -2.122 -19.055 30.048 1.00 86.50 369 SER A O 1
ATOM 2900 N N . TYR A 1 370 ? -1.648 -17.064 30.973 1.00 85.81 370 TYR A N 1
ATOM 2901 C CA . TYR A 1 370 ? -0.509 -17.527 31.778 1.00 85.81 370 TYR A CA 1
ATOM 2902 C C . TYR A 1 370 ? -0.869 -17.832 33.235 1.00 85.81 370 TYR A C 1
ATOM 2904 O O . TYR A 1 370 ? -0.367 -18.797 33.799 1.00 85.81 370 TYR A O 1
ATOM 2912 N N . CYS A 1 371 ? -1.715 -17.012 33.864 1.00 88.06 371 CYS A N 1
ATOM 2913 C CA . CYS A 1 371 ? -2.029 -17.136 35.294 1.00 88.06 371 CYS A CA 1
ATOM 2914 C C . CYS A 1 371 ? -3.526 -17.236 35.606 1.00 88.06 371 CYS A C 1
ATOM 2916 O O . CYS A 1 371 ? -3.900 -17.230 36.773 1.00 88.06 371 CYS A O 1
ATOM 2918 N N . SER A 1 372 ? -4.391 -17.287 34.589 1.00 88.19 372 SER A N 1
ATOM 2919 C CA . SER A 1 372 ? -5.860 -17.325 34.704 1.00 88.19 372 SER A CA 1
ATOM 2920 C C . SER A 1 372 ? -6.507 -16.141 35.439 1.00 88.19 372 SER A C 1
ATOM 2922 O O . SER A 1 372 ? -7.727 -16.093 35.566 1.00 88.19 372 SER A O 1
ATOM 2924 N N . ALA A 1 373 ? -5.724 -15.157 35.893 1.00 90.31 373 ALA A N 1
ATOM 2925 C CA . ALA A 1 373 ? -6.239 -13.960 36.547 1.00 90.31 373 ALA A CA 1
ATOM 2926 C C . ALA A 1 373 ? -7.056 -13.089 35.584 1.00 90.31 373 ALA A C 1
ATOM 2928 O O . ALA A 1 373 ? -6.817 -13.100 34.374 1.00 90.31 373 ALA A O 1
ATOM 2929 N N . SER A 1 374 ? -7.973 -12.292 36.136 1.00 90.62 374 SER A N 1
ATOM 2930 C CA . SER A 1 374 ? -8.769 -11.322 35.382 1.00 90.62 374 SER A CA 1
ATOM 2931 C C . SER A 1 374 ? -7.886 -10.308 34.651 1.00 90.62 374 SER A C 1
ATOM 2933 O O . SER A 1 374 ? -6.861 -9.846 35.165 1.00 90.62 374 SER A O 1
ATOM 2935 N N . VAL A 1 375 ? -8.306 -9.948 33.441 1.00 91.50 375 VAL A N 1
ATOM 2936 C CA . VAL A 1 375 ? -7.680 -8.929 32.599 1.00 91.50 375 VAL A CA 1
ATOM 2937 C C . VAL A 1 375 ? -8.726 -7.844 32.332 1.00 91.50 375 VAL A C 1
ATOM 2939 O O . VAL A 1 375 ? -9.595 -8.039 31.479 1.00 91.50 375 VAL A O 1
ATOM 2942 N N . PRO A 1 376 ? -8.703 -6.717 33.067 1.00 90.88 376 PRO A N 1
ATOM 2943 C CA . PRO A 1 376 ? -9.598 -5.603 32.791 1.00 90.88 376 PRO A CA 1
ATOM 2944 C C . PRO A 1 376 ? -9.324 -5.000 31.407 1.00 90.88 376 PRO A C 1
ATOM 2946 O O . PRO A 1 376 ? -8.235 -5.116 30.830 1.00 90.88 376 PRO A O 1
ATOM 2949 N N . PHE A 1 377 ? -10.340 -4.336 30.866 1.00 90.69 377 PHE A N 1
ATOM 2950 C CA . PHE A 1 377 ? -10.207 -3.578 29.633 1.00 90.69 377 PHE A CA 1
ATOM 2951 C C . PHE A 1 377 ? -9.754 -2.154 29.951 1.00 90.69 377 PHE A C 1
ATOM 2953 O O . PHE A 1 377 ? -10.551 -1.317 30.360 1.00 90.69 377 PHE A O 1
ATOM 2960 N N . GLU A 1 378 ? -8.457 -1.905 29.787 1.00 88.06 378 GLU A N 1
ATOM 2961 C CA . GLU A 1 378 ? -7.839 -0.584 29.985 1.00 88.06 378 GLU A CA 1
ATOM 2962 C C . GLU A 1 378 ? -7.422 0.051 28.650 1.00 88.06 378 GLU A C 1
ATOM 2964 O O . GLU A 1 378 ? -7.435 1.267 28.493 1.00 88.06 378 GLU A O 1
ATOM 2969 N N . SER A 1 379 ? -7.061 -0.776 27.668 1.00 89.06 379 SER A N 1
ATOM 2970 C CA . SER A 1 379 ? -6.579 -0.351 26.356 1.00 89.06 379 SER A CA 1
ATOM 2971 C C . SER A 1 379 ? -7.067 -1.325 25.283 1.00 89.06 379 SER A C 1
ATOM 2973 O O . SER A 1 379 ? -7.148 -2.521 25.558 1.00 89.06 379 SER A O 1
ATOM 2975 N N . PRO A 1 380 ? -7.359 -0.861 24.052 1.00 90.38 380 PRO A N 1
ATOM 2976 C CA . PRO A 1 380 ? -7.683 -1.741 22.929 1.00 90.38 380 PRO A CA 1
ATOM 2977 C C . PRO A 1 380 ? -6.458 -2.485 22.367 1.00 90.38 380 PRO A C 1
ATOM 2979 O O . PRO A 1 380 ? -6.631 -3.400 21.567 1.00 90.38 380 PRO A O 1
ATOM 2982 N N . GLU A 1 381 ? -5.235 -2.108 22.758 1.00 88.88 381 GLU A N 1
ATOM 2983 C CA . GLU A 1 381 ? -3.984 -2.660 22.211 1.00 88.88 381 GLU A CA 1
ATOM 2984 C C . GLU A 1 381 ? -3.381 -3.759 23.097 1.00 88.88 381 GLU A C 1
ATOM 2986 O O . GLU A 1 381 ? -2.849 -4.758 22.604 1.00 88.88 381 GLU A O 1
ATOM 2991 N N . PHE A 1 382 ? -3.473 -3.598 24.418 1.00 88.56 382 PHE A N 1
ATOM 2992 C CA . PHE A 1 382 ? -2.944 -4.553 25.388 1.00 88.56 382 PHE A CA 1
ATOM 2993 C C . PHE A 1 382 ? -3.797 -4.609 26.660 1.00 88.56 382 PHE A C 1
ATOM 2995 O O . PHE A 1 382 ? -4.561 -3.697 26.964 1.00 88.56 382 PHE A O 1
ATOM 3002 N N . GLY A 1 383 ? -3.662 -5.699 27.410 1.00 88.75 383 GLY A N 1
ATOM 3003 C CA . GLY A 1 383 ? -4.230 -5.867 28.744 1.00 88.75 383 GLY A CA 1
ATOM 3004 C C . GLY A 1 383 ? -3.160 -6.297 29.742 1.00 88.75 383 GLY A C 1
ATOM 3005 O O . GLY A 1 383 ? -2.228 -7.021 29.387 1.00 88.75 383 GLY A O 1
ATOM 3006 N N . LEU A 1 384 ? -3.295 -5.855 30.991 1.00 90.75 384 LEU A N 1
ATOM 3007 C CA . LEU A 1 384 ? -2.458 -6.285 32.109 1.00 90.75 384 LEU A CA 1
ATOM 3008 C C . LEU A 1 384 ? -3.289 -7.169 33.039 1.00 90.75 384 LEU A C 1
ATOM 3010 O O . LEU A 1 384 ? -4.379 -6.784 33.452 1.00 90.75 384 LEU A O 1
ATOM 3014 N N . CYS A 1 385 ? -2.793 -8.357 33.381 1.00 90.75 385 CYS A N 1
ATOM 3015 C CA . CYS A 1 385 ? -3.515 -9.235 34.305 1.00 90.75 385 CYS A CA 1
ATOM 3016 C C . CYS A 1 385 ? -3.443 -8.739 35.762 1.00 90.75 385 CYS A C 1
ATOM 3018 O O . CYS A 1 385 ? -2.419 -8.202 36.188 1.00 90.75 385 CYS A O 1
ATOM 3020 N N . GLN A 1 386 ? -4.483 -9.015 36.555 1.00 87.44 386 GLN A N 1
ATOM 3021 C CA . GLN A 1 386 ? -4.571 -8.687 37.990 1.00 87.44 386 GLN A CA 1
ATOM 3022 C C . GLN A 1 386 ? -4.042 -9.797 38.926 1.00 87.44 386 GLN A C 1
ATOM 3024 O O . GLN A 1 386 ? -4.362 -9.819 40.114 1.00 87.44 386 GLN A O 1
ATOM 3029 N N . GLY A 1 387 ? -3.260 -10.756 38.418 1.00 76.44 387 GLY A N 1
ATOM 3030 C CA . GLY A 1 387 ? -2.769 -11.882 39.223 1.00 76.44 387 GLY A CA 1
ATOM 3031 C C . GLY A 1 387 ? -1.852 -11.441 40.371 1.00 76.44 387 GLY A C 1
ATOM 3032 O O . GLY A 1 387 ? -0.938 -10.650 40.148 1.00 76.44 387 GLY A O 1
ATOM 3033 N N . LYS A 1 388 ? -2.084 -11.969 41.585 1.00 65.00 388 LYS A N 1
ATOM 3034 C CA . LYS A 1 388 ? -1.201 -11.796 42.755 1.00 65.00 388 LYS A CA 1
ATOM 3035 C C . LYS A 1 388 ? -0.057 -12.814 42.733 1.00 65.00 388 LYS A C 1
ATOM 3037 O O . LYS A 1 388 ? -0.258 -13.972 42.375 1.00 65.00 388 LYS A O 1
ATOM 3042 N N . THR A 1 389 ? 1.128 -12.360 43.128 1.00 57.81 389 THR A N 1
ATOM 3043 C CA . THR A 1 389 ? 2.382 -13.115 43.184 1.00 57.81 389 THR A CA 1
ATOM 3044 C C . THR A 1 389 ? 2.349 -14.191 44.270 1.00 57.81 389 THR A C 1
ATOM 3046 O O . THR A 1 389 ? 2.022 -13.932 45.428 1.00 57.81 389 THR A O 1
ATOM 3049 N N . SER A 1 390 ? 2.727 -15.416 43.919 1.00 45.03 390 SER A N 1
ATOM 3050 C CA . SER A 1 390 ? 3.132 -16.415 44.905 1.00 45.03 390 SER A CA 1
ATOM 3051 C C . SER A 1 390 ? 4.604 -16.170 45.260 1.00 45.03 390 SER A C 1
ATOM 3053 O O . SER A 1 390 ? 5.477 -16.504 44.471 1.00 45.03 390 SER A O 1
ATOM 3055 N N . GLY A 1 391 ? 4.866 -15.590 46.437 1.00 39.94 391 GLY A N 1
ATOM 3056 C CA . GLY A 1 391 ? 6.152 -15.687 47.147 1.00 39.94 391 GLY A CA 1
ATOM 3057 C C . GLY A 1 391 ? 7.251 -14.666 46.803 1.00 39.94 391 GLY A C 1
ATOM 3058 O O . GLY A 1 391 ? 7.884 -14.744 45.763 1.00 39.94 391 GLY A O 1
ATOM 3059 N N . SER A 1 392 ? 7.513 -13.766 47.759 1.00 44.59 392 SER A N 1
ATOM 3060 C CA . SER A 1 392 ? 8.810 -13.162 48.124 1.00 44.59 392 SER A CA 1
ATOM 3061 C C . SER A 1 392 ? 9.849 -12.865 47.021 1.00 44.59 392 SER A C 1
ATOM 3063 O O . SER A 1 392 ? 10.652 -13.720 46.661 1.00 44.59 392 SER A O 1
ATOM 3065 N N . GLY A 1 393 ? 9.977 -11.576 46.679 1.00 45.22 393 GLY A N 1
ATOM 3066 C CA . GLY A 1 393 ? 11.287 -10.948 46.467 1.00 45.22 393 GLY A CA 1
ATOM 3067 C C . GLY A 1 393 ? 11.953 -11.135 45.101 1.00 45.22 393 GLY A C 1
ATOM 3068 O O . GLY A 1 393 ? 13.032 -11.705 45.026 1.00 45.22 393 GLY A O 1
ATOM 3069 N N . SER A 1 394 ? 11.357 -10.609 44.026 1.00 39.69 394 SER A N 1
ATOM 3070 C CA . SER A 1 394 ? 12.058 -9.870 42.950 1.00 39.69 394 SER A CA 1
ATOM 3071 C C . SER A 1 394 ? 11.090 -9.534 41.801 1.00 39.69 394 SER A C 1
ATOM 3073 O O . SER A 1 394 ? 10.514 -10.417 41.181 1.00 39.69 394 SER A O 1
ATOM 3075 N N . ASN A 1 395 ? 10.928 -8.236 41.519 1.00 43.72 395 ASN A N 1
ATOM 3076 C CA . ASN A 1 395 ? 10.245 -7.637 40.361 1.00 43.72 395 ASN A CA 1
ATOM 3077 C C . ASN A 1 395 ? 8.823 -8.143 40.027 1.00 43.72 395 ASN A C 1
ATOM 3079 O O . ASN A 1 395 ? 8.630 -9.007 39.171 1.00 43.72 395 ASN A O 1
ATOM 3083 N N . ASP A 1 396 ? 7.829 -7.474 40.621 1.00 52.84 396 ASP A N 1
ATOM 3084 C CA . ASP A 1 396 ? 6.401 -7.517 40.276 1.00 52.84 396 ASP A CA 1
ATOM 3085 C C . ASP A 1 396 ? 6.152 -7.379 38.762 1.00 52.84 396 ASP A C 1
ATOM 3087 O O . ASP A 1 396 ? 6.185 -6.278 38.208 1.00 52.84 396 ASP A O 1
ATOM 3091 N N . LYS A 1 397 ? 5.859 -8.477 38.056 1.00 66.12 397 LYS A N 1
ATOM 3092 C CA . LYS A 1 397 ? 5.527 -8.419 36.623 1.00 66.12 397 LYS A CA 1
ATOM 3093 C C . LYS A 1 397 ? 4.128 -8.962 36.360 1.00 66.12 397 LYS A C 1
ATOM 3095 O O . LYS A 1 397 ? 3.930 -10.156 36.161 1.00 66.12 397 LYS A O 1
ATOM 3100 N N . ARG A 1 398 ? 3.146 -8.052 36.306 1.00 83.56 398 ARG A N 1
ATOM 3101 C CA . ARG A 1 398 ? 1.858 -8.305 35.636 1.00 83.56 398 ARG A CA 1
ATOM 3102 C C . ARG A 1 398 ? 2.140 -8.737 34.193 1.00 83.56 398 ARG A C 1
ATOM 3104 O O . ARG A 1 398 ? 2.940 -8.102 33.508 1.00 83.56 398 ARG A O 1
ATOM 3111 N N . HIS A 1 399 ? 1.482 -9.791 33.717 1.00 87.12 399 HIS A N 1
ATOM 3112 C CA . HIS A 1 399 ? 1.627 -10.230 32.329 1.00 87.12 399 HIS A CA 1
ATOM 3113 C C . HIS A 1 399 ? 0.996 -9.196 31.380 1.00 87.12 399 HIS A C 1
ATOM 3115 O O . HIS A 1 399 ? -0.194 -8.898 31.508 1.00 87.12 399 HIS A O 1
ATOM 3121 N N . LYS A 1 400 ? 1.784 -8.669 30.427 1.00 88.88 400 LYS A N 1
ATOM 3122 C CA . LYS A 1 400 ? 1.312 -7.838 29.301 1.00 88.88 400 LYS A CA 1
ATOM 3123 C C . LYS A 1 400 ? 0.821 -8.762 28.189 1.00 88.88 400 LYS A C 1
ATOM 3125 O O . LYS A 1 400 ? 1.597 -9.530 27.627 1.00 88.88 400 LYS A O 1
ATOM 3130 N N . LEU A 1 401 ? -0.470 -8.690 27.888 1.00 89.94 401 LEU A N 1
ATOM 3131 C CA . LEU A 1 401 ? -1.141 -9.499 26.876 1.00 89.94 401 LEU A CA 1
ATOM 3132 C C . LEU A 1 401 ? -1.539 -8.611 25.703 1.00 89.94 401 LEU A C 1
ATOM 3134 O O . LEU A 1 401 ? -2.134 -7.555 25.908 1.00 89.94 401 LEU A O 1
ATOM 3138 N N . SER A 1 402 ? -1.244 -9.030 24.476 1.00 90.38 402 SER A N 1
ATOM 3139 C CA . SER A 1 402 ? -1.697 -8.307 23.287 1.00 90.38 402 SER A CA 1
ATOM 3140 C C . SER A 1 402 ? -3.186 -8.533 23.046 1.00 90.38 402 SER A C 1
ATOM 3142 O O . SER A 1 402 ? -3.694 -9.640 23.238 1.00 90.38 402 SER A O 1
ATOM 3144 N N . ARG A 1 403 ? -3.882 -7.494 22.586 1.00 92.38 403 ARG A N 1
ATOM 3145 C CA . ARG A 1 403 ? -5.274 -7.587 22.146 1.00 92.38 403 ARG A CA 1
ATOM 3146 C C . ARG A 1 403 ? -5.356 -7.642 20.629 1.00 92.38 403 ARG A C 1
ATOM 3148 O O . ARG A 1 403 ? -4.497 -7.140 19.905 1.00 92.38 403 ARG A O 1
ATOM 3155 N N . CYS A 1 404 ? -6.407 -8.276 20.137 1.00 93.25 404 CYS A N 1
ATOM 3156 C CA . CYS A 1 404 ? -6.673 -8.368 18.719 1.00 93.25 404 CYS A CA 1
ATOM 3157 C C . CYS A 1 404 ? -7.063 -7.004 18.165 1.00 93.25 404 CYS A C 1
ATOM 3159 O O . CYS A 1 404 ? -8.081 -6.445 18.553 1.00 93.25 404 CYS A O 1
ATOM 3161 N N . ALA A 1 405 ? -6.349 -6.550 17.142 1.00 93.62 405 ALA A N 1
ATOM 3162 C CA . ALA A 1 405 ? -6.647 -5.328 16.402 1.00 93.62 405 ALA A CA 1
ATOM 3163 C C . ALA A 1 405 ? -8.077 -5.254 15.826 1.00 93.62 405 ALA A C 1
ATOM 3165 O O . ALA A 1 405 ? -8.525 -4.164 15.479 1.00 93.62 405 ALA A O 1
ATOM 3166 N N . VAL A 1 406 ? -8.757 -6.401 15.683 1.00 92.88 406 VAL A N 1
ATOM 3167 C CA . VAL A 1 406 ? -10.097 -6.530 15.089 1.00 92.88 406 VAL A CA 1
ATOM 3168 C C . VAL A 1 406 ? -11.184 -6.679 16.155 1.00 92.88 406 VAL A C 1
ATOM 3170 O O . VAL A 1 406 ? -12.166 -5.953 16.112 1.00 92.88 406 VAL A O 1
ATOM 3173 N N . SER A 1 407 ? -11.032 -7.606 17.108 1.00 91.94 407 SER A N 1
ATOM 3174 C CA . SER A 1 407 ? -12.059 -7.869 18.132 1.00 91.94 407 SER A CA 1
ATOM 3175 C C . SER A 1 407 ? -11.818 -7.156 19.462 1.00 91.94 407 SER A C 1
ATOM 3177 O O . SER A 1 407 ? -12.656 -7.230 20.349 1.00 91.94 407 SER A O 1
ATOM 3179 N N . MET A 1 408 ? -10.653 -6.531 19.649 1.00 93.81 408 MET A N 1
ATOM 3180 C CA . MET A 1 408 ? -10.178 -5.962 20.919 1.00 93.81 408 MET A CA 1
ATOM 3181 C C . MET A 1 408 ? -10.063 -6.966 22.078 1.00 93.81 408 MET A C 1
ATOM 3183 O O . MET A 1 408 ? -9.723 -6.579 23.193 1.00 93.81 408 MET A O 1
ATOM 3187 N N . GLN A 1 409 ? -10.282 -8.259 21.827 1.00 92.88 409 GLN A N 1
ATOM 3188 C CA . GLN A 1 409 ? -10.126 -9.311 22.827 1.00 92.88 409 GLN A CA 1
ATOM 3189 C C . GLN A 1 409 ? -8.661 -9.686 23.032 1.00 92.88 409 GLN A C 1
ATOM 3191 O O . GLN A 1 409 ? -7.866 -9.614 22.093 1.00 92.88 409 GLN A O 1
ATOM 3196 N N . VAL A 1 410 ? -8.320 -10.141 24.234 1.00 91.88 410 VAL A N 1
ATOM 3197 C CA . VAL A 1 410 ? -7.026 -10.749 24.554 1.00 91.88 410 VAL A CA 1
ATOM 3198 C C . VAL A 1 410 ? -6.739 -11.883 23.569 1.00 91.88 410 VAL A C 1
ATOM 3200 O O .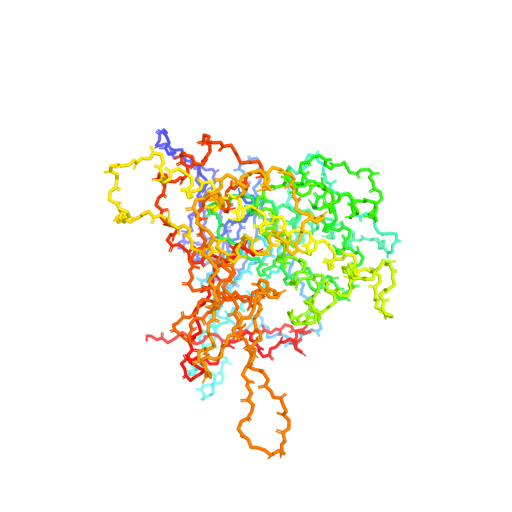 VAL A 1 410 ? -7.556 -12.780 23.353 1.00 91.88 410 VAL A O 1
ATOM 3203 N N . CYS A 1 411 ? -5.572 -11.820 22.933 1.00 89.94 411 CYS A N 1
ATOM 3204 C CA . CYS A 1 411 ? -5.149 -12.820 21.968 1.00 89.94 411 CYS A CA 1
ATOM 3205 C C . CYS A 1 411 ? -4.844 -14.169 22.647 1.00 89.94 411 CYS A C 1
ATOM 3207 O O . CYS A 1 411 ? -4.230 -14.192 23.717 1.00 89.94 411 CYS A O 1
ATOM 3209 N N . PRO A 1 412 ? -5.196 -15.302 22.007 1.00 85.62 412 PRO A N 1
ATOM 3210 C CA . PRO A 1 412 ? -4.727 -16.614 22.438 1.00 85.62 412 PRO A CA 1
ATOM 3211 C C . PRO A 1 412 ? -3.215 -16.761 22.212 1.00 85.62 412 PRO A C 1
ATOM 3213 O O . PRO A 1 412 ? -2.597 -15.968 21.500 1.00 85.62 412 PRO A O 1
ATOM 3216 N N . SER A 1 413 ? -2.625 -17.808 22.790 1.00 77.44 413 SER A N 1
ATOM 3217 C CA . SER A 1 413 ? -1.172 -17.989 22.845 1.00 77.44 413 SER A CA 1
ATOM 3218 C C . SER A 1 413 ? -0.495 -18.112 21.473 1.00 77.44 413 SER A C 1
ATOM 3220 O O . SER A 1 413 ? 0.592 -17.580 21.330 1.00 77.44 413 SER A O 1
ATOM 3222 N N . ILE A 1 414 ? -1.113 -18.773 20.482 1.00 74.31 414 ILE A N 1
ATOM 3223 C CA . ILE A 1 414 ? -0.713 -18.918 19.058 1.00 74.31 414 ILE A CA 1
ATOM 3224 C C . ILE A 1 414 ? -1.867 -19.678 18.354 1.00 74.31 414 ILE A C 1
ATOM 3226 O O . ILE A 1 414 ? -2.545 -20.460 19.026 1.00 74.31 414 ILE A O 1
ATOM 3230 N N . PRO A 1 415 ? -2.117 -19.518 17.036 1.00 68.06 415 PRO A N 1
ATOM 3231 C CA . PRO A 1 415 ? -1.422 -18.668 16.067 1.00 68.06 415 PRO A CA 1
ATOM 3232 C C . PRO A 1 415 ? -2.027 -17.268 15.926 1.00 68.06 415 PRO A C 1
ATOM 3234 O O . PRO A 1 415 ? -3.243 -17.084 15.948 1.00 68.06 415 PRO A O 1
ATOM 3237 N N . LEU A 1 416 ? -1.152 -16.280 15.718 1.00 83.88 416 LEU A N 1
ATOM 3238 C CA . LEU A 1 416 ? -1.508 -14.871 15.566 1.00 83.88 416 LEU A CA 1
ATOM 3239 C C . LEU A 1 416 ? -0.980 -14.324 14.240 1.00 83.88 416 LEU A C 1
ATOM 3241 O O . LEU A 1 416 ? 0.160 -14.585 13.847 1.00 83.88 416 LEU A O 1
ATOM 3245 N N . TRP A 1 417 ? -1.813 -13.533 13.573 1.00 90.75 417 TRP A N 1
ATOM 3246 C CA . TRP A 1 417 ? -1.376 -12.648 12.506 1.00 90.75 417 TRP A CA 1
ATOM 3247 C C . TRP A 1 417 ? -0.739 -11.406 13.118 1.00 90.75 417 TRP A C 1
ATOM 3249 O O . TRP A 1 417 ? -1.225 -10.912 14.134 1.00 90.75 417 TRP A O 1
ATOM 3259 N N . PHE A 1 418 ? 0.310 -10.871 12.503 1.00 91.00 418 PHE A N 1
ATOM 3260 C CA . PHE A 1 418 ? 0.929 -9.622 12.933 1.00 91.00 418 PHE A CA 1
ATOM 3261 C C . PHE A 1 418 ? 1.168 -8.687 11.749 1.00 91.00 418 PHE A C 1
ATOM 3263 O O . PHE A 1 418 ? 1.436 -9.114 10.624 1.00 91.00 418 PHE A O 1
ATOM 3270 N N . CYS A 1 419 ? 1.036 -7.390 12.000 1.00 91.75 419 CYS A N 1
ATOM 3271 C CA . CYS A 1 419 ? 1.323 -6.358 11.018 1.00 91.75 419 CYS A CA 1
ATOM 3272 C C . CYS A 1 419 ? 2.785 -5.937 11.127 1.00 91.75 419 CYS A C 1
ATOM 3274 O O . CYS A 1 419 ? 3.199 -5.430 12.166 1.00 91.75 419 CYS A O 1
ATOM 3276 N N . VAL A 1 420 ? 3.551 -6.049 10.042 1.00 89.31 420 VAL A N 1
ATOM 3277 C CA . VAL A 1 420 ? 4.944 -5.575 10.028 1.00 89.31 420 VAL A CA 1
ATOM 3278 C C . VAL A 1 420 ? 5.058 -4.060 10.217 1.00 89.31 420 VAL A C 1
ATOM 3280 O O . VAL A 1 420 ? 6.109 -3.595 10.634 1.00 89.31 420 VAL A O 1
ATOM 3283 N N . CYS A 1 421 ? 4.010 -3.284 9.906 1.00 90.38 421 CYS A N 1
ATOM 3284 C CA . CYS A 1 421 ? 4.036 -1.817 9.943 1.00 90.38 421 CYS A CA 1
ATOM 3285 C C . CYS A 1 421 ? 3.675 -1.215 11.304 1.00 90.38 421 CYS A C 1
ATOM 3287 O O . CYS A 1 421 ? 4.335 -0.279 11.738 1.00 90.38 421 CYS A O 1
ATOM 3289 N N . CYS A 1 422 ? 2.615 -1.698 11.954 1.00 90.75 422 CYS A N 1
ATOM 3290 C CA . CYS A 1 422 ? 2.167 -1.166 13.247 1.00 90.75 422 CYS A CA 1
ATOM 3291 C C . CYS A 1 422 ? 2.388 -2.132 14.413 1.00 90.75 422 CYS A C 1
ATOM 3293 O O . CYS A 1 422 ? 2.001 -1.816 15.529 1.00 90.75 422 CYS A O 1
ATOM 3295 N N . HIS A 1 423 ? 2.946 -3.320 14.155 1.00 89.38 423 HIS A N 1
ATOM 3296 C CA . HIS A 1 423 ? 3.214 -4.384 15.133 1.00 89.38 423 HIS A CA 1
ATOM 3297 C C . HIS A 1 423 ? 1.986 -4.916 15.892 1.00 89.38 423 HIS A C 1
ATOM 3299 O O . HIS A 1 423 ? 2.115 -5.816 16.721 1.00 89.38 423 HIS A O 1
ATOM 3305 N N . ARG A 1 424 ? 0.778 -4.444 15.561 1.00 90.38 424 ARG A N 1
ATOM 3306 C CA . ARG A 1 424 ? -0.469 -4.988 16.095 1.00 90.38 424 ARG A CA 1
ATOM 3307 C C . ARG A 1 424 ? -0.690 -6.419 15.630 1.00 90.38 424 ARG A C 1
ATOM 3309 O O . ARG A 1 424 ? -0.371 -6.782 14.492 1.00 90.38 424 ARG A O 1
ATOM 3316 N N . VAL A 1 425 ? -1.316 -7.195 16.503 1.00 91.56 425 VAL A N 1
ATOM 3317 C CA . VAL A 1 425 ? -1.675 -8.588 16.249 1.00 91.56 425 VAL A CA 1
ATOM 3318 C C . VAL A 1 425 ? -3.167 -8.744 15.999 1.00 91.56 425 VAL A C 1
ATOM 3320 O O . VAL A 1 425 ? -3.990 -7.956 16.463 1.00 91.56 425 VAL A O 1
ATOM 3323 N N . ALA A 1 426 ? -3.535 -9.785 15.266 1.00 91.12 426 ALA A N 1
ATOM 3324 C CA . ALA A 1 426 ? -4.918 -10.156 15.051 1.00 91.12 426 ALA A CA 1
ATOM 3325 C C . ALA A 1 426 ? -5.061 -11.681 15.043 1.00 91.12 426 ALA A C 1
ATOM 3327 O O . ALA A 1 426 ? -4.340 -12.378 14.337 1.00 91.12 426 ALA A O 1
ATOM 3328 N N . PHE A 1 427 ? -6.005 -12.218 15.816 1.00 87.19 427 PHE A N 1
ATOM 3329 C CA . PHE A 1 427 ? -6.397 -13.630 15.698 1.00 87.19 427 PHE A CA 1
ATOM 3330 C C . PHE A 1 427 ? -7.653 -13.806 14.828 1.00 87.19 427 PHE A C 1
ATOM 3332 O O . PHE A 1 427 ? -7.929 -14.902 14.346 1.00 87.19 427 PHE A O 1
ATOM 3339 N N . ARG A 1 428 ? -8.402 -12.720 14.592 1.00 86.50 428 ARG A N 1
ATOM 3340 C CA . ARG A 1 428 ? -9.513 -12.639 13.634 1.00 86.50 428 ARG A CA 1
ATOM 3341 C C . ARG A 1 428 ? -9.154 -11.708 12.486 1.00 86.50 428 ARG A C 1
ATOM 3343 O O . ARG A 1 428 ? -8.351 -10.797 12.659 1.00 86.50 428 ARG A O 1
ATOM 3350 N N . LEU A 1 429 ? -9.765 -11.932 11.327 1.00 87.62 429 LEU A N 1
ATOM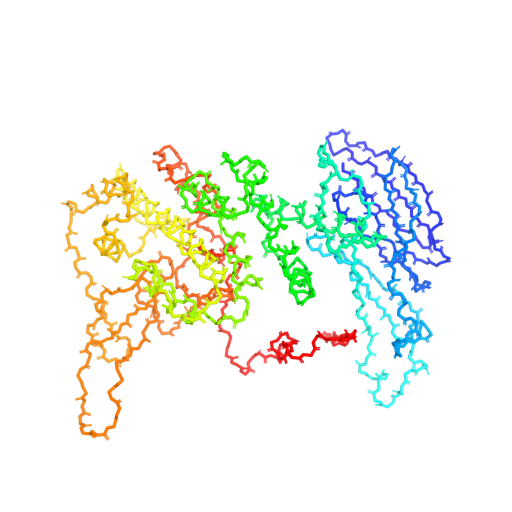 3351 C CA . LEU A 1 429 ? -9.587 -11.075 10.159 1.00 87.62 429 LEU A CA 1
ATOM 3352 C C . LEU A 1 429 ? -10.663 -9.992 10.119 1.00 87.62 429 LEU A C 1
ATOM 3354 O O . LEU A 1 429 ? -11.823 -10.233 10.467 1.00 87.62 429 LEU A O 1
ATOM 3358 N N . ALA A 1 430 ? -10.253 -8.799 9.700 1.00 88.81 430 ALA A N 1
ATOM 3359 C CA . ALA A 1 430 ? -11.159 -7.684 9.493 1.00 88.81 430 ALA A CA 1
ATOM 3360 C C . ALA A 1 430 ? -12.088 -7.955 8.293 1.00 88.81 430 ALA A C 1
ATOM 3362 O O . ALA A 1 430 ? -11.688 -8.644 7.348 1.00 88.81 430 ALA A O 1
ATOM 3363 N N . PRO A 1 431 ? -13.317 -7.419 8.310 1.00 86.00 431 PRO A N 1
ATOM 3364 C CA . PRO A 1 431 ? -14.245 -7.572 7.202 1.00 86.00 431 PRO A CA 1
ATOM 3365 C C . PRO A 1 431 ? -13.778 -6.755 5.989 1.00 86.00 431 PRO A C 1
ATOM 3367 O O . PRO A 1 431 ? -13.349 -5.611 6.119 1.00 86.00 431 PRO A O 1
ATOM 3370 N N . ASP A 1 432 ? -13.915 -7.333 4.796 1.00 84.94 432 ASP A N 1
ATOM 3371 C CA . ASP A 1 432 ? -13.591 -6.710 3.503 1.00 84.94 432 ASP A CA 1
ATOM 3372 C C . ASP A 1 432 ? -14.171 -5.285 3.327 1.00 84.94 432 ASP A C 1
ATOM 3374 O O . ASP A 1 432 ? -13.451 -4.393 2.864 1.00 84.94 432 ASP A O 1
ATOM 3378 N N . PRO A 1 433 ? -15.443 -5.031 3.711 1.00 85.69 433 PRO A N 1
ATOM 3379 C CA . PRO A 1 433 ? -16.050 -3.702 3.678 1.00 85.69 433 PRO A CA 1
ATOM 3380 C C . PRO A 1 433 ? -15.248 -2.612 4.389 1.00 85.69 433 PRO A C 1
ATOM 3382 O O . PRO A 1 433 ? -15.202 -1.500 3.870 1.00 85.69 433 PRO A O 1
ATOM 3385 N N . LEU A 1 434 ? -14.551 -2.919 5.494 1.00 88.38 434 LEU A N 1
ATOM 3386 C CA . LEU A 1 434 ? -13.756 -1.941 6.253 1.00 88.38 434 LEU A CA 1
ATOM 3387 C C . LEU A 1 434 ? -12.730 -1.224 5.365 1.00 88.38 434 LEU A C 1
ATOM 3389 O O . LEU A 1 434 ? -12.515 -0.020 5.497 1.00 88.38 434 LEU A O 1
ATOM 3393 N N . PHE A 1 435 ? -12.119 -1.960 4.434 1.00 89.06 435 PHE A N 1
ATOM 3394 C CA . PHE A 1 435 ? -11.090 -1.450 3.527 1.00 89.06 435 PHE A CA 1
ATOM 3395 C C . PHE A 1 435 ? -11.656 -0.624 2.368 1.00 89.06 435 PHE A C 1
ATOM 3397 O O . PHE A 1 435 ? -10.900 0.069 1.691 1.00 89.06 435 PHE A O 1
ATOM 3404 N N . ARG A 1 436 ? -12.973 -0.697 2.136 1.00 87.25 436 ARG A N 1
ATOM 3405 C CA . ARG A 1 436 ? -13.667 -0.065 1.007 1.00 87.25 436 ARG A CA 1
ATOM 3406 C C . ARG A 1 436 ? -14.597 1.080 1.418 1.00 87.25 436 ARG A C 1
ATOM 3408 O O . ARG A 1 436 ? -15.205 1.679 0.537 1.00 87.25 436 ARG A O 1
ATOM 3415 N N . MET A 1 437 ? -14.728 1.382 2.713 1.00 87.00 437 MET A N 1
ATOM 3416 C CA . MET A 1 437 ? -15.590 2.477 3.178 1.00 87.00 437 MET A CA 1
ATOM 3417 C C . MET A 1 437 ? -15.080 3.824 2.656 1.00 87.00 437 MET A C 1
ATOM 3419 O O . MET A 1 437 ? -13.894 4.139 2.788 1.00 87.00 437 MET A O 1
ATOM 3423 N N . SER A 1 438 ? -15.983 4.616 2.080 1.00 84.50 438 SER A N 1
ATOM 3424 C CA . SER A 1 438 ? -15.707 5.971 1.592 1.00 84.50 438 SER A CA 1
ATOM 3425 C C . SER A 1 438 ? -15.733 7.018 2.705 1.00 84.50 438 SER A C 1
ATOM 3427 O O . SER A 1 438 ? -15.022 8.010 2.605 1.00 84.50 438 SER A O 1
ATOM 3429 N N . SER A 1 439 ? -16.515 6.796 3.762 1.00 82.19 439 SER A N 1
ATOM 3430 C CA . SER A 1 439 ? -16.663 7.714 4.894 1.00 82.19 439 SER A CA 1
ATOM 3431 C C . SER A 1 439 ? -17.002 6.968 6.190 1.00 82.19 439 SER A C 1
ATOM 3433 O O . SER A 1 439 ? -17.190 5.749 6.189 1.00 82.19 439 SER A O 1
ATOM 3435 N N . SER A 1 440 ? -17.075 7.710 7.298 1.00 74.00 440 SER A N 1
ATOM 3436 C CA . SER A 1 440 ? -17.509 7.223 8.613 1.00 74.00 440 SER A CA 1
ATOM 3437 C C . SER A 1 440 ? -19.007 6.911 8.707 1.00 74.00 440 SER A C 1
ATOM 3439 O O . SER A 1 440 ? -19.441 6.403 9.733 1.00 74.00 440 SER A O 1
ATOM 3441 N N . GLN A 1 441 ? -19.808 7.262 7.694 1.00 73.19 441 GLN A N 1
ATOM 3442 C CA . GLN A 1 441 ? -21.263 7.130 7.758 1.00 73.19 441 GLN A CA 1
ATOM 3443 C C . GLN A 1 441 ? -21.690 5.668 7.610 1.00 73.19 441 GLN A C 1
ATOM 3445 O O . GLN A 1 441 ? -21.291 4.967 6.677 1.00 73.19 441 GLN A O 1
ATOM 3450 N N . PHE A 1 442 ? -22.533 5.219 8.537 1.00 69.62 442 PHE A N 1
ATOM 3451 C CA . PHE A 1 442 ? -23.063 3.860 8.577 1.00 69.62 442 PHE A CA 1
ATOM 3452 C C . PHE A 1 442 ? -24.424 3.812 7.879 1.00 69.62 442 PHE A C 1
ATOM 3454 O O . PHE A 1 442 ? -25.467 3.794 8.526 1.00 69.62 442 PHE A O 1
ATOM 3461 N N . ASP A 1 443 ? -24.422 3.826 6.546 1.00 63.34 443 ASP A N 1
ATOM 3462 C CA . ASP A 1 443 ? -25.657 3.659 5.777 1.00 63.34 443 ASP A CA 1
ATOM 3463 C C . ASP A 1 443 ? -26.157 2.204 5.884 1.00 63.34 443 ASP A C 1
ATOM 3465 O O . ASP A 1 443 ? -25.435 1.252 5.563 1.00 63.34 443 ASP A O 1
ATOM 3469 N N . SER A 1 444 ? -27.403 2.033 6.334 1.00 60.22 444 SER A N 1
ATOM 3470 C CA . SER A 1 444 ? -28.071 0.734 6.483 1.00 60.22 444 SER A CA 1
ATOM 3471 C C . SER A 1 444 ? -28.067 -0.066 5.170 1.00 60.22 444 SER A C 1
ATOM 3473 O O . SER A 1 444 ? -27.852 -1.286 5.170 1.00 60.22 444 SER A O 1
ATOM 3475 N N . ASP A 1 445 ? -28.176 0.621 4.027 1.00 60.78 445 ASP A N 1
ATOM 3476 C CA . ASP A 1 445 ? -28.123 -0.001 2.701 1.00 60.78 445 ASP A CA 1
ATOM 3477 C C . ASP A 1 445 ? -26.717 -0.507 2.354 1.00 60.78 445 ASP A C 1
ATOM 3479 O O . ASP A 1 445 ? -26.555 -1.591 1.774 1.00 60.78 445 ASP A O 1
ATOM 3483 N N . PHE A 1 446 ? -25.680 0.245 2.739 1.00 64.56 446 PHE A N 1
ATOM 3484 C CA . PHE A 1 446 ? -24.287 -0.162 2.562 1.00 64.56 446 PHE A CA 1
ATOM 3485 C C . PHE A 1 446 ? -23.968 -1.393 3.408 1.00 64.56 446 PHE A C 1
ATOM 3487 O O . PHE A 1 446 ? -23.353 -2.336 2.904 1.00 64.56 446 PHE A O 1
ATOM 3494 N N . VAL A 1 447 ? -24.410 -1.420 4.667 1.00 63.16 447 VAL A N 1
ATOM 3495 C CA . VAL A 1 447 ? -24.187 -2.545 5.586 1.00 63.16 447 VAL A CA 1
ATOM 3496 C C . VAL A 1 447 ? -24.881 -3.807 5.075 1.00 63.16 447 VAL A C 1
ATOM 3498 O O . VAL A 1 447 ? -24.246 -4.859 4.979 1.00 63.16 447 VAL A O 1
ATOM 3501 N N . THR A 1 448 ? -26.144 -3.702 4.658 1.00 61.81 448 THR A N 1
ATOM 3502 C CA . THR A 1 448 ? -26.935 -4.847 4.178 1.00 61.81 448 THR A CA 1
ATOM 3503 C C . THR A 1 448 ? -26.327 -5.476 2.920 1.00 61.81 448 THR A C 1
ATOM 3505 O O . THR A 1 448 ? -26.176 -6.698 2.840 1.00 61.81 448 THR A O 1
ATOM 3508 N N . LYS A 1 449 ? -25.892 -4.653 1.954 1.00 62.72 449 LYS A N 1
ATOM 3509 C CA . LYS A 1 449 ? -25.173 -5.127 0.756 1.00 62.72 449 LYS A CA 1
ATOM 3510 C C . LYS A 1 449 ? -23.796 -5.695 1.109 1.00 62.72 449 LYS A C 1
ATOM 3512 O O . LYS A 1 449 ? -23.378 -6.701 0.540 1.00 62.72 449 LYS A O 1
ATOM 3517 N N . SER A 1 450 ? -23.101 -5.095 2.069 1.00 62.00 450 SER A N 1
ATOM 3518 C CA . SER A 1 450 ? -21.748 -5.488 2.474 1.00 62.00 450 SER A CA 1
ATOM 3519 C C . SER A 1 450 ? -21.686 -6.809 3.243 1.00 62.00 450 SER A C 1
ATOM 3521 O O . SER A 1 450 ? -20.740 -7.567 3.052 1.00 62.00 450 SER A O 1
ATOM 3523 N N . LEU A 1 451 ? -22.693 -7.124 4.062 1.00 59.34 451 LEU A N 1
ATOM 3524 C CA . LEU A 1 451 ? -22.794 -8.389 4.810 1.00 59.34 451 LEU A CA 1
ATOM 3525 C C . LEU A 1 451 ? -23.073 -9.605 3.918 1.00 59.34 451 LEU A C 1
ATOM 3527 O O . LEU A 1 451 ? -22.772 -10.740 4.293 1.00 59.34 451 LEU A O 1
ATOM 3531 N N . SER A 1 452 ? -23.642 -9.369 2.732 1.00 54.28 452 SER A N 1
ATOM 3532 C CA . SER A 1 452 ? -23.849 -10.411 1.722 1.00 54.28 452 SER A CA 1
ATOM 3533 C C . SER A 1 452 ? -22.546 -10.854 1.043 1.00 54.28 452 SER A C 1
ATOM 3535 O O . SER A 1 452 ? -22.507 -11.923 0.436 1.00 54.28 452 SER A O 1
ATOM 3537 N N . ARG A 1 453 ? -21.467 -10.062 1.158 1.00 54.84 453 ARG A N 1
ATOM 3538 C CA . ARG A 1 453 ? -20.147 -10.409 0.622 1.00 54.84 453 ARG A CA 1
ATOM 3539 C C . ARG A 1 453 ? -19.376 -11.295 1.596 1.00 54.84 453 ARG A C 1
ATOM 3541 O O . ARG A 1 453 ? -19.337 -11.043 2.798 1.00 54.84 453 ARG A O 1
ATOM 3548 N N . ALA A 1 454 ? -18.741 -12.318 1.031 1.00 54.12 454 ALA A N 1
ATOM 3549 C CA . ALA A 1 454 ? -17.958 -13.310 1.752 1.00 54.12 454 ALA A CA 1
ATOM 3550 C C . ALA A 1 454 ? -16.838 -12.694 2.616 1.00 54.12 454 ALA A C 1
ATOM 3552 O O . ALA A 1 454 ? -16.330 -11.608 2.322 1.00 54.12 454 ALA A O 1
ATOM 3553 N N . VAL A 1 455 ? -16.436 -13.421 3.667 1.00 59.22 455 VAL A N 1
ATOM 3554 C CA . VAL A 1 455 ? -15.260 -13.123 4.509 1.00 59.22 455 VAL A CA 1
ATOM 3555 C C . VAL A 1 455 ? -14.049 -12.788 3.632 1.00 59.22 455 VAL A C 1
ATOM 3557 O O . VAL A 1 455 ? -13.775 -13.495 2.661 1.00 59.22 455 VAL A O 1
ATOM 3560 N N . SER A 1 456 ? -13.301 -11.739 3.999 1.00 61.97 456 SER A N 1
ATOM 3561 C CA . SER A 1 456 ? -12.049 -11.388 3.322 1.00 61.97 456 SER A CA 1
ATOM 3562 C C . SER A 1 456 ? -11.127 -12.606 3.239 1.00 61.97 456 SER A C 1
ATOM 3564 O O . SER A 1 456 ? -10.749 -13.174 4.266 1.00 61.97 456 SER A O 1
ATOM 3566 N N . SER A 1 457 ? -10.740 -13.003 2.026 1.00 66.31 457 SER A N 1
ATOM 3567 C CA . SER A 1 457 ? -9.770 -14.086 1.825 1.00 66.31 457 SER A CA 1
ATOM 3568 C C . SER A 1 457 ? -8.340 -13.659 2.170 1.00 66.31 457 SER A C 1
ATOM 3570 O O . SER A 1 457 ? -7.465 -14.511 2.330 1.00 66.31 457 SER A O 1
ATOM 3572 N N . LYS A 1 458 ? -8.085 -12.348 2.305 1.00 84.56 458 LYS A N 1
ATOM 3573 C CA . LYS A 1 458 ? -6.751 -11.785 2.533 1.00 84.56 458 LYS A CA 1
ATOM 3574 C C . LYS A 1 458 ? -6.609 -11.313 3.985 1.00 84.56 458 LYS A C 1
ATOM 3576 O O . LYS A 1 458 ? -7.401 -10.492 4.443 1.00 84.56 458 LYS A O 1
ATOM 3581 N N . PRO A 1 459 ? -5.582 -11.765 4.724 1.00 89.19 459 PRO A N 1
ATOM 3582 C CA . PRO A 1 459 ? -5.355 -11.318 6.091 1.00 89.19 459 PRO A CA 1
ATOM 3583 C C . PRO A 1 459 ? -4.773 -9.898 6.087 1.00 89.19 459 PRO A C 1
ATOM 3585 O O . PRO A 1 459 ? -3.562 -9.734 6.060 1.00 89.19 459 PRO A O 1
ATOM 3588 N N . LEU A 1 460 ? -5.611 -8.861 6.071 1.00 91.75 460 LEU A N 1
ATOM 3589 C CA . LEU A 1 460 ? -5.170 -7.460 6.028 1.00 91.75 460 LEU A CA 1
ATOM 3590 C C . LEU A 1 460 ? -5.224 -6.790 7.410 1.00 91.75 460 LEU A C 1
ATOM 3592 O O . LEU A 1 460 ? -6.133 -7.031 8.205 1.00 91.75 460 LEU A O 1
ATOM 3596 N N . CYS A 1 461 ? -4.259 -5.911 7.693 1.00 94.19 461 CYS A N 1
ATOM 3597 C CA . CYS A 1 461 ? -4.250 -5.112 8.917 1.00 94.19 461 CYS A CA 1
ATOM 3598 C C . CYS A 1 461 ? -5.349 -4.035 8.871 1.00 94.19 461 CYS A C 1
ATOM 3600 O O . CYS A 1 461 ? -5.303 -3.207 7.963 1.00 94.19 461 CYS A O 1
ATOM 3602 N N . PRO A 1 462 ? -6.259 -3.932 9.860 1.00 94.31 462 PRO A N 1
ATOM 3603 C CA . PRO A 1 462 ? -7.331 -2.925 9.844 1.00 94.31 462 PRO A CA 1
ATOM 3604 C C . PRO A 1 462 ? -6.832 -1.469 9.897 1.00 94.31 462 PRO A C 1
ATOM 3606 O O . PRO A 1 462 ? -7.566 -0.567 9.505 1.00 94.31 462 PRO A O 1
ATOM 3609 N N . TYR A 1 463 ? -5.589 -1.238 10.337 1.00 95.31 463 TYR A N 1
ATOM 3610 C CA . TYR A 1 463 ? -5.005 0.103 10.491 1.00 95.31 463 TYR A CA 1
ATOM 3611 C C . TYR A 1 463 ? -4.019 0.489 9.387 1.00 95.31 463 TYR A C 1
ATOM 3613 O O . TYR A 1 463 ? -3.845 1.672 9.117 1.00 95.31 463 TYR A O 1
ATOM 3621 N N . CYS A 1 464 ? -3.370 -0.486 8.749 1.00 94.38 464 CYS A N 1
ATOM 3622 C CA . CYS A 1 464 ? -2.373 -0.229 7.706 1.00 94.38 464 CYS A CA 1
ATOM 3623 C C . CYS A 1 464 ? -2.814 -0.730 6.329 1.00 94.38 464 CYS A C 1
ATOM 3625 O O . CYS A 1 464 ? -2.161 -0.419 5.350 1.00 94.38 464 CYS A O 1
ATOM 3627 N N . GLY A 1 465 ? -3.853 -1.561 6.223 1.00 92.75 465 GLY A N 1
ATOM 3628 C CA . GLY A 1 465 ? -4.306 -2.135 4.950 1.00 92.75 465 GLY A CA 1
ATOM 3629 C C . GLY A 1 465 ? -3.312 -3.084 4.259 1.00 92.75 465 GLY A C 1
ATOM 3630 O O . GLY A 1 465 ? -3.617 -3.589 3.180 1.00 92.75 465 GLY A O 1
ATOM 3631 N N . ILE A 1 466 ? -2.131 -3.329 4.842 1.00 92.25 466 ILE A N 1
ATOM 3632 C CA . ILE A 1 466 ? -1.124 -4.265 4.321 1.00 92.25 466 ILE A CA 1
ATOM 3633 C C . ILE A 1 466 ? -1.420 -5.705 4.742 1.00 92.25 466 ILE A C 1
ATOM 3635 O O . ILE A 1 466 ? -2.122 -5.946 5.728 1.00 92.25 466 ILE A O 1
ATOM 3639 N N . LEU A 1 467 ? -0.831 -6.654 4.016 1.00 91.94 467 LEU A N 1
ATOM 3640 C CA . LEU A 1 467 ? -0.909 -8.076 4.326 1.00 91.94 467 LEU A CA 1
ATOM 3641 C C . LEU A 1 467 ? -0.235 -8.379 5.673 1.00 91.94 467 LEU A C 1
ATOM 3643 O O . LEU A 1 467 ? 0.918 -8.017 5.909 1.00 91.94 467 LEU A O 1
ATOM 3647 N N . LEU A 1 468 ? -0.971 -9.044 6.554 1.00 91.31 468 LEU A N 1
ATOM 3648 C CA . LEU A 1 468 ? -0.478 -9.564 7.816 1.00 91.31 468 LEU A CA 1
ATOM 3649 C C . LEU A 1 468 ? 0.366 -10.811 7.565 1.00 91.31 468 LEU A C 1
ATOM 3651 O O . LEU A 1 468 ? 0.051 -11.644 6.714 1.00 91.31 468 LEU A O 1
ATOM 3655 N N . GLN A 1 469 ? 1.406 -10.969 8.370 1.00 89.56 469 GLN A N 1
ATOM 3656 C CA . GLN A 1 469 ? 2.273 -12.138 8.352 1.00 89.56 469 GLN A CA 1
ATOM 3657 C C . GLN A 1 469 ? 1.921 -13.067 9.516 1.00 89.56 469 GLN A C 1
ATOM 3659 O O . GLN A 1 469 ? 1.379 -12.633 10.535 1.00 89.56 469 GLN A O 1
ATOM 3664 N N . ARG A 1 470 ? 2.215 -14.362 9.378 1.00 85.69 470 ARG A N 1
ATOM 3665 C CA . ARG A 1 470 ? 2.233 -15.287 10.519 1.00 85.69 470 ARG A CA 1
ATOM 3666 C C . ARG A 1 470 ? 3.640 -15.293 11.083 1.00 85.69 470 ARG A C 1
ATOM 3668 O O . ARG A 1 470 ? 4.590 -15.357 10.308 1.00 85.69 470 ARG A O 1
ATOM 3675 N N . ARG A 1 471 ? 3.783 -15.247 12.410 1.00 67.31 471 ARG A N 1
ATOM 3676 C CA . ARG A 1 471 ? 5.093 -15.483 13.029 1.00 67.31 471 ARG A CA 1
ATOM 3677 C C . ARG A 1 471 ? 5.526 -16.906 12.686 1.00 67.31 471 ARG A C 1
ATOM 3679 O O . ARG A 1 471 ? 4.891 -17.858 13.137 1.00 67.31 471 ARG A O 1
ATOM 3686 N N . GLN A 1 472 ? 6.552 -17.038 11.853 1.00 58.28 472 GLN A N 1
ATOM 3687 C CA . GLN A 1 472 ? 7.285 -18.290 11.741 1.00 58.28 472 GLN A CA 1
ATOM 3688 C C . GLN A 1 472 ? 8.268 -18.369 12.917 1.00 58.28 472 GLN A C 1
ATOM 3690 O O . GLN A 1 472 ? 8.756 -17.326 13.352 1.00 58.28 472 GLN A O 1
ATOM 3695 N N . PRO A 1 473 ? 8.525 -19.563 13.472 1.00 56.62 473 PRO A N 1
ATOM 3696 C CA . PRO A 1 473 ? 9.595 -19.748 14.442 1.00 56.62 473 PRO A CA 1
ATOM 3697 C C . PRO A 1 473 ? 10.922 -19.246 13.868 1.00 56.62 473 PRO A C 1
ATOM 3699 O O . PRO A 1 473 ? 11.217 -19.531 12.708 1.00 56.62 473 PRO A O 1
ATOM 3702 N N . ASP A 1 474 ? 11.727 -18.557 14.677 1.00 50.81 474 ASP A N 1
ATOM 3703 C CA . ASP A 1 474 ? 12.967 -17.902 14.229 1.00 50.81 474 ASP A CA 1
ATOM 3704 C C . ASP A 1 474 ? 13.956 -18.863 13.534 1.00 50.81 474 ASP A C 1
ATOM 3706 O O . ASP A 1 474 ? 14.745 -18.439 12.701 1.00 50.81 474 ASP A O 1
ATOM 3710 N N . PHE A 1 475 ? 13.877 -20.173 13.804 1.00 54.41 475 PHE A N 1
ATOM 3711 C CA . PHE A 1 475 ? 14.716 -21.199 13.168 1.00 54.41 475 PHE A CA 1
ATOM 3712 C C . PHE A 1 475 ? 14.261 -21.631 11.760 1.00 54.41 475 PHE A C 1
ATOM 3714 O O . PHE A 1 475 ? 15.021 -22.290 11.056 1.00 54.41 475 PHE A O 1
ATOM 3721 N N . LEU A 1 476 ? 13.031 -21.301 11.347 1.00 42.34 476 LEU A N 1
ATOM 3722 C CA . LEU A 1 476 ? 12.534 -21.500 9.973 1.00 42.34 476 LEU A CA 1
ATOM 3723 C C . LEU A 1 476 ? 12.687 -20.243 9.116 1.00 42.34 476 LEU A C 1
ATOM 3725 O O . LEU A 1 476 ? 12.472 -20.285 7.906 1.00 42.34 476 LEU A O 1
ATOM 3729 N N . VAL A 1 477 ? 13.070 -19.130 9.738 1.00 38.69 477 VAL A N 1
ATOM 3730 C CA . VAL A 1 477 ? 13.449 -17.919 9.032 1.00 38.69 477 VAL A CA 1
ATOM 3731 C C . VAL A 1 477 ? 14.866 -18.151 8.510 1.00 38.69 477 VAL A C 1
ATOM 3733 O O . VAL A 1 477 ? 15.842 -17.963 9.233 1.00 38.69 477 VAL A O 1
ATOM 3736 N N . SER A 1 478 ? 15.003 -18.566 7.242 1.00 35.69 478 SER A N 1
ATOM 3737 C CA . SER A 1 478 ? 16.245 -18.295 6.501 1.00 35.69 478 SER A CA 1
ATOM 3738 C C . SER A 1 478 ? 16.612 -16.837 6.769 1.00 35.69 478 SER A C 1
ATOM 3740 O O . SER A 1 478 ? 15.686 -16.023 6.721 1.00 35.69 478 SER A O 1
ATOM 3742 N N . PRO A 1 479 ? 17.876 -16.491 7.086 1.00 32.78 479 PRO A N 1
ATOM 3743 C CA . PRO A 1 479 ? 18.252 -15.131 7.460 1.00 32.78 479 PRO A CA 1
ATOM 3744 C C . PRO A 1 479 ? 17.680 -14.168 6.423 1.00 32.78 479 PRO A C 1
ATOM 3746 O O . PRO A 1 479 ? 18.129 -14.124 5.280 1.00 32.78 479 PRO A O 1
ATOM 3749 N N . LEU A 1 480 ? 16.594 -13.487 6.795 1.00 34.12 480 LEU A N 1
ATOM 3750 C CA . LEU A 1 480 ? 15.859 -12.642 5.873 1.00 34.12 480 LEU A CA 1
ATOM 3751 C C . LEU A 1 480 ? 16.818 -11.509 5.488 1.00 34.12 480 LEU A C 1
ATOM 3753 O O . LEU A 1 480 ? 17.321 -10.834 6.390 1.00 34.12 480 LEU A O 1
ATOM 3757 N N . PRO A 1 481 ? 17.045 -11.243 4.190 1.00 36.16 481 PRO A N 1
ATOM 3758 C CA . PRO A 1 481 ? 18.019 -10.247 3.736 1.00 36.16 481 PRO A CA 1
ATOM 3759 C C . PRO A 1 481 ? 17.723 -8.796 4.156 1.00 36.16 481 PRO A C 1
ATOM 3761 O O . PRO A 1 481 ? 18.495 -7.902 3.838 1.00 36.16 481 PRO A O 1
ATOM 3764 N N . PHE A 1 482 ? 16.614 -8.523 4.852 1.00 35.47 482 PHE A N 1
ATOM 3765 C CA . PHE A 1 482 ? 16.035 -7.177 4.916 1.00 35.47 482 PHE A CA 1
ATOM 3766 C C . PHE A 1 482 ? 15.948 -6.534 6.304 1.00 35.47 482 PHE A C 1
ATOM 3768 O O . PHE A 1 482 ? 15.638 -5.350 6.382 1.00 35.47 482 PHE A O 1
ATOM 3775 N N . TYR A 1 483 ? 16.238 -7.248 7.396 1.00 30.47 483 TYR A N 1
ATOM 3776 C CA . TYR A 1 483 ? 16.075 -6.687 8.751 1.00 30.47 483 TYR A CA 1
ATOM 3777 C C . TYR A 1 483 ? 17.381 -6.308 9.468 1.00 30.47 483 TYR A C 1
ATOM 3779 O O . TYR A 1 483 ? 17.327 -5.701 10.533 1.00 30.47 483 TYR A O 1
ATOM 3787 N N . SER A 1 484 ? 18.554 -6.573 8.877 1.00 24.27 484 SER A N 1
ATOM 3788 C CA . SER A 1 484 ? 19.857 -6.269 9.503 1.00 24.27 484 SER A CA 1
ATOM 3789 C C . SER A 1 484 ? 20.564 -5.013 8.965 1.00 24.27 484 SER A C 1
ATOM 3791 O O . SER A 1 484 ? 21.688 -4.727 9.376 1.00 24.27 484 SER A O 1
ATOM 3793 N N . SER A 1 485 ? 19.973 -4.237 8.054 1.00 31.48 485 SER A N 1
ATOM 3794 C CA . SER A 1 485 ? 20.708 -3.150 7.387 1.00 31.48 485 SER A CA 1
ATOM 3795 C C . SER A 1 485 ? 19.985 -1.808 7.385 1.00 31.48 485 SER A C 1
ATOM 3797 O O . SER A 1 485 ? 19.907 -1.162 6.349 1.00 31.48 485 SER A O 1
ATOM 3799 N N . TYR A 1 486 ? 19.521 -1.344 8.547 1.00 30.86 486 TYR A N 1
ATOM 3800 C CA . TYR A 1 486 ? 19.179 0.076 8.728 1.00 30.86 486 TYR A CA 1
ATOM 3801 C C . TYR A 1 486 ? 20.410 0.971 8.983 1.00 30.86 486 TYR A C 1
ATOM 3803 O O . TYR A 1 486 ? 20.313 2.183 8.849 1.00 30.86 486 TYR A O 1
ATOM 3811 N N . ASN A 1 487 ? 21.592 0.391 9.238 1.00 26.89 487 ASN A N 1
ATOM 3812 C CA . ASN A 1 487 ? 22.830 1.146 9.498 1.00 26.89 487 ASN A CA 1
ATOM 3813 C C . ASN A 1 487 ? 23.850 1.162 8.346 1.00 26.89 487 ASN A C 1
ATOM 3815 O O . ASN A 1 487 ? 24.955 1.649 8.534 1.00 26.89 487 ASN A O 1
ATOM 3819 N N . ASN A 1 488 ? 23.530 0.641 7.155 1.00 27.00 488 ASN A N 1
ATOM 3820 C CA . ASN A 1 488 ? 24.490 0.614 6.039 1.00 27.00 488 ASN A CA 1
ATOM 3821 C C . ASN A 1 488 ? 23.821 0.776 4.662 1.00 27.00 488 ASN A C 1
ATOM 3823 O O . ASN A 1 488 ? 24.126 0.025 3.734 1.00 27.00 488 ASN A O 1
ATOM 3827 N N . ILE A 1 489 ? 22.903 1.733 4.529 1.00 33.59 489 ILE A N 1
ATOM 3828 C CA . ILE A 1 489 ? 22.409 2.216 3.230 1.00 33.59 489 ILE A CA 1
ATOM 3829 C C . ILE A 1 489 ? 23.025 3.601 3.020 1.00 33.59 489 ILE A C 1
ATOM 3831 O O . ILE A 1 489 ? 22.390 4.622 3.242 1.00 33.59 489 ILE A O 1
ATOM 3835 N N . LYS A 1 490 ? 24.324 3.632 2.710 1.00 26.30 490 LYS A N 1
ATOM 3836 C CA . LYS A 1 490 ? 24.999 4.853 2.240 1.00 26.30 490 LYS A CA 1
ATOM 3837 C C . LYS A 1 490 ? 25.833 4.660 0.979 1.00 26.30 490 LYS A C 1
ATOM 3839 O O . LYS A 1 490 ? 26.345 5.633 0.454 1.00 26.30 490 LYS A O 1
ATOM 3844 N N . HIS A 1 491 ? 25.918 3.447 0.444 1.00 27.80 491 HIS A N 1
ATOM 3845 C CA . HIS A 1 491 ? 26.591 3.184 -0.823 1.00 27.80 491 HIS A CA 1
ATOM 3846 C C . HIS A 1 491 ? 25.883 2.040 -1.542 1.00 27.80 491 HIS A C 1
ATOM 3848 O O . HIS A 1 491 ? 25.378 1.136 -0.872 1.00 27.80 491 HIS A O 1
ATOM 3854 N N . ASN A 1 492 ? 25.834 2.115 -2.878 1.00 32.41 492 ASN A N 1
ATOM 3855 C CA . ASN A 1 492 ? 25.380 1.064 -3.791 1.00 32.41 492 ASN A CA 1
ATOM 3856 C C . ASN A 1 492 ? 25.684 -0.324 -3.222 1.00 32.41 492 ASN A C 1
ATOM 3858 O O . ASN A 1 492 ? 26.846 -0.708 -3.089 1.00 32.41 492 ASN A O 1
ATOM 3862 N N . LYS A 1 493 ? 24.637 -1.067 -2.860 1.00 30.00 493 LYS A N 1
ATOM 3863 C CA . LYS A 1 493 ? 24.762 -2.465 -2.459 1.00 30.00 493 LYS A CA 1
ATOM 3864 C C . LYS A 1 493 ? 24.194 -3.338 -3.559 1.00 30.00 493 LYS A C 1
ATOM 3866 O O . LYS A 1 493 ? 22.986 -3.376 -3.767 1.00 30.00 493 LYS A O 1
ATOM 3871 N N . GLN A 1 494 ? 25.102 -4.026 -4.236 1.00 30.44 494 GLN A N 1
ATOM 3872 C CA . GLN A 1 494 ? 24.824 -5.180 -5.074 1.00 30.44 494 GLN A CA 1
ATOM 3873 C C . GLN A 1 494 ? 24.234 -6.276 -4.174 1.00 30.44 494 GLN A C 1
ATOM 3875 O O . GLN A 1 494 ? 24.810 -6.612 -3.134 1.00 30.44 494 GLN A O 1
ATOM 3880 N N . TRP A 1 495 ? 23.055 -6.788 -4.522 1.00 29.67 495 TRP A N 1
ATOM 3881 C CA . TRP A 1 495 ? 22.415 -7.871 -3.776 1.00 29.67 495 TRP A CA 1
ATOM 3882 C C . TRP A 1 495 ? 22.640 -9.186 -4.515 1.00 29.67 495 TRP A C 1
ATOM 3884 O O . TRP A 1 495 ? 22.132 -9.381 -5.617 1.00 29.67 495 TRP A O 1
ATOM 3894 N N . ASN A 1 496 ? 23.379 -10.098 -3.885 1.00 27.81 496 ASN A N 1
ATOM 3895 C CA . ASN A 1 496 ? 23.553 -11.461 -4.375 1.00 27.81 496 ASN A CA 1
ATOM 3896 C C . ASN A 1 496 ? 22.323 -12.283 -3.975 1.00 27.81 496 ASN A C 1
ATOM 3898 O O . ASN A 1 496 ? 22.107 -12.531 -2.787 1.00 27.81 496 ASN A O 1
ATOM 3902 N N . ILE A 1 497 ? 21.505 -12.692 -4.947 1.00 31.19 497 ILE A N 1
ATOM 3903 C CA . ILE A 1 497 ? 20.384 -13.609 -4.707 1.00 31.19 497 ILE A CA 1
ATOM 3904 C C . ILE A 1 497 ? 20.792 -15.022 -5.117 1.00 31.19 497 ILE A C 1
ATOM 3906 O O . ILE A 1 497 ? 21.144 -15.283 -6.265 1.00 31.19 497 ILE A O 1
ATOM 3910 N N . TYR A 1 498 ? 20.694 -15.948 -4.165 1.00 29.33 498 TYR A N 1
ATOM 3911 C CA . TYR A 1 498 ? 20.829 -17.380 -4.398 1.00 29.33 498 TYR A CA 1
ATOM 3912 C C . TYR A 1 498 ? 19.488 -17.948 -4.855 1.00 29.33 498 TYR A C 1
ATOM 3914 O O . TYR A 1 498 ? 18.567 -18.091 -4.053 1.00 29.33 498 TYR A O 1
ATOM 3922 N N . ILE A 1 499 ? 19.366 -18.276 -6.139 1.00 25.59 499 ILE A N 1
ATOM 3923 C CA . ILE A 1 499 ? 18.239 -19.073 -6.632 1.00 25.59 499 ILE A CA 1
ATOM 3924 C C . ILE A 1 499 ? 18.620 -20.546 -6.438 1.00 25.59 499 ILE A C 1
ATOM 3926 O O . ILE A 1 499 ? 19.473 -21.068 -7.158 1.00 25.59 499 ILE A O 1
ATOM 3930 N N . ALA A 1 500 ? 18.039 -21.193 -5.425 1.00 25.06 500 ALA A N 1
ATOM 3931 C CA . ALA A 1 500 ? 18.104 -22.644 -5.258 1.00 25.06 500 ALA A CA 1
ATOM 3932 C C . ALA A 1 500 ? 17.048 -23.310 -6.158 1.00 25.06 500 ALA A C 1
ATOM 3934 O O . ALA A 1 500 ? 15.934 -22.796 -6.261 1.00 25.06 500 ALA A O 1
ATOM 3935 N N . ASN A 1 501 ? 17.430 -24.414 -6.811 1.00 29.11 501 ASN A N 1
ATOM 3936 C CA . ASN A 1 501 ? 16.546 -25.234 -7.650 1.00 29.11 501 ASN A CA 1
ATOM 3937 C C . ASN A 1 501 ? 15.445 -25.920 -6.841 1.00 29.11 501 ASN A C 1
ATOM 3939 O O . ASN A 1 501 ? 15.770 -26.429 -5.741 1.00 29.11 501 ASN A O 1
#

Radius of gyration: 26.62 Å; chains: 1; bounding box: 72×54×83 Å

Secondary structure (DSSP, 8-state):
-EEEEE-TTSEEEEEEEETTTTEEEEEEEEE--SS-EEEEEEETTTTEEEEEETTS-EEEEEEETTEEEEE-------TT-----GGGEEEEEEEEE-TTSSEEEEEEEE-TTTS-TTTTTTT--EEEEEEE-TTS------SS------TT--SHHHHHHHHHHHHHHHHHHHTTSTTS----HHHHHHHHHHHHH-HHHHHHHHHHHHHHHSTT--TTS-HHHHHHHHHHHGGGS-HHHHHHHHHHIIIIITTTS-HHHHHHHHHHHHHSSS--SS--HHHHHHHHHHHHHHHHHHHHHHHHHHHHHHHHHS-TTS-S--TT------HHHHHHHHHHTTTTS-HHHHHHHHHHHTT------EE-TTT--EE--S-SSEEE--PPPSSSSS---PPEEEBBTTT-SBPPSS--EE-TTT--EESSPPPGGGGG-SSS---HHHHHHHHTSPPPSS-B-TTT-SBPEE---TTTS---TTSS-SS--SS---EE-----

Sequence (501 aa):
MLSAIGKGSGSFEIWLCDISSKEFNKLGSYDAHDYIVTGLAWAFGGRCLYSCSQDNLVRSWILRDRCLDEVPVHMPHNNNSSSASDDVYDSCLGAAVSPGNLVVATVHCFDVEKLNRMYEGRVLRAAIEYHWIGGLHVDICLNRPVPFYTEELSGLAEKDLTNWGSNIIWSLNQYQCLDRPLVLLDIILALLDFKVSMPRYVEHLLIKWISLSFPGFHTDLPNEKTLLQVSSSLSGVPSRMLHLLNIICRRVMLAQLDADEITRISSEVQNTKGECCSMDEQVTKWIAILGSSERELRERLVGFSFCASQTSKSRPGATPFQTGHWYPVGLAQMEQWIALNNDHVRGELKSIASEVTNEKRCSAVESCSYCSASVPFESPEFGLCQGKTSGSGSNDKRHKLSRCAVSMQVCPSIPLWFCVCCHRVAFRLAPDPLFRMSSSQFDSDFVTKSLSRAVSSKPLCPYCGILLQRRQPDFLVSPLPFYSSYNNIKHNKQWNIYIAN

Organism: Arachis hypogaea (NCBI:txid3818)